Protein AF-A0A968U748-F1 (afdb_monomer_lite)

Sequence (586 aa):
MSVIAAIAVIALLVAVHEAGHFLAARLQGIHVNRFAIGFGPILWKFQGPETEYSLRAIPLGGFVGFPDDDPDSDIPSHDPDLLKNRPILDRAIVISAGVIANLVFAYLVFVAQFTLVGVPETFNPQPGILVPQVMAEASPAAQAGIRPGDVLVAANGEPLGATEETIKDFIQLIKDSPNQPVEITVQRGARELDLSVTPEVGPDGNAVIGVQLQPNGDFGYRRPNNPFEVCSLAAQQFQDMLVRTVRGFIMLVTNFNEMASQVAGPVKIVEQGAGLAESSLAMLFPFTAIISINLAIINILPLPALDGGQLAFLVVEALRGKPLPDRIQENVMQTGAGAAAGVRGVFDCARHHPARNLPEPAPVTAQRRPSKKQRALEILRRLKQLYPDARCSLDYETTLQLMVATILSAQCTDERVNKVTPALFAAYPDVYAFAEADLAELEALVKSTGFYRNKAKNIRAACQKIVAEFKGEVPSTMAELLTLPGVARKTGNVVLAHGFGINAGVTVDTHVKRLTNRLGLTKHSDPLKIERDLMALLPQPDWENWSIRLIYHGRAVCMARNPNCGACALADLCPSAQGQSEARRT

pLDDT: mean 84.94, std 15.87, range [24.7, 98.06]

Foldseek 3Di:
DLLVQLLVLLLVLQLLLQVQLVVLLVVVLAAWAEWEAADDDFPDWDGDPRYIYTYHDGRRHIHTDFCCPPPPDPDDPCDCNGLVNDDLVSVLSSLLRSLVSLLVVLLVLLLCLCAPVNDFDDWDFDWFKAFQDFADCPFLCVVLVNDHGKGFQDKQNHGATQDPVSVVVVQVVQQVQAQHWIWTWIDDPPDIDITTGHFHQDPVRGTDRRTDIHGHTDTDGDHDPDSVSSSVVSVVLSVVLLVVLVVVVVCCVVVVVVCVVVDDDPVNSSVVSSSQVVVDPSSVSNSSSNVSSVLSVVLCDCAAPHSVVVSVQSVVCVVVVHHDPVVVNVVRNVVRCVVVVPPVPPPDDDDDDDDDDDDADDDDDDDDFDDLLVLLVVVLVVLCVVCVPQDDLADDDALLLLLLLLLLCVVFDSVQSNVLSVVVCVQQVFLVSLLPDDLVVQLVSSVSSPPSSQSSVQSNQQSVCCVVPVVRDQDQDQVVQCVRRSRDSLSNQSSNCVNPVFQPWARDDPQNLVVCVQLVQDPDNDRVVSRVSSPVNDDSNCRHVVNSSSVVCCVPAVDDPDGNLSRDPSNVSTPNNVVVVVVVVD

Radius of gyration: 29.41 Å; chains: 1; bounding box: 64×75×76 Å

Structure (mmCIF, N/CA/C/O backbone):
data_AF-A0A968U748-F1
#
_entry.id   AF-A0A968U748-F1
#
loop_
_atom_site.group_PDB
_atom_site.id
_atom_site.type_symbol
_atom_site.label_atom_id
_atom_site.label_alt_id
_atom_site.label_comp_id
_atom_site.label_asym_id
_atom_site.label_entity_id
_atom_site.label_seq_id
_atom_site.pdbx_PDB_ins_code
_atom_site.Cartn_x
_atom_site.Cartn_y
_atom_site.Cartn_z
_atom_site.occupancy
_atom_site.B_iso_or_equiv
_atom_site.auth_seq_id
_atom_site.auth_comp_id
_atom_site.auth_asym_id
_atom_site.auth_atom_id
_atom_site.pdbx_PDB_model_num
ATOM 1 N N . MET A 1 1 ? -24.914 2.151 5.798 1.00 66.50 1 MET A N 1
ATOM 2 C CA . MET A 1 1 ? -24.845 3.577 5.400 1.00 66.50 1 MET A CA 1
ATOM 3 C C . MET A 1 1 ? -23.504 4.202 5.775 1.00 66.50 1 MET A C 1
ATOM 5 O O . MET A 1 1 ? -22.891 4.817 4.915 1.00 66.50 1 MET A O 1
ATOM 9 N N . SER A 1 2 ? -23.007 3.974 6.993 1.00 80.75 2 SER A N 1
ATOM 10 C CA . SER A 1 2 ? -21.721 4.472 7.513 1.00 80.75 2 SER A CA 1
ATOM 11 C C . SER A 1 2 ? -20.496 4.141 6.649 1.00 80.75 2 SER A C 1
ATOM 13 O O . SER A 1 2 ? -19.747 5.036 6.266 1.00 80.75 2 SER A O 1
ATOM 15 N N . VAL A 1 3 ? -20.341 2.878 6.237 1.00 84.38 3 VAL A N 1
ATOM 16 C CA . VAL A 1 3 ? -19.237 2.448 5.352 1.00 84.38 3 VAL A CA 1
ATOM 17 C C . VAL A 1 3 ? -19.258 3.170 3.998 1.00 84.38 3 VAL A C 1
ATOM 19 O O . VAL A 1 3 ? -18.210 3.528 3.469 1.00 84.38 3 VAL A O 1
ATOM 22 N N . ILE A 1 4 ? -20.447 3.425 3.441 1.00 87.56 4 ILE A N 1
ATOM 23 C CA . ILE A 1 4 ? -20.593 4.129 2.156 1.00 87.56 4 ILE A CA 1
ATOM 24 C C . ILE A 1 4 ? -20.147 5.586 2.302 1.00 87.56 4 ILE A C 1
ATOM 26 O O . ILE A 1 4 ? -19.436 6.081 1.434 1.00 87.56 4 ILE A O 1
ATOM 30 N N . ALA A 1 5 ? -20.506 6.250 3.406 1.00 85.12 5 ALA A N 1
ATOM 31 C CA . ALA A 1 5 ? -20.063 7.614 3.690 1.00 85.12 5 ALA A CA 1
ATOM 32 C C . ALA A 1 5 ? -18.530 7.698 3.815 1.00 85.12 5 ALA A C 1
ATOM 34 O O . ALA A 1 5 ? -17.915 8.566 3.200 1.00 85.12 5 ALA A O 1
ATOM 35 N N . ALA A 1 6 ? -17.901 6.752 4.520 1.00 85.81 6 ALA A N 1
ATOM 36 C CA . ALA A 1 6 ? -16.443 6.690 4.646 1.00 85.81 6 ALA A CA 1
ATOM 37 C C . ALA A 1 6 ? -15.740 6.466 3.293 1.00 85.81 6 ALA A C 1
ATOM 39 O O . ALA A 1 6 ? -14.753 7.131 2.979 1.00 85.81 6 ALA A O 1
ATOM 40 N N . ILE A 1 7 ? -16.269 5.565 2.457 1.00 87.56 7 ILE A N 1
ATOM 41 C CA . ILE A 1 7 ? -15.751 5.332 1.100 1.00 87.56 7 ILE A CA 1
ATOM 42 C C . ILE A 1 7 ? -15.939 6.575 0.220 1.00 87.56 7 ILE A C 1
ATOM 44 O O . ILE A 1 7 ? -15.036 6.921 -0.540 1.00 87.56 7 ILE A O 1
ATOM 48 N N . ALA A 1 8 ? -17.079 7.261 0.332 1.00 89.31 8 ALA A N 1
ATOM 49 C CA . ALA A 1 8 ? -17.359 8.479 -0.422 1.00 89.31 8 ALA A CA 1
ATOM 50 C C . ALA A 1 8 ? -16.381 9.610 -0.072 1.00 89.31 8 ALA A C 1
ATOM 52 O O . ALA A 1 8 ? -15.906 10.289 -0.978 1.00 89.31 8 ALA A O 1
ATOM 53 N N . VAL A 1 9 ? -16.022 9.766 1.209 1.00 90.69 9 VAL A N 1
ATOM 54 C CA . VAL A 1 9 ? -14.985 10.716 1.648 1.00 90.69 9 VAL A CA 1
ATOM 55 C C . VAL A 1 9 ? -13.648 10.420 0.966 1.00 90.69 9 VAL A C 1
ATOM 57 O O . VAL A 1 9 ? -13.036 11.322 0.402 1.00 90.69 9 VAL A O 1
ATOM 60 N N . ILE A 1 10 ? -13.205 9.159 0.953 1.00 89.12 10 ILE A N 1
ATOM 61 C CA . ILE A 1 10 ? -11.930 8.787 0.317 1.00 89.12 10 ILE A CA 1
ATOM 62 C C . ILE A 1 10 ? -11.978 9.020 -1.198 1.00 89.12 10 ILE A C 1
ATOM 64 O O . ILE A 1 10 ? -11.042 9.588 -1.759 1.00 89.12 10 ILE A O 1
ATOM 68 N N . ALA A 1 11 ? -13.072 8.629 -1.857 1.00 89.06 11 ALA A N 1
ATOM 69 C CA . ALA A 1 11 ? -13.260 8.850 -3.289 1.00 89.06 11 ALA A CA 1
ATOM 70 C C . ALA A 1 11 ? -13.222 10.345 -3.646 1.00 89.06 11 ALA A C 1
ATOM 72 O O . ALA A 1 11 ? -12.608 10.727 -4.640 1.00 89.06 11 ALA A O 1
ATOM 73 N N . LEU A 1 12 ? -13.844 11.189 -2.815 1.00 93.38 12 LEU A N 1
ATOM 74 C CA . LEU A 1 12 ? -13.838 12.640 -2.971 1.00 93.38 12 LEU A CA 1
ATOM 75 C C . LEU A 1 12 ? -12.428 13.220 -2.820 1.00 93.38 12 LEU A C 1
ATOM 77 O O . LEU A 1 12 ? -12.023 14.028 -3.646 1.00 93.38 12 LEU A O 1
ATOM 81 N N . LEU A 1 13 ? -11.667 12.787 -1.812 1.00 92.62 13 LEU A N 1
ATOM 82 C CA . LEU A 1 13 ? -10.293 13.251 -1.585 1.00 92.62 13 LEU A CA 1
ATOM 83 C C . LEU A 1 13 ? -9.371 12.922 -2.760 1.00 92.62 13 LEU A C 1
ATOM 85 O O . LEU A 1 13 ? -8.612 13.770 -3.219 1.00 92.62 13 LEU A O 1
ATOM 89 N N . VAL A 1 14 ? -9.483 11.705 -3.287 1.00 89.69 14 VAL A N 1
ATOM 90 C CA . VAL A 1 14 ? -8.774 11.300 -4.503 1.00 89.69 14 VAL A CA 1
ATOM 91 C C . VAL A 1 14 ? -9.188 12.178 -5.681 1.00 89.69 14 VAL A C 1
ATOM 93 O O . VAL A 1 14 ? -8.333 12.699 -6.385 1.00 89.69 14 VAL A O 1
ATOM 96 N N . ALA A 1 15 ? -10.491 12.381 -5.889 1.00 92.50 15 ALA A N 1
ATOM 97 C CA . ALA A 1 15 ? -10.980 13.200 -6.991 1.00 92.50 15 ALA A CA 1
ATOM 98 C C . ALA A 1 15 ? -10.471 14.648 -6.911 1.00 92.50 15 ALA A C 1
ATOM 100 O O . ALA A 1 15 ? -10.098 15.210 -7.934 1.00 92.50 15 ALA A O 1
ATOM 101 N N . VAL A 1 16 ? -10.421 15.235 -5.711 1.00 95.31 16 VAL A N 1
ATOM 102 C CA . VAL A 1 16 ? -9.867 16.576 -5.464 1.00 95.31 16 VAL A CA 1
ATOM 103 C C . VAL A 1 16 ? -8.377 16.632 -5.798 1.00 95.31 16 VAL A C 1
ATOM 105 O O . VAL A 1 16 ? -7.938 17.568 -6.464 1.00 95.31 16 VAL A O 1
ATOM 108 N N . HIS A 1 17 ? -7.612 15.627 -5.374 1.00 94.12 17 HIS A N 1
ATOM 109 C CA . HIS A 1 17 ? -6.186 15.527 -5.665 1.00 94.12 17 HIS A CA 1
ATOM 110 C C . HIS A 1 17 ? -5.914 15.480 -7.177 1.00 94.12 17 HIS A C 1
ATOM 112 O O . HIS A 1 17 ? -5.201 16.333 -7.708 1.00 94.12 17 HIS A O 1
ATOM 118 N N . GLU A 1 18 ? -6.559 14.549 -7.887 1.00 92.69 18 GLU A N 1
ATOM 119 C CA . GLU A 1 18 ? -6.418 14.417 -9.342 1.00 92.69 18 GLU A CA 1
ATOM 120 C C . GLU A 1 18 ? -6.929 15.666 -10.074 1.00 92.69 18 GLU A C 1
ATOM 122 O O . GLU A 1 18 ? -6.337 16.106 -11.061 1.00 92.69 18 GLU A O 1
ATOM 127 N N . ALA A 1 19 ? -8.013 16.281 -9.584 1.00 94.06 19 ALA A N 1
ATOM 128 C CA . ALA A 1 19 ? -8.538 17.526 -10.138 1.00 94.06 19 ALA A CA 1
ATOM 129 C C . ALA A 1 19 ? -7.531 18.677 -10.020 1.00 94.06 19 ALA A C 1
ATOM 131 O O . ALA A 1 19 ? -7.499 19.528 -10.905 1.00 94.06 19 ALA A O 1
ATOM 132 N N . GLY A 1 20 ? -6.685 18.685 -8.984 1.00 94.75 20 GLY A N 1
ATOM 133 C CA . GLY A 1 20 ? -5.574 19.624 -8.850 1.00 94.75 20 GLY A CA 1
ATOM 134 C C . GLY A 1 20 ? -4.613 19.543 -10.035 1.00 94.75 20 GLY A C 1
ATOM 135 O O . GLY A 1 20 ? -4.410 20.540 -10.730 1.00 94.75 20 GLY A O 1
ATOM 136 N N . HIS A 1 21 ? -4.079 18.351 -10.318 1.00 92.81 21 HIS A N 1
ATOM 137 C CA . HIS A 1 21 ? -3.197 18.127 -11.471 1.00 92.81 21 HIS A CA 1
ATOM 138 C C . HIS A 1 21 ? -3.893 18.444 -12.796 1.00 92.81 21 HIS A C 1
ATOM 140 O O . HIS A 1 21 ? -3.340 19.152 -13.638 1.00 92.81 21 HIS A O 1
ATOM 146 N N . PHE A 1 22 ? -5.127 17.958 -12.962 1.00 93.50 22 PHE A N 1
ATOM 147 C CA . PHE A 1 22 ? -5.925 18.169 -14.166 1.00 93.50 22 PHE A CA 1
ATOM 148 C C . PHE A 1 22 ? -6.141 19.657 -14.450 1.00 93.50 22 PHE A C 1
ATOM 150 O O . PHE A 1 22 ? -5.889 20.124 -15.561 1.00 93.50 22 PHE A O 1
ATOM 157 N N . LEU A 1 23 ? -6.586 20.415 -13.445 1.00 93.94 23 LEU A N 1
ATOM 158 C CA . LEU A 1 23 ? -6.885 21.833 -13.592 1.00 93.94 23 LEU A CA 1
ATOM 159 C C . LEU A 1 23 ? -5.610 22.640 -13.850 1.00 93.94 23 LEU A C 1
ATOM 161 O O . LEU A 1 23 ? -5.606 23.492 -14.735 1.00 93.94 23 LEU A O 1
ATOM 165 N N . ALA A 1 24 ? -4.519 22.345 -13.140 1.00 93.88 24 ALA A N 1
ATOM 166 C CA . ALA A 1 24 ? -3.239 23.013 -13.357 1.00 93.88 24 ALA A CA 1
ATOM 167 C C . ALA A 1 24 ? -2.668 22.750 -14.757 1.00 93.88 24 ALA A C 1
ATOM 169 O O . ALA A 1 24 ? -2.125 23.668 -15.371 1.00 93.88 24 ALA A O 1
ATOM 170 N N . ALA A 1 25 ? -2.813 21.532 -15.284 1.00 92.31 25 ALA A N 1
ATOM 171 C CA . ALA A 1 25 ? -2.414 21.211 -16.650 1.00 92.31 25 ALA A CA 1
ATOM 172 C C . ALA A 1 25 ? -3.281 21.962 -17.673 1.00 92.31 25 ALA A C 1
ATOM 174 O O . ALA A 1 25 ? -2.761 22.645 -18.554 1.00 92.31 25 ALA A O 1
ATOM 175 N N . ARG A 1 26 ? -4.608 21.916 -17.509 1.00 91.31 26 ARG A N 1
ATOM 176 C CA . ARG A 1 26 ? -5.560 22.563 -18.422 1.00 91.31 26 ARG A CA 1
ATOM 177 C C . ARG A 1 26 ? -5.438 24.082 -18.460 1.00 91.31 26 ARG A C 1
ATOM 179 O O . ARG A 1 26 ? -5.493 24.658 -19.541 1.00 91.31 26 ARG A O 1
ATOM 186 N N . LEU A 1 27 ? -5.234 24.729 -17.314 1.00 92.62 27 LEU A N 1
ATOM 187 C CA . LEU A 1 27 ? -5.033 26.182 -17.243 1.00 92.62 27 LEU A CA 1
ATOM 188 C C . LEU A 1 27 ? -3.732 26.635 -17.920 1.00 92.62 27 LEU A C 1
ATOM 190 O O . LEU A 1 27 ? -3.645 27.777 -18.359 1.00 92.62 27 LEU A O 1
ATOM 194 N N . GLN A 1 28 ? -2.749 25.741 -18.039 1.00 92.38 28 GLN A N 1
ATOM 195 C CA . GLN A 1 28 ? -1.495 25.968 -18.762 1.00 92.38 28 GLN A CA 1
ATOM 196 C C . GLN A 1 28 ? -1.552 25.479 -20.222 1.00 92.38 28 GLN A C 1
ATOM 198 O O . GLN A 1 28 ? -0.523 25.415 -20.891 1.00 92.38 28 GLN A O 1
ATOM 203 N N . GLY A 1 29 ? -2.733 25.088 -20.718 1.00 89.44 29 GLY A N 1
ATOM 204 C CA . GLY A 1 29 ? -2.909 24.576 -22.078 1.00 89.44 29 GLY A CA 1
ATOM 205 C C . GLY A 1 29 ? -2.189 23.251 -22.347 1.00 89.44 29 GLY A C 1
ATOM 206 O O . GLY A 1 29 ? -1.897 22.956 -23.493 1.00 89.44 29 GLY A O 1
ATOM 207 N N . ILE A 1 30 ? -1.849 22.477 -21.313 1.00 90.88 30 ILE A N 1
ATOM 208 C CA . ILE A 1 30 ? -1.179 21.176 -21.456 1.00 90.88 30 ILE A CA 1
ATOM 209 C C . ILE A 1 30 ? -2.217 20.108 -21.810 1.00 90.88 30 ILE A C 1
ATOM 211 O O . ILE A 1 30 ? -3.309 20.070 -21.226 1.00 90.88 30 ILE A O 1
ATOM 215 N N . HIS A 1 31 ? -1.872 19.214 -22.736 1.00 88.00 31 HIS A N 1
ATOM 216 C CA . HIS A 1 31 ? -2.756 18.124 -23.134 1.00 88.00 31 HIS A CA 1
ATOM 217 C C . HIS A 1 31 ? -2.951 17.096 -22.017 1.00 88.00 31 HIS A C 1
ATOM 219 O O . HIS A 1 31 ? -2.003 16.617 -21.399 1.00 88.00 31 HIS A O 1
ATOM 225 N N . VAL A 1 32 ? -4.208 16.702 -21.808 1.00 88.44 32 VAL A N 1
ATOM 226 C CA . VAL A 1 32 ? -4.595 15.679 -20.833 1.00 88.44 32 VAL A CA 1
ATOM 227 C C . VAL A 1 32 ? -5.579 14.726 -21.492 1.00 88.44 32 VAL A C 1
ATOM 229 O O . VAL A 1 32 ? -6.708 15.118 -21.792 1.00 88.44 32 VAL A O 1
ATOM 232 N N . ASN A 1 33 ? -5.175 13.476 -21.712 1.00 86.38 33 ASN A N 1
ATOM 233 C CA . ASN A 1 33 ? -5.976 12.508 -22.464 1.00 86.38 33 ASN A CA 1
ATOM 234 C C . ASN A 1 33 ? -6.921 11.692 -21.572 1.00 86.38 33 ASN A C 1
ATOM 236 O O . ASN A 1 33 ? -7.951 11.221 -22.053 1.00 86.38 33 ASN A O 1
ATOM 240 N N . ARG A 1 34 ? -6.615 11.522 -20.278 1.00 87.38 34 ARG A N 1
ATOM 241 C CA . ARG A 1 34 ? -7.427 10.701 -19.365 1.00 87.38 34 ARG A CA 1
ATOM 242 C C . ARG A 1 34 ? -7.546 11.338 -17.986 1.00 87.38 34 ARG A C 1
ATOM 244 O O . ARG A 1 34 ? -6.580 11.858 -17.443 1.00 87.38 34 ARG A O 1
ATOM 251 N N . PHE A 1 35 ? -8.726 11.233 -17.395 1.00 90.44 35 PHE A N 1
ATOM 252 C CA . PHE A 1 35 ? -8.998 11.564 -16.004 1.00 90.44 35 PHE A CA 1
ATOM 253 C C . PHE A 1 35 ? -9.759 10.397 -15.379 1.00 90.44 35 PHE A C 1
ATOM 255 O O . PHE A 1 35 ? -10.892 10.096 -15.767 1.00 90.44 35 PHE A O 1
ATOM 262 N N . ALA A 1 36 ? -9.132 9.699 -14.437 1.00 88.44 36 ALA A N 1
ATOM 263 C CA . ALA A 1 36 ? -9.707 8.507 -13.833 1.00 88.44 36 ALA A CA 1
ATOM 264 C C . ALA A 1 36 ? -9.809 8.638 -12.315 1.00 88.44 36 ALA A C 1
ATOM 266 O O . ALA A 1 36 ? -8.821 8.905 -11.635 1.00 88.44 36 ALA A O 1
ATOM 267 N N . ILE A 1 37 ? -10.999 8.352 -11.786 1.00 88.25 37 ILE A N 1
ATOM 268 C CA . ILE A 1 37 ? -11.222 8.167 -10.352 1.00 88.25 37 ILE A CA 1
ATOM 269 C C . ILE A 1 37 ? -11.317 6.664 -10.087 1.00 88.25 37 ILE A C 1
ATOM 271 O O . ILE A 1 37 ? -12.205 5.974 -10.597 1.00 88.25 37 ILE A O 1
ATOM 275 N N . GLY A 1 38 ? -10.406 6.153 -9.270 1.00 83.12 38 GLY A N 1
ATOM 276 C CA . GLY A 1 38 ? -10.304 4.748 -8.901 1.00 83.12 38 GLY A CA 1
ATOM 277 C C . GLY A 1 38 ? -9.285 3.945 -9.717 1.00 83.12 38 GLY A C 1
ATOM 278 O O . GLY A 1 38 ? -8.692 4.412 -10.686 1.00 83.12 38 GLY A O 1
ATOM 279 N N . PHE A 1 39 ? -9.146 2.665 -9.365 1.00 78.06 39 PHE A N 1
ATOM 280 C CA . PHE A 1 39 ? -8.376 1.656 -10.096 1.00 78.06 39 PHE A CA 1
ATOM 281 C C . PHE A 1 39 ? -9.234 0.452 -10.502 1.00 78.06 39 PHE A C 1
ATOM 283 O O . PHE A 1 39 ? -10.342 0.236 -10.008 1.00 78.06 39 PHE A O 1
ATOM 290 N N . GLY A 1 40 ? -8.677 -0.377 -11.389 1.00 80.44 40 GLY A N 1
ATOM 291 C CA . GLY A 1 40 ? -9.307 -1.613 -11.849 1.00 80.44 40 GLY A CA 1
ATOM 292 C C . GLY A 1 40 ? -10.232 -1.401 -13.053 1.00 80.44 40 GLY A C 1
ATOM 293 O O . GLY A 1 40 ? -9.996 -0.467 -13.833 1.00 80.44 40 GLY A O 1
ATOM 294 N N . PRO A 1 41 ? -11.233 -2.284 -13.248 1.00 83.31 41 PRO A N 1
ATOM 295 C CA . PRO A 1 41 ? -12.129 -2.217 -14.395 1.00 83.31 41 PRO A CA 1
ATOM 296 C C . PRO A 1 41 ? -12.978 -0.944 -14.356 1.00 83.31 41 PRO A C 1
ATOM 298 O O . PRO A 1 41 ? -13.378 -0.471 -13.289 1.00 83.31 41 PRO A O 1
ATOM 301 N N . ILE A 1 42 ? -13.235 -0.401 -15.543 1.00 88.69 42 ILE A N 1
ATOM 302 C CA . ILE A 1 42 ? -14.061 0.787 -15.750 1.00 88.69 42 ILE A CA 1
ATOM 303 C C . ILE A 1 42 ? -15.517 0.413 -15.465 1.00 88.69 42 ILE A C 1
ATOM 305 O O . ILE A 1 42 ? -16.058 -0.491 -16.098 1.00 88.69 42 ILE A O 1
ATOM 309 N N . LEU A 1 43 ? -16.139 1.106 -14.514 1.00 89.19 43 LEU A N 1
ATOM 310 C CA . LEU A 1 43 ? -17.575 1.008 -14.247 1.00 89.19 43 LEU A CA 1
ATOM 311 C C . LEU A 1 43 ? -18.363 1.944 -15.158 1.00 89.19 43 LEU A C 1
ATOM 313 O O . LEU A 1 43 ? -19.447 1.605 -15.623 1.00 89.19 43 LEU A O 1
ATOM 317 N N . TRP A 1 44 ? -17.804 3.124 -15.407 1.00 93.25 44 TRP A N 1
ATOM 318 C CA . TRP A 1 44 ? -18.405 4.146 -16.244 1.00 93.25 44 TRP A CA 1
ATOM 319 C C . TRP A 1 44 ? -17.315 4.934 -16.965 1.00 93.25 44 TRP A C 1
ATOM 321 O O . TRP A 1 44 ? -16.263 5.205 -16.386 1.00 93.25 44 TRP A O 1
ATOM 331 N N . LYS A 1 45 ? -17.560 5.287 -18.228 1.00 92.75 45 LYS A N 1
ATOM 332 C CA . LYS A 1 45 ? -16.668 6.125 -19.034 1.00 92.75 45 LYS A CA 1
ATOM 333 C C . LYS A 1 45 ? -17.455 7.135 -19.851 1.00 92.75 45 LYS A C 1
ATOM 335 O O . LYS A 1 45 ? -18.552 6.835 -20.321 1.00 92.75 45 LYS A O 1
ATOM 340 N N . PHE A 1 46 ? -16.848 8.290 -20.062 1.00 92.81 46 PHE A N 1
ATOM 341 C CA . PHE A 1 46 ? -17.355 9.364 -20.893 1.00 92.81 46 PHE A CA 1
ATOM 342 C C . PHE A 1 46 ? -16.197 9.980 -21.678 1.00 92.81 46 PHE A C 1
ATOM 344 O O . PHE A 1 46 ? -15.236 10.471 -21.089 1.00 92.81 46 PHE A O 1
ATOM 351 N N . GLN A 1 47 ? -16.285 9.944 -23.007 1.00 91.12 47 GLN A N 1
ATOM 352 C CA . GLN A 1 47 ? -15.292 10.564 -23.879 1.00 91.12 47 GLN A CA 1
ATOM 353 C C . GLN A 1 47 ? -15.668 12.032 -24.094 1.00 91.12 47 GLN A C 1
ATOM 355 O O . GLN A 1 47 ? -16.665 12.325 -24.753 1.00 91.12 47 GLN A O 1
ATOM 360 N N . GLY A 1 48 ? -14.884 12.944 -23.519 1.00 86.81 48 GLY A N 1
ATOM 361 C CA . GLY A 1 48 ? -14.968 14.369 -23.820 1.00 86.81 48 GLY A CA 1
ATOM 362 C C . GLY A 1 48 ? -14.254 14.727 -25.132 1.00 86.81 48 GLY A C 1
ATOM 363 O O . GLY A 1 48 ? -13.741 13.840 -25.817 1.00 86.81 48 GLY A O 1
ATOM 364 N N . PRO A 1 49 ? -14.174 16.028 -25.470 1.00 81.94 49 PRO A N 1
ATOM 365 C CA . PRO A 1 49 ? -13.512 16.497 -26.692 1.00 81.94 49 PRO A CA 1
ATOM 366 C C . PRO A 1 49 ? -12.040 16.081 -26.779 1.00 81.94 49 PRO A C 1
ATOM 368 O O . PRO A 1 49 ? -11.562 15.711 -27.842 1.00 81.94 49 PRO A O 1
ATOM 371 N N . GLU A 1 50 ? -11.342 16.106 -25.643 1.00 82.56 50 GLU A N 1
ATOM 372 C CA . GLU A 1 50 ? -9.905 15.819 -25.559 1.00 82.56 50 GLU A CA 1
ATOM 373 C C . GLU A 1 50 ? -9.537 14.875 -24.402 1.00 82.56 50 GLU A C 1
ATOM 375 O O . GLU A 1 50 ? -8.450 14.307 -24.393 1.00 82.56 50 GLU A O 1
ATOM 380 N N . THR A 1 51 ? -10.422 14.698 -23.414 1.00 88.44 51 THR A N 1
ATOM 381 C CA . THR A 1 51 ? -10.159 13.882 -22.218 1.00 88.44 51 THR A CA 1
ATOM 382 C C . THR A 1 51 ? -11.209 12.788 -22.067 1.00 88.44 51 THR A C 1
ATOM 384 O O . THR A 1 51 ? -12.410 13.062 -22.080 1.00 88.44 51 THR A O 1
ATOM 387 N N . GLU A 1 52 ? -10.759 11.553 -21.860 1.00 90.19 52 GLU A N 1
ATOM 388 C CA . GLU A 1 52 ? -11.591 10.452 -21.381 1.00 90.19 52 GLU A CA 1
ATOM 389 C C . GLU A 1 52 ? -11.769 10.559 -19.861 1.00 90.19 52 GLU A C 1
ATOM 391 O O . GLU A 1 52 ? -10.802 10.477 -19.104 1.00 90.19 52 GLU A O 1
ATOM 396 N N . TYR A 1 53 ? -13.007 10.688 -19.398 1.00 92.31 53 TYR A N 1
ATOM 397 C CA . TYR A 1 53 ? -13.359 10.640 -17.982 1.00 92.31 53 TYR A CA 1
ATOM 398 C C . TYR A 1 53 ? -13.821 9.229 -17.624 1.00 92.31 53 TYR A C 1
ATOM 400 O O . TYR A 1 53 ? -14.725 8.693 -18.266 1.00 92.31 53 TYR A O 1
ATOM 408 N N . SER A 1 54 ? -13.241 8.615 -16.592 1.00 90.00 54 SER A N 1
ATOM 409 C CA . SER A 1 54 ? -13.626 7.263 -16.168 1.00 90.00 54 SER A CA 1
ATOM 410 C C . SER A 1 54 ? -13.774 7.118 -14.654 1.00 90.00 54 SER A C 1
ATOM 412 O O . SER A 1 54 ? -12.984 7.644 -13.872 1.00 90.00 54 SER A O 1
ATOM 414 N N . LEU A 1 55 ? -14.788 6.354 -14.245 1.00 89.12 55 LEU A N 1
ATOM 415 C CA . LEU A 1 55 ? -14.978 5.882 -12.877 1.00 89.12 55 LEU A CA 1
ATOM 416 C C . LEU A 1 55 ? -14.681 4.384 -12.830 1.00 89.12 55 LEU A C 1
ATOM 418 O O . LEU A 1 55 ? -15.220 3.609 -13.628 1.00 89.12 55 LEU A O 1
ATOM 422 N N . ARG A 1 56 ? -13.826 3.964 -11.900 1.00 87.62 56 ARG A N 1
ATOM 423 C CA . ARG A 1 56 ? -13.335 2.584 -11.801 1.00 87.62 56 ARG A CA 1
ATOM 424 C C . ARG A 1 56 ? -13.777 1.905 -10.508 1.00 87.62 56 ARG A C 1
ATOM 426 O O . ARG A 1 56 ? -14.174 2.554 -9.546 1.00 87.62 56 ARG A O 1
ATOM 433 N N . ALA A 1 57 ? -13.723 0.574 -10.499 1.00 83.06 57 ALA A N 1
ATOM 434 C CA . ALA A 1 57 ? -14.339 -0.244 -9.453 1.00 83.06 57 ALA A CA 1
ATOM 435 C C . ALA A 1 57 ? -13.762 -0.059 -8.040 1.00 83.06 57 ALA A C 1
ATOM 437 O O . ALA A 1 57 ? -14.460 -0.325 -7.064 1.00 83.06 57 ALA A O 1
ATOM 438 N N . ILE A 1 58 ? -12.501 0.358 -7.911 1.00 81.69 58 ILE A N 1
ATOM 439 C CA . ILE A 1 58 ? -11.833 0.523 -6.615 1.00 81.69 58 ILE A CA 1
ATOM 440 C C . ILE A 1 58 ? -11.576 2.015 -6.383 1.00 81.69 58 ILE A C 1
ATOM 442 O O . ILE A 1 58 ? -10.670 2.541 -7.017 1.00 81.69 58 ILE A O 1
ATOM 446 N N . PRO A 1 59 ? -12.273 2.698 -5.458 1.00 74.75 59 PRO A N 1
ATOM 447 C CA . PRO A 1 59 ? -12.158 4.150 -5.252 1.00 74.75 59 PRO A CA 1
ATOM 448 C C . PRO A 1 59 ? -10.912 4.576 -4.443 1.00 74.75 59 PRO A C 1
ATOM 450 O O . PRO A 1 59 ? -10.910 5.616 -3.793 1.00 74.75 59 PRO A O 1
ATOM 453 N N . LEU A 1 60 ? -9.857 3.756 -4.435 1.00 74.38 60 LEU A N 1
ATOM 454 C CA . LEU A 1 60 ? -8.635 3.973 -3.656 1.00 74.38 60 LEU A CA 1
ATOM 455 C C . LEU A 1 60 ? -7.502 4.456 -4.568 1.00 74.38 60 LEU A C 1
ATOM 457 O O . LEU A 1 60 ? -6.609 3.678 -4.887 1.00 74.38 60 LEU A O 1
ATOM 461 N N . GLY A 1 61 ? -7.566 5.721 -4.980 1.00 78.19 61 GLY A N 1
ATOM 462 C CA . GLY A 1 61 ? -6.593 6.396 -5.851 1.00 78.19 61 GLY A CA 1
ATOM 463 C C . GLY A 1 61 ? -7.161 6.724 -7.229 1.00 78.19 61 GLY A C 1
ATOM 464 O O . GLY A 1 61 ? -8.290 6.357 -7.531 1.00 78.19 61 GLY A O 1
ATOM 465 N N . GLY A 1 62 ? -6.420 7.464 -8.039 1.00 83.44 62 GLY A N 1
ATOM 466 C CA . GLY A 1 62 ? -6.832 7.919 -9.361 1.00 83.44 62 GLY A CA 1
ATOM 467 C C . GLY A 1 62 ? -5.601 8.163 -10.219 1.00 83.44 62 GLY A C 1
ATOM 468 O O . GLY A 1 62 ? -4.494 7.796 -9.823 1.00 83.44 62 GLY A O 1
ATOM 469 N N . PHE A 1 63 ? -5.806 8.686 -11.421 1.00 84.50 63 PHE A N 1
ATOM 470 C CA . PHE A 1 63 ? -4.699 9.221 -12.204 1.00 84.50 63 PHE A CA 1
ATOM 471 C C . PHE A 1 63 ? -5.185 10.219 -13.253 1.00 84.50 63 PHE A C 1
ATOM 473 O O . PHE A 1 63 ? -6.251 10.052 -13.864 1.00 84.50 63 PHE A O 1
ATOM 480 N N . VAL A 1 64 ? -4.330 11.198 -13.523 1.00 85.50 64 VAL A N 1
ATOM 481 C CA . VAL A 1 64 ? -4.374 12.043 -14.714 1.00 85.50 64 VAL A CA 1
ATOM 482 C C . VAL A 1 64 ? -3.405 11.479 -15.752 1.00 85.50 64 VAL A C 1
ATOM 484 O O . VAL A 1 64 ? -2.214 11.328 -15.497 1.00 85.50 64 VAL A O 1
ATOM 487 N N . GLY A 1 65 ? -3.937 11.107 -16.914 1.00 83.25 65 GLY A N 1
ATOM 488 C CA . GLY A 1 65 ? -3.157 10.614 -18.042 1.00 83.25 65 GLY A CA 1
ATOM 489 C C . GLY A 1 65 ? -2.679 11.762 -18.919 1.00 83.25 65 GLY A C 1
ATOM 490 O O . GLY A 1 65 ? -3.481 12.600 -19.344 1.00 83.25 65 GLY A O 1
ATOM 491 N N . PHE A 1 66 ? -1.384 11.761 -19.216 1.00 84.75 66 PHE A N 1
ATOM 492 C CA . PHE A 1 66 ? -0.773 12.651 -20.193 1.00 84.75 66 PHE A CA 1
ATOM 493 C C . PHE A 1 66 ? -0.452 11.865 -21.476 1.00 84.75 66 PHE A C 1
ATOM 495 O O . PHE A 1 66 ? -0.077 10.690 -21.389 1.00 84.75 66 PHE A O 1
ATOM 502 N N . PRO A 1 67 ? -0.571 12.480 -22.667 1.00 78.75 67 PRO A N 1
ATOM 503 C CA . PRO A 1 67 ? -0.204 11.830 -23.929 1.00 78.75 67 PRO A CA 1
ATOM 504 C C . PRO A 1 67 ? 1.276 11.428 -24.001 1.00 78.75 67 PRO A C 1
ATOM 506 O O . PRO A 1 67 ? 1.629 10.530 -24.755 1.00 78.75 67 PRO A O 1
ATOM 509 N N . ASP A 1 68 ? 2.122 12.047 -23.173 1.00 70.50 68 ASP A N 1
ATOM 510 C CA . ASP A 1 68 ? 3.548 11.749 -23.011 1.00 70.50 68 ASP A CA 1
ATOM 511 C C . ASP A 1 68 ? 3.874 10.267 -22.748 1.00 70.50 68 ASP A C 1
ATOM 513 O O . ASP A 1 68 ? 5.001 9.835 -23.012 1.00 70.50 68 ASP A O 1
ATOM 517 N N . ASP A 1 69 ? 2.926 9.516 -22.181 1.00 61.47 69 ASP A N 1
ATOM 518 C CA . ASP A 1 69 ? 3.089 8.119 -21.765 1.00 61.47 69 ASP A CA 1
ATOM 519 C C . ASP A 1 69 ? 2.161 7.154 -22.535 1.00 61.47 69 ASP A C 1
ATOM 521 O O . ASP A 1 69 ? 2.112 5.960 -22.220 1.00 61.47 69 ASP A O 1
ATOM 525 N N . ASP A 1 70 ? 1.425 7.649 -23.540 1.00 67.19 70 ASP A N 1
ATOM 526 C CA . ASP A 1 70 ? 0.513 6.854 -24.369 1.00 67.19 70 ASP A CA 1
ATOM 527 C C . ASP A 1 70 ? 1.169 6.525 -25.727 1.00 67.19 70 ASP A C 1
ATOM 529 O O . ASP A 1 70 ? 1.304 7.412 -26.573 1.00 67.19 70 ASP A O 1
ATOM 533 N N . PRO A 1 71 ? 1.602 5.268 -25.966 1.00 60.91 71 PRO A N 1
ATOM 534 C CA . PRO A 1 71 ? 2.250 4.881 -27.221 1.00 60.91 71 PRO A CA 1
ATOM 535 C C . PRO A 1 71 ? 1.310 4.953 -28.432 1.00 60.91 71 PRO A C 1
ATOM 537 O O . PRO A 1 71 ? 1.795 4.937 -29.560 1.00 60.91 71 PRO A O 1
ATOM 540 N N . ASP A 1 72 ? -0.001 5.040 -28.192 1.00 60.91 72 ASP A N 1
ATOM 541 C CA . ASP A 1 72 ? -1.042 5.151 -29.213 1.00 60.91 72 ASP A CA 1
ATOM 542 C C . ASP A 1 72 ? -1.528 6.611 -29.388 1.00 60.91 72 ASP A C 1
ATOM 544 O O . ASP A 1 72 ? -2.578 6.850 -29.979 1.00 60.91 72 ASP A O 1
ATOM 548 N N . SER A 1 73 ? -0.801 7.602 -28.848 1.00 71.56 73 SER A N 1
ATOM 549 C CA . SER A 1 73 ? -1.128 9.027 -28.996 1.00 71.56 73 SER A CA 1
ATOM 550 C C . SER A 1 73 ? -0.864 9.535 -30.419 1.00 71.56 73 SER A C 1
ATOM 552 O O . SER A 1 73 ? 0.250 9.430 -30.928 1.00 71.56 73 SER A O 1
ATOM 554 N N . ASP A 1 74 ? -1.862 10.195 -31.013 1.00 73.81 74 ASP A N 1
ATOM 555 C CA . ASP A 1 74 ? -1.749 10.868 -32.318 1.00 73.81 74 ASP A CA 1
ATOM 556 C C . ASP A 1 74 ? -1.001 12.223 -32.249 1.00 73.81 74 ASP A C 1
ATOM 558 O O . ASP A 1 74 ? -0.777 12.870 -33.275 1.00 73.81 74 ASP A O 1
ATOM 562 N N . ILE A 1 75 ? -0.618 12.679 -31.047 1.00 77.44 75 ILE A N 1
ATOM 563 C CA . ILE A 1 75 ? 0.083 13.956 -30.828 1.00 77.44 75 ILE A CA 1
ATOM 564 C C . ILE A 1 75 ? 1.591 13.786 -31.095 1.00 77.44 75 ILE A C 1
ATOM 566 O O . ILE A 1 75 ? 2.214 12.897 -30.505 1.00 77.44 75 ILE A O 1
ATOM 570 N N . PRO A 1 76 ? 2.220 14.640 -31.930 1.00 80.06 76 PRO A N 1
ATOM 571 C CA . PRO A 1 76 ? 3.655 14.575 -32.200 1.00 80.06 76 PRO A CA 1
ATOM 572 C C . PRO A 1 76 ? 4.511 14.724 -30.934 1.00 80.06 76 PRO A C 1
ATOM 574 O O . PRO A 1 76 ? 4.281 15.609 -30.118 1.00 80.06 76 PRO A O 1
ATOM 577 N N . SER A 1 77 ? 5.594 13.951 -30.813 1.00 77.19 77 SER A N 1
ATOM 578 C CA . SER A 1 77 ? 6.488 13.978 -29.638 1.00 77.19 77 SER A CA 1
ATOM 579 C C . SER A 1 77 ? 7.189 15.323 -29.380 1.00 77.19 77 SER A C 1
ATOM 581 O O . SER A 1 77 ? 7.738 15.539 -28.302 1.00 77.19 77 SER A O 1
ATOM 583 N N . HIS A 1 78 ? 7.214 16.215 -30.371 1.00 79.94 78 HIS A N 1
ATOM 584 C CA . HIS A 1 78 ? 7.809 17.554 -30.284 1.00 79.94 78 HIS A CA 1
ATOM 585 C C . HIS A 1 78 ? 6.791 18.658 -29.975 1.00 79.94 78 HIS A C 1
ATOM 587 O O . HIS A 1 78 ? 7.152 19.833 -29.996 1.00 79.94 78 HIS A O 1
ATOM 593 N N . ASP A 1 79 ? 5.532 18.301 -29.730 1.00 83.88 79 ASP A N 1
ATOM 594 C CA . ASP A 1 79 ? 4.485 19.270 -29.443 1.00 83.88 79 ASP A CA 1
ATOM 595 C C . ASP A 1 79 ? 4.804 20.054 -28.147 1.00 83.88 79 ASP A C 1
ATOM 597 O O . ASP A 1 79 ? 5.139 19.440 -27.124 1.00 83.88 79 ASP A O 1
ATOM 601 N N . PRO A 1 80 ? 4.774 21.402 -28.171 1.00 83.94 80 PRO A N 1
ATOM 602 C CA . PRO A 1 80 ? 5.123 22.231 -27.017 1.00 83.94 80 PRO A CA 1
ATOM 603 C C . PRO A 1 80 ? 4.135 22.108 -25.849 1.00 83.94 80 PRO A C 1
ATOM 605 O O . PRO A 1 80 ? 4.486 22.490 -24.729 1.00 83.94 80 PRO A O 1
ATOM 608 N N . ASP A 1 81 ? 2.928 21.594 -26.091 1.00 87.69 81 ASP A N 1
ATOM 609 C CA . ASP A 1 81 ? 1.846 21.449 -25.117 1.00 87.69 81 ASP A CA 1
ATOM 610 C C . ASP A 1 81 ? 1.845 20.068 -24.427 1.00 87.69 81 ASP A C 1
ATOM 612 O O . ASP A 1 81 ? 0.974 19.766 -23.606 1.00 87.69 81 ASP A O 1
ATOM 616 N N . LEU A 1 82 ? 2.869 19.247 -24.690 1.00 86.50 82 LEU A N 1
ATOM 617 C CA . LEU A 1 82 ? 3.192 18.038 -23.927 1.00 86.50 82 LEU A CA 1
ATOM 618 C C . LEU A 1 82 ? 3.893 18.367 -22.606 1.00 86.50 82 LEU A C 1
ATOM 620 O O . LEU A 1 82 ? 4.768 19.235 -22.547 1.00 86.50 82 LEU A O 1
ATOM 624 N N . LEU A 1 83 ? 3.575 17.628 -21.537 1.00 85.75 83 LEU A N 1
ATOM 625 C CA . LEU A 1 83 ? 4.104 17.913 -20.202 1.00 85.75 83 LEU A CA 1
ATOM 626 C C . LEU A 1 83 ? 5.630 17.765 -20.159 1.00 85.75 83 LEU A C 1
ATOM 628 O O . LEU A 1 83 ? 6.291 18.560 -19.493 1.00 85.75 83 LEU A O 1
ATOM 632 N N . LYS A 1 84 ? 6.218 16.797 -20.879 1.00 84.69 84 LYS A N 1
ATOM 633 C CA . LYS A 1 84 ? 7.683 16.613 -20.924 1.00 84.69 84 LYS A CA 1
ATOM 634 C C . LYS A 1 84 ? 8.409 17.771 -21.616 1.00 84.69 84 LYS A C 1
ATOM 636 O O . LYS A 1 84 ? 9.560 18.039 -21.276 1.00 84.69 84 LYS A O 1
ATOM 641 N N . ASN A 1 85 ? 7.737 18.468 -22.534 1.00 85.25 85 ASN A N 1
ATOM 642 C CA . ASN A 1 85 ? 8.312 19.557 -23.329 1.00 85.25 85 ASN A CA 1
ATOM 643 C C . ASN A 1 85 ? 8.150 20.939 -22.672 1.00 85.25 85 ASN A C 1
ATOM 645 O O . ASN A 1 85 ? 8.758 21.912 -23.123 1.00 85.25 85 ASN A O 1
ATOM 649 N N . ARG A 1 86 ? 7.365 21.039 -21.591 1.00 87.88 86 ARG A N 1
ATOM 650 C CA . ARG A 1 86 ? 7.162 22.286 -20.846 1.00 87.88 86 ARG A CA 1
ATOM 651 C C . ARG A 1 86 ? 8.381 22.681 -19.994 1.00 87.88 86 ARG A C 1
ATOM 653 O O . ARG A 1 86 ? 9.129 21.815 -19.531 1.00 87.88 86 ARG A O 1
ATOM 660 N N . PRO A 1 87 ? 8.560 23.986 -19.712 1.00 89.31 87 PRO A N 1
ATOM 661 C CA . PRO A 1 87 ? 9.534 24.470 -18.739 1.00 89.31 87 PRO A CA 1
ATOM 662 C C . PRO A 1 87 ? 9.404 23.794 -17.367 1.00 89.31 87 PRO A C 1
ATOM 664 O O . PRO A 1 87 ? 8.326 23.378 -16.945 1.00 89.31 87 PRO A O 1
ATOM 667 N N . ILE A 1 88 ? 10.513 23.743 -16.623 1.00 88.69 88 ILE A N 1
ATOM 668 C CA . ILE A 1 88 ? 10.578 23.086 -15.305 1.00 88.69 88 ILE A CA 1
ATOM 669 C C . ILE A 1 88 ? 9.552 23.668 -14.322 1.00 88.69 88 ILE A C 1
ATOM 671 O O . ILE A 1 88 ? 8.951 22.914 -13.562 1.00 88.69 88 ILE A O 1
ATOM 675 N N . LEU A 1 89 ? 9.341 24.989 -14.335 1.00 89.38 89 LEU A N 1
ATOM 676 C CA . LEU A 1 89 ? 8.381 25.646 -13.443 1.00 89.38 89 LEU A CA 1
ATOM 677 C C . LEU A 1 89 ? 6.943 25.223 -13.752 1.00 89.38 89 LEU A C 1
ATOM 679 O O . LEU A 1 89 ? 6.217 24.857 -12.833 1.00 89.38 89 LEU A O 1
ATOM 683 N N . ASP A 1 90 ? 6.567 25.184 -15.026 1.00 90.06 90 ASP A N 1
ATOM 684 C CA . ASP A 1 90 ? 5.231 24.783 -15.472 1.00 90.06 90 ASP A CA 1
ATOM 685 C C . ASP A 1 90 ? 4.943 23.325 -15.086 1.00 90.06 90 ASP A C 1
ATOM 687 O O . ASP A 1 90 ? 3.898 23.002 -14.512 1.00 90.06 90 ASP A O 1
ATOM 691 N N . ARG A 1 91 ? 5.932 22.441 -15.289 1.00 90.81 91 ARG A N 1
ATOM 692 C CA . ARG A 1 91 ? 5.882 21.039 -14.842 1.00 90.81 91 ARG A CA 1
ATOM 693 C C . ARG A 1 91 ? 5.764 20.939 -13.321 1.00 90.81 91 ARG A C 1
ATOM 695 O O . ARG A 1 91 ? 4.948 20.169 -12.819 1.00 90.81 91 ARG A O 1
ATOM 702 N N . ALA A 1 92 ? 6.535 21.733 -12.577 1.00 91.31 92 ALA A N 1
ATOM 703 C CA . ALA A 1 92 ? 6.485 21.753 -11.118 1.00 91.31 92 ALA A CA 1
ATOM 704 C C . ALA A 1 92 ? 5.127 22.243 -10.590 1.00 91.31 92 ALA A C 1
ATOM 706 O O . ALA A 1 92 ? 4.635 21.702 -9.600 1.00 91.31 92 ALA A O 1
ATOM 707 N N . ILE A 1 93 ? 4.490 23.214 -11.256 1.00 92.94 93 ILE A N 1
ATOM 708 C CA . ILE A 1 93 ? 3.134 23.671 -10.922 1.00 92.94 93 ILE A CA 1
ATOM 709 C C . ILE A 1 93 ? 2.140 22.521 -11.093 1.00 92.94 93 ILE A C 1
ATOM 711 O O . ILE A 1 93 ? 1.394 22.238 -10.161 1.00 92.94 93 ILE A O 1
ATOM 715 N N . VAL A 1 94 ? 2.161 21.810 -12.228 1.00 91.75 94 VAL A N 1
ATOM 716 C CA . VAL A 1 94 ? 1.254 20.667 -12.451 1.00 91.75 94 VAL A CA 1
ATOM 717 C C . VAL A 1 94 ? 1.469 19.574 -11.406 1.00 91.75 94 VAL A C 1
ATOM 719 O O . VAL A 1 94 ? 0.501 19.096 -10.820 1.00 91.75 94 VAL A O 1
ATOM 722 N N . ILE A 1 95 ? 2.719 19.197 -11.130 1.00 89.69 95 ILE A N 1
ATOM 723 C CA . ILE A 1 95 ? 3.039 18.118 -10.183 1.00 89.69 95 ILE A CA 1
ATOM 724 C C . ILE A 1 95 ? 2.701 18.518 -8.739 1.00 89.69 95 ILE A C 1
ATOM 726 O O . ILE A 1 95 ? 2.208 17.704 -7.971 1.00 89.69 95 ILE A O 1
ATOM 730 N N . SER A 1 96 ? 2.910 19.773 -8.339 1.00 92.81 96 SER A N 1
ATOM 731 C CA . SER A 1 96 ? 2.561 20.223 -6.982 1.00 92.81 96 SER A CA 1
ATOM 732 C C . SER A 1 96 ? 1.066 20.513 -6.796 1.00 92.81 96 SER A C 1
ATOM 734 O O . SER A 1 96 ? 0.590 20.570 -5.659 1.00 92.81 96 SER A O 1
ATOM 736 N N . ALA A 1 97 ? 0.301 20.663 -7.882 1.00 94.25 97 ALA A N 1
ATOM 737 C CA . ALA A 1 97 ? -1.100 21.063 -7.820 1.00 94.25 97 ALA A CA 1
ATOM 738 C C . ALA A 1 97 ? -1.993 20.072 -7.066 1.00 94.25 97 ALA A C 1
ATOM 740 O O . ALA A 1 97 ? -2.891 20.513 -6.351 1.00 94.25 97 ALA A O 1
ATOM 741 N N . GLY A 1 98 ? -1.742 18.763 -7.155 1.00 92.25 98 GLY A N 1
ATOM 742 C CA . GLY A 1 98 ? -2.498 17.773 -6.382 1.00 92.25 98 GLY A CA 1
ATOM 743 C C . GLY A 1 98 ? -2.284 17.904 -4.871 1.00 92.25 98 GLY A C 1
ATOM 744 O O . GLY A 1 98 ? -3.233 17.797 -4.088 1.00 92.25 98 GLY A O 1
ATOM 745 N N . VAL A 1 99 ? -1.052 18.191 -4.436 1.00 94.69 99 VAL A N 1
ATOM 746 C CA . VAL A 1 99 ? -0.722 18.457 -3.023 1.00 94.69 99 VAL A CA 1
ATOM 747 C C . VAL A 1 99 ? -1.406 19.741 -2.549 1.00 94.69 99 VAL A C 1
ATOM 749 O O . VAL A 1 99 ? -2.054 19.751 -1.501 1.00 94.69 99 VAL A O 1
ATOM 752 N N . ILE A 1 100 ? -1.310 20.813 -3.340 1.00 96.00 100 ILE A N 1
ATOM 753 C CA . ILE A 1 100 ? -1.926 22.109 -3.029 1.00 96.00 100 ILE A CA 1
ATOM 754 C C . ILE A 1 100 ? -3.453 21.979 -2.957 1.00 96.00 100 ILE A C 1
ATOM 756 O O . ILE A 1 100 ? -4.058 22.486 -2.012 1.00 96.00 100 ILE A O 1
ATOM 760 N N . ALA A 1 101 ? -4.075 21.258 -3.894 1.00 96.94 101 ALA A N 1
ATOM 761 C CA . ALA A 1 101 ? -5.518 21.031 -3.920 1.00 96.94 101 ALA A CA 1
ATOM 762 C C . ALA A 1 101 ? -6.015 20.358 -2.635 1.00 96.94 101 ALA A C 1
ATOM 764 O O . ALA A 1 101 ? -7.004 20.803 -2.057 1.00 96.94 101 ALA A O 1
ATOM 765 N N . ASN A 1 102 ? -5.292 19.358 -2.127 1.00 95.62 102 ASN A N 1
ATOM 766 C CA . ASN A 1 102 ? -5.640 18.695 -0.869 1.00 95.62 102 ASN A CA 1
ATOM 767 C C . ASN A 1 102 ? -5.507 19.616 0.356 1.00 95.62 102 ASN A C 1
ATOM 769 O O . ASN A 1 102 ? -6.332 19.545 1.271 1.00 95.62 102 ASN A O 1
ATOM 773 N N . LEU A 1 103 ? -4.504 20.499 0.394 1.00 97.25 103 LEU A N 1
ATOM 774 C CA . LEU A 1 103 ? -4.359 21.475 1.482 1.00 97.25 103 LEU A CA 1
ATOM 775 C C . LEU A 1 103 ? -5.475 22.526 1.447 1.00 97.25 103 LEU A C 1
ATOM 777 O O . LEU A 1 103 ? -6.094 22.803 2.475 1.00 97.25 103 LEU A O 1
ATOM 781 N N . VAL A 1 104 ? -5.781 23.062 0.261 1.00 97.69 104 VAL A N 1
ATOM 782 C CA . VAL A 1 104 ? -6.894 24.002 0.060 1.00 97.69 104 VAL A CA 1
ATOM 783 C C . VAL A 1 104 ? -8.220 23.342 0.429 1.00 97.69 104 VAL A C 1
ATOM 785 O O . VAL A 1 104 ? -9.028 23.932 1.143 1.00 97.69 104 VAL A O 1
ATOM 788 N N . PHE A 1 105 ? -8.435 22.097 0.010 1.00 98.00 105 PHE A N 1
ATOM 789 C CA . PHE A 1 105 ? -9.647 21.358 0.332 1.00 98.00 105 PHE A CA 1
ATOM 790 C C . PHE A 1 105 ? -9.796 21.111 1.832 1.00 98.00 105 PHE A C 1
ATOM 792 O O . PHE A 1 105 ? -10.878 21.325 2.366 1.00 98.00 105 PHE A O 1
ATOM 799 N N . ALA A 1 106 ? -8.722 20.756 2.542 1.00 97.56 106 ALA A N 1
ATOM 800 C CA . ALA A 1 106 ? -8.764 20.604 3.996 1.00 97.56 106 ALA A CA 1
ATOM 801 C C . ALA A 1 106 ? -9.196 21.899 4.705 1.00 97.56 106 ALA A C 1
ATOM 803 O O . ALA A 1 106 ? -10.015 21.859 5.623 1.00 97.56 106 ALA A O 1
ATOM 804 N N . TYR A 1 107 ? -8.693 23.052 4.254 1.00 98.06 107 TYR A N 1
ATOM 805 C CA . TYR A 1 107 ? -9.135 24.355 4.753 1.00 98.06 107 TYR A CA 1
ATOM 806 C C . TYR A 1 107 ? -10.626 24.601 4.463 1.00 98.06 107 TYR A C 1
ATOM 808 O O . TYR A 1 107 ? -11.382 24.962 5.366 1.00 98.06 107 TYR A O 1
ATOM 816 N N . LEU A 1 108 ? -11.076 24.339 3.231 1.00 97.81 108 LEU A N 1
ATOM 817 C CA . LEU A 1 108 ? -12.481 24.495 2.838 1.00 97.81 108 LEU A CA 1
ATOM 818 C C . LEU A 1 108 ? -13.422 23.557 3.607 1.00 97.81 108 LEU A C 1
ATOM 820 O O . LEU A 1 108 ? -14.552 23.938 3.904 1.00 97.81 108 LEU A O 1
ATOM 824 N N . VAL A 1 109 ? -12.962 22.362 3.980 1.00 97.44 109 VAL A N 1
ATOM 825 C CA . VAL A 1 109 ? -13.709 21.432 4.836 1.00 97.44 109 VAL A CA 1
ATOM 826 C C . VAL A 1 109 ? -13.956 22.046 6.217 1.00 97.44 109 VAL A C 1
ATOM 828 O O . VAL A 1 109 ? -15.077 21.962 6.713 1.00 97.44 109 VAL A O 1
ATOM 831 N N . PHE A 1 110 ? -12.978 22.733 6.818 1.00 96.94 110 PHE A N 1
ATOM 832 C CA . PHE A 1 110 ? -13.199 23.449 8.083 1.00 96.94 110 PHE A CA 1
ATOM 833 C C . PHE A 1 110 ? -14.121 24.663 7.924 1.00 96.94 110 PHE A C 1
ATOM 835 O O . PHE A 1 110 ? -14.992 24.881 8.765 1.00 96.94 110 PHE A O 1
ATOM 842 N N . VAL A 1 111 ? -13.997 25.419 6.828 1.00 97.19 111 VAL A N 1
ATOM 843 C CA . VAL A 1 111 ? -14.945 26.503 6.506 1.00 97.19 111 VAL A CA 1
ATOM 844 C C . VAL A 1 111 ? -16.373 25.954 6.418 1.00 97.19 111 VAL A C 1
ATOM 846 O O . VAL A 1 111 ? -17.295 26.513 7.016 1.00 97.19 111 VAL A O 1
ATOM 849 N N . ALA A 1 112 ? -16.561 24.826 5.728 1.00 95.56 112 ALA A N 1
ATOM 850 C CA . ALA A 1 112 ? -17.851 24.156 5.616 1.00 95.56 112 ALA A CA 1
ATOM 851 C C . ALA A 1 112 ? -18.355 23.649 6.976 1.00 95.56 112 ALA A C 1
ATOM 853 O O . ALA A 1 112 ? -19.530 23.835 7.284 1.00 95.56 112 ALA A O 1
ATOM 854 N N . GLN A 1 113 ? -17.481 23.088 7.817 1.00 94.50 113 GLN A N 1
ATOM 855 C CA . GLN A 1 113 ? -17.826 22.648 9.170 1.00 94.50 113 GLN A CA 1
ATOM 856 C C . GLN A 1 113 ? -18.403 23.798 10.005 1.00 94.50 113 GLN A C 1
ATOM 858 O O . GLN A 1 113 ? -19.521 23.693 10.506 1.00 94.50 113 GLN A O 1
ATOM 863 N N . PHE A 1 114 ? -17.681 24.914 10.124 1.00 94.62 114 PHE A N 1
ATOM 864 C CA . PHE A 1 114 ? -18.124 26.054 10.933 1.00 94.62 114 PHE A CA 1
ATOM 865 C C . PHE A 1 114 ? -19.349 26.769 10.346 1.00 94.62 114 PHE A C 1
ATOM 867 O O . PHE A 1 114 ? -20.119 27.375 11.089 1.00 94.62 114 PHE A O 1
ATOM 874 N N . THR A 1 115 ? -19.564 26.674 9.031 1.00 93.88 115 THR A N 1
ATOM 875 C CA . THR A 1 115 ? -20.746 27.245 8.365 1.00 93.88 115 THR A CA 1
ATOM 876 C C . THR A 1 115 ? -21.993 26.377 8.544 1.00 93.88 115 THR A C 1
ATOM 878 O O . THR A 1 115 ? -23.071 26.903 8.812 1.00 93.88 115 THR A O 1
ATOM 881 N N . LEU A 1 116 ? -21.865 25.058 8.370 1.00 92.94 116 LEU A N 1
ATOM 882 C CA . LEU A 1 116 ? -22.996 24.123 8.342 1.00 92.94 116 LEU A CA 1
ATOM 883 C C . LEU A 1 116 ? -23.360 23.590 9.729 1.00 92.94 116 LEU A C 1
ATOM 885 O O . LEU A 1 116 ? -24.540 23.444 10.033 1.00 92.94 116 LEU A O 1
ATOM 889 N N . VAL A 1 117 ? -22.355 23.285 10.554 1.00 91.31 117 VAL A N 1
ATOM 890 C CA . VAL A 1 117 ? -22.537 22.735 11.906 1.00 91.31 117 VAL A CA 1
ATOM 891 C C . VAL A 1 117 ? -22.566 23.861 12.940 1.00 91.31 117 VAL A C 1
ATOM 893 O O . VAL A 1 117 ? -23.409 23.861 13.832 1.00 91.31 117 VAL A O 1
ATOM 896 N N . GLY A 1 118 ? -21.684 24.851 12.785 1.00 90.94 118 GLY A N 1
ATOM 897 C CA . GLY A 1 118 ? -21.532 25.975 13.708 1.00 90.94 118 GLY A CA 1
ATOM 898 C C . GLY A 1 118 ? -20.217 25.937 14.486 1.00 90.94 118 GLY A C 1
ATOM 899 O O . GLY A 1 118 ? -19.382 25.049 14.306 1.00 90.94 118 GLY A O 1
ATOM 900 N N . VAL A 1 119 ? -20.028 26.927 15.354 1.00 89.06 119 VAL A N 1
ATOM 901 C CA . VAL A 1 119 ? -18.853 27.059 16.222 1.00 89.06 119 VAL A CA 1
ATOM 902 C C . VAL A 1 119 ? -19.151 26.375 17.561 1.00 89.06 119 VAL A C 1
ATOM 904 O O . VAL A 1 119 ? -20.154 26.726 18.188 1.00 89.06 119 VAL A O 1
ATOM 907 N N . PRO A 1 120 ? -18.331 25.407 18.010 1.00 84.31 120 PRO A N 1
ATOM 908 C CA . PRO A 1 120 ? -18.503 24.787 19.321 1.00 84.31 120 PRO A CA 1
ATOM 909 C C . PRO A 1 120 ? -18.197 25.816 20.419 1.00 84.31 120 PRO A C 1
ATOM 911 O O . PRO A 1 120 ? -17.137 26.439 20.394 1.00 84.31 120 PRO A O 1
ATOM 914 N N . GLU A 1 121 ? -19.119 26.017 21.362 1.00 79.44 121 GLU A N 1
ATOM 915 C CA . GLU A 1 121 ? -19.002 27.075 22.382 1.00 79.44 121 GLU A CA 1
ATOM 916 C C . GLU A 1 121 ? -19.119 26.552 23.814 1.00 79.44 121 GLU A C 1
ATOM 918 O O . GLU A 1 121 ? -18.327 26.936 24.672 1.00 79.44 121 GLU A O 1
ATOM 923 N N . THR A 1 122 ? -20.055 25.643 24.083 1.00 75.56 122 THR A N 1
ATOM 924 C CA . THR A 1 122 ? -20.264 25.085 25.424 1.00 75.56 122 THR A CA 1
ATOM 925 C C . THR A 1 122 ? -20.210 23.567 25.388 1.00 75.56 122 THR A C 1
ATOM 927 O O . THR A 1 122 ? -20.964 22.929 24.664 1.00 75.56 122 THR A O 1
ATOM 930 N N . PHE A 1 123 ? -19.313 22.962 26.167 1.00 79.00 123 PHE A N 1
ATOM 931 C CA . PHE A 1 123 ? -19.394 21.530 26.444 1.00 79.00 123 PHE A CA 1
ATOM 932 C C . PHE A 1 123 ? -20.483 21.314 27.497 1.00 79.00 123 PHE A C 1
ATOM 934 O O . PHE A 1 123 ? -20.411 21.902 28.575 1.00 79.00 123 PHE A O 1
ATOM 941 N N . ASN A 1 124 ? -21.492 20.510 27.175 1.00 82.62 124 ASN A N 1
ATOM 942 C CA . ASN A 1 124 ? -22.565 20.128 28.083 1.00 82.62 124 ASN A CA 1
ATOM 943 C C . ASN A 1 124 ? -22.242 18.736 28.646 1.00 82.62 124 ASN A C 1
ATOM 945 O O . ASN A 1 124 ? -22.589 17.737 28.006 1.00 82.62 124 ASN A O 1
ATOM 949 N N . PRO A 1 125 ? -21.549 18.649 29.799 1.00 82.75 125 PRO A N 1
ATOM 950 C CA . PRO A 1 125 ? -21.163 17.375 30.386 1.00 82.75 125 PRO A CA 1
ATOM 951 C C . PRO A 1 125 ? -22.392 16.546 30.761 1.00 82.75 125 PRO A C 1
ATOM 953 O O . PRO A 1 125 ? -23.332 17.048 31.378 1.00 82.75 125 PRO A O 1
ATOM 956 N N . GLN A 1 126 ? -22.348 15.261 30.434 1.00 86.44 126 GLN A N 1
ATOM 957 C CA . GLN A 1 126 ? -23.295 14.251 30.897 1.00 86.44 126 GLN A CA 1
ATOM 958 C C . GLN A 1 126 ? -22.560 13.276 31.822 1.00 86.44 126 GLN A C 1
ATOM 960 O O . GLN A 1 126 ? -21.378 13.038 31.598 1.00 86.44 126 GLN A O 1
ATOM 965 N N . PRO A 1 127 ? -23.205 12.702 32.853 1.00 87.12 127 PRO A N 1
ATOM 966 C CA . PRO A 1 127 ? -22.534 11.798 33.787 1.00 87.12 127 PRO A CA 1
ATOM 967 C C . PRO A 1 127 ? -21.775 10.658 33.092 1.00 87.12 127 PRO A C 1
ATOM 969 O O . PRO A 1 127 ? -22.235 10.119 32.084 1.00 87.12 127 PRO A O 1
ATOM 972 N N . GLY A 1 128 ? -20.631 10.280 33.660 1.00 89.94 128 GLY A N 1
ATOM 973 C CA . GLY A 1 128 ? -19.803 9.175 33.201 1.00 89.94 128 GLY A CA 1
ATOM 974 C C . GLY A 1 128 ? -18.720 9.513 32.173 1.00 89.94 128 GLY A C 1
ATOM 975 O O . GLY A 1 128 ? -18.529 10.649 31.738 1.00 89.94 128 GLY A O 1
ATOM 976 N N . ILE A 1 129 ? -17.986 8.474 31.784 1.00 92.88 129 ILE A N 1
ATOM 977 C CA . ILE A 1 129 ? -16.862 8.538 30.847 1.00 92.88 129 ILE A CA 1
ATOM 978 C C . ILE A 1 129 ? -17.226 7.744 29.594 1.00 92.88 129 ILE A C 1
ATOM 980 O O . ILE A 1 129 ? -17.482 6.546 29.671 1.00 92.88 129 ILE A O 1
ATOM 984 N N . LEU A 1 130 ? -17.227 8.383 28.427 1.00 90.56 130 LEU A N 1
ATOM 985 C CA . LEU A 1 130 ? -17.505 7.708 27.162 1.00 90.56 130 LEU A CA 1
ATOM 986 C C . LEU A 1 130 ? -16.311 6.835 26.750 1.00 90.56 130 LEU A C 1
ATOM 988 O O . LEU A 1 130 ? -15.159 7.264 26.852 1.00 90.56 130 LEU A O 1
ATOM 992 N N . VAL A 1 131 ? -16.594 5.639 26.224 1.00 90.88 131 VAL A N 1
ATOM 993 C CA . VAL A 1 131 ? -15.615 4.734 25.604 1.00 90.88 131 VAL A CA 1
ATOM 994 C C . VAL A 1 131 ? -15.780 4.761 24.079 1.00 90.88 131 VAL A C 1
ATOM 996 O O . VAL A 1 131 ? -16.582 4.000 23.535 1.00 90.88 131 VAL A O 1
ATOM 999 N N . PRO A 1 132 ? -15.027 5.591 23.330 1.00 79.00 132 PRO A N 1
ATOM 1000 C CA . PRO A 1 132 ? -15.181 5.668 21.877 1.00 79.00 132 PRO A CA 1
ATOM 1001 C C . PRO A 1 132 ? -14.638 4.428 21.165 1.00 79.00 132 PRO A C 1
ATOM 1003 O O . PRO A 1 132 ? -15.106 4.073 20.086 1.00 79.00 132 PRO A O 1
ATOM 1006 N N . GLN A 1 133 ? -13.624 3.777 21.745 1.00 81.25 133 GLN A N 1
ATOM 1007 C CA . GLN A 1 133 ? -12.930 2.658 21.116 1.00 81.25 133 GLN A CA 1
ATOM 1008 C C . GLN A 1 133 ? -12.308 1.707 22.147 1.00 81.25 133 GLN A C 1
ATOM 1010 O O . GLN A 1 133 ? -11.771 2.135 23.168 1.00 81.25 133 GLN A O 1
ATOM 1015 N N . VAL A 1 134 ? -12.308 0.409 21.826 1.00 86.12 134 VAL A N 1
ATOM 1016 C CA . VAL A 1 134 ? -11.579 -0.649 22.547 1.00 86.12 134 VAL A CA 1
ATOM 1017 C C . VAL A 1 134 ? -10.421 -1.129 21.662 1.00 86.12 134 VAL A C 1
ATOM 1019 O O . VAL A 1 134 ? -10.618 -1.398 20.479 1.00 86.12 134 VAL A O 1
ATOM 1022 N N . MET A 1 135 ? -9.197 -1.179 22.199 1.00 75.94 135 MET A N 1
ATOM 1023 C CA . MET A 1 135 ? -7.965 -1.270 21.393 1.00 75.94 135 MET A CA 1
ATOM 1024 C C . MET A 1 135 ? -7.726 -2.640 20.741 1.00 75.94 135 MET A C 1
ATOM 1026 O O . MET A 1 135 ? -7.147 -2.706 19.656 1.00 75.94 135 MET A O 1
ATOM 1030 N N . ALA A 1 136 ? -8.122 -3.732 21.398 1.00 76.75 136 ALA A N 1
ATOM 1031 C CA . ALA A 1 136 ? -7.943 -5.094 20.901 1.00 76.75 136 ALA A CA 1
ATOM 1032 C C . ALA A 1 136 ? -9.067 -6.002 21.411 1.00 76.75 136 ALA A C 1
ATOM 1034 O O . ALA A 1 136 ? -9.457 -5.884 22.565 1.00 76.75 136 ALA A O 1
ATOM 1035 N N . GLU A 1 137 ? -9.520 -6.968 20.606 1.00 75.38 137 GLU A N 1
ATOM 1036 C CA . GLU A 1 137 ? -10.511 -7.971 21.051 1.00 75.38 137 GLU A CA 1
ATOM 1037 C C . GLU A 1 137 ? -10.016 -8.823 22.229 1.00 75.38 137 GLU A C 1
ATOM 1039 O O . GLU A 1 137 ? -10.810 -9.368 22.988 1.00 75.38 137 GLU A O 1
ATOM 1044 N N . ALA A 1 138 ? -8.696 -8.939 22.386 1.00 81.31 138 ALA A N 1
ATOM 1045 C CA . ALA A 1 138 ? -8.076 -9.650 23.496 1.00 81.31 138 ALA A CA 1
ATOM 1046 C C . ALA A 1 138 ? -7.821 -8.762 24.726 1.00 81.31 138 ALA A C 1
ATOM 1048 O O . ALA A 1 138 ? -7.276 -9.271 25.702 1.00 81.31 138 ALA A O 1
ATOM 1049 N N . SER A 1 139 ? -8.151 -7.464 24.695 1.00 89.12 139 SER A N 1
ATOM 1050 C CA . SER A 1 139 ? -7.898 -6.579 25.837 1.00 89.12 139 SER A CA 1
ATOM 1051 C C . SER A 1 139 ? -8.755 -6.967 27.048 1.00 89.12 139 SER A C 1
ATOM 1053 O O . SER A 1 139 ? -9.846 -7.519 26.867 1.00 89.12 139 SER A O 1
ATOM 1055 N N . PRO A 1 140 ? -8.324 -6.639 28.278 1.00 92.81 140 PRO A N 1
ATOM 1056 C CA . PRO A 1 140 ? -9.124 -6.918 29.466 1.00 92.81 140 PRO A CA 1
ATOM 1057 C C . PRO A 1 140 ? -10.533 -6.331 29.404 1.00 92.81 140 PRO A C 1
ATOM 1059 O O . PRO A 1 140 ? -11.496 -6.997 29.771 1.00 92.81 140 PRO A O 1
ATOM 1062 N N . ALA A 1 141 ? -10.680 -5.118 28.865 1.00 92.00 141 ALA A N 1
ATOM 1063 C CA . ALA A 1 141 ? -11.985 -4.495 28.679 1.00 92.00 141 ALA A CA 1
ATOM 1064 C C . ALA A 1 141 ? -12.876 -5.255 27.685 1.00 92.00 141 ALA A C 1
ATOM 1066 O O . ALA A 1 141 ? -14.066 -5.423 27.943 1.00 92.00 141 ALA A O 1
ATOM 1067 N N . ALA A 1 142 ? -12.313 -5.750 26.577 1.00 90.00 142 ALA A N 1
ATOM 1068 C CA . ALA A 1 142 ? -13.064 -6.556 25.618 1.00 90.00 142 ALA A CA 1
ATOM 1069 C C . ALA A 1 142 ? -13.505 -7.896 26.231 1.00 90.00 142 ALA A C 1
ATOM 1071 O O . ALA A 1 142 ? -14.648 -8.310 26.041 1.00 90.00 142 ALA A O 1
ATOM 1072 N N . GLN A 1 143 ? -12.633 -8.538 27.020 1.00 91.62 143 GLN A N 1
ATOM 1073 C CA . GLN A 1 143 ? -12.951 -9.772 27.749 1.00 91.62 143 GLN A CA 1
ATOM 1074 C C . GLN A 1 143 ? -14.041 -9.556 28.809 1.00 91.62 143 GLN A C 1
ATOM 1076 O O . GLN A 1 143 ? -14.925 -10.398 28.953 1.00 91.62 143 GLN A O 1
ATOM 1081 N N . ALA A 1 144 ? -14.019 -8.408 29.493 1.00 91.38 144 ALA A N 1
ATOM 1082 C CA . ALA A 1 144 ? -15.060 -7.987 30.432 1.00 91.38 144 ALA A CA 1
ATOM 1083 C C . ALA A 1 144 ? -16.381 -7.599 29.741 1.00 91.38 144 ALA A C 1
ATOM 1085 O O . ALA A 1 144 ? -17.400 -7.428 30.401 1.00 91.38 144 ALA A O 1
ATOM 1086 N N . GLY A 1 145 ? -16.393 -7.479 28.410 1.00 91.31 145 GLY A N 1
ATOM 1087 C CA . GLY A 1 145 ? -17.592 -7.188 27.630 1.00 91.31 145 GLY A CA 1
ATOM 1088 C C . GLY A 1 145 ? -17.895 -5.701 27.439 1.00 91.31 145 GLY A C 1
ATOM 1089 O O . GLY A 1 145 ? -19.008 -5.383 27.003 1.00 91.31 145 GLY A O 1
ATOM 1090 N N . ILE A 1 146 ? -16.935 -4.811 27.715 1.00 93.19 146 ILE A N 1
ATOM 1091 C CA . ILE A 1 146 ? -17.010 -3.379 27.386 1.00 93.19 146 ILE A CA 1
ATOM 1092 C C . ILE A 1 146 ? -16.943 -3.220 25.864 1.00 93.19 146 ILE A C 1
ATOM 1094 O O . ILE A 1 146 ? -16.137 -3.864 25.186 1.00 93.19 146 ILE A O 1
ATOM 1098 N N . ARG A 1 147 ? -17.804 -2.367 25.309 1.00 89.06 147 ARG A N 1
ATOM 1099 C CA . ARG A 1 147 ? -17.934 -2.132 23.867 1.00 89.06 147 ARG A CA 1
ATOM 1100 C C . ARG A 1 147 ? -17.756 -0.650 23.526 1.00 89.06 147 ARG A C 1
ATOM 1102 O O . ARG A 1 147 ? -18.013 0.206 24.370 1.00 89.06 147 ARG A O 1
ATOM 1109 N N . PRO A 1 148 ? -17.353 -0.330 22.282 1.00 85.25 148 PRO A N 1
ATOM 1110 C CA . PRO A 1 148 ? -17.411 1.039 21.781 1.00 85.25 148 PRO A CA 1
ATOM 1111 C C . PRO A 1 148 ? -18.822 1.624 21.936 1.00 85.25 148 PRO A C 1
ATOM 1113 O O . PRO A 1 148 ? -19.804 0.967 21.586 1.00 85.25 148 PRO A O 1
ATOM 1116 N N . GLY A 1 149 ? -18.907 2.845 22.458 1.00 85.31 149 GLY A N 1
ATOM 1117 C CA . GLY A 1 149 ? -20.154 3.555 22.745 1.00 85.31 149 GLY A CA 1
ATOM 1118 C C . GLY A 1 149 ? -20.710 3.356 24.159 1.00 85.31 149 GLY A C 1
ATOM 1119 O O . GLY A 1 149 ? -21.695 4.008 24.495 1.00 85.31 149 GLY A O 1
ATOM 1120 N N . ASP A 1 150 ? -20.109 2.497 24.990 1.00 91.69 150 ASP A N 1
ATOM 1121 C CA . ASP A 1 150 ? -20.481 2.395 26.405 1.00 91.69 150 ASP A CA 1
ATOM 1122 C C . ASP A 1 150 ? -20.066 3.665 27.173 1.00 91.69 150 ASP A C 1
ATOM 1124 O O . ASP A 1 150 ? -19.018 4.259 26.898 1.00 91.69 150 ASP A O 1
ATOM 1128 N N . VAL A 1 151 ? -20.867 4.056 28.167 1.00 93.56 151 VAL A N 1
ATOM 1129 C CA . VAL A 1 151 ? -20.546 5.142 29.106 1.00 93.56 151 VAL A CA 1
ATOM 1130 C C . VAL A 1 151 ? -20.279 4.542 30.483 1.00 93.56 151 VAL A C 1
ATOM 1132 O O . VAL A 1 151 ? -21.148 3.893 31.053 1.00 93.56 151 VAL A O 1
ATOM 1135 N N . LEU A 1 152 ? -19.083 4.740 31.030 1.00 95.00 152 LEU A N 1
ATOM 1136 C CA . LEU A 1 152 ? -18.721 4.282 32.371 1.00 95.00 152 LEU A CA 1
ATOM 1137 C C . LEU A 1 152 ? -19.342 5.234 33.393 1.00 95.00 152 LEU A C 1
ATOM 1139 O O . LEU A 1 152 ? -18.908 6.379 33.493 1.00 95.00 152 LEU A O 1
ATOM 1143 N N . VAL A 1 153 ? -20.354 4.785 34.129 1.00 94.62 153 VAL A N 1
ATOM 1144 C CA . VAL A 1 153 ? -21.105 5.631 35.073 1.00 94.62 153 VAL A CA 1
ATOM 1145 C C . VAL A 1 153 ? -20.641 5.467 36.516 1.00 94.62 153 VAL A C 1
ATOM 1147 O O . VAL A 1 153 ? -20.808 6.394 37.303 1.00 94.62 153 VAL A O 1
ATOM 1150 N N . ALA A 1 154 ? -20.020 4.338 36.864 1.00 94.69 154 ALA A N 1
ATOM 1151 C CA . ALA A 1 154 ? -19.422 4.121 38.178 1.00 94.69 154 ALA A CA 1
ATOM 1152 C C . ALA A 1 154 ? -18.229 3.156 38.113 1.00 94.69 154 ALA A C 1
ATOM 1154 O O . ALA A 1 154 ? -18.162 2.301 37.227 1.00 94.69 154 ALA A O 1
ATOM 1155 N N . ALA A 1 155 ? -17.311 3.274 39.072 1.00 93.94 155 ALA A N 1
ATOM 1156 C CA . ALA A 1 155 ? -16.228 2.322 39.302 1.00 93.94 155 ALA A CA 1
ATOM 1157 C C . ALA A 1 155 ? -16.123 1.998 40.799 1.00 93.94 155 ALA A C 1
ATOM 1159 O O . ALA A 1 155 ? -16.064 2.900 41.629 1.00 93.94 155 ALA A O 1
ATOM 1160 N N . ASN A 1 156 ? -16.121 0.712 41.156 1.00 90.88 156 ASN A N 1
ATOM 1161 C CA . ASN A 1 156 ? -16.162 0.206 42.533 1.00 90.88 156 ASN A CA 1
ATOM 1162 C C . ASN A 1 156 ? -17.292 0.817 43.389 1.00 90.88 156 ASN A C 1
ATOM 1164 O O . ASN A 1 156 ? -17.137 1.008 44.592 1.00 90.88 156 ASN A O 1
ATOM 1168 N N . GLY A 1 157 ? -18.433 1.127 42.763 1.00 84.31 157 GLY A N 1
ATOM 1169 C CA . GLY A 1 157 ? -19.586 1.757 43.415 1.00 84.31 157 GLY A CA 1
ATOM 1170 C C . GLY A 1 157 ? -19.509 3.283 43.546 1.00 84.31 157 GLY A C 1
ATOM 1171 O O . GLY A 1 157 ? -20.504 3.891 43.933 1.00 84.31 157 GLY A O 1
ATOM 1172 N N . GLU A 1 158 ? -18.387 3.911 43.182 1.00 90.50 158 GLU A N 1
ATOM 1173 C CA . GLU A 1 158 ? -18.246 5.370 43.156 1.00 90.50 158 GLU A CA 1
ATOM 1174 C C . GLU A 1 158 ? -18.683 5.933 41.792 1.00 90.50 158 GLU A C 1
ATOM 1176 O O . GLU A 1 158 ? -18.209 5.453 40.754 1.00 90.50 158 GLU A O 1
ATOM 1181 N N . PRO A 1 159 ? -19.577 6.938 41.751 1.00 91.25 159 PRO A N 1
ATOM 1182 C CA . PRO A 1 159 ? -20.065 7.510 40.503 1.00 91.25 159 PRO A CA 1
ATOM 1183 C C . PRO A 1 159 ? -18.967 8.290 39.773 1.00 91.25 159 PRO A C 1
ATOM 1185 O O . PRO A 1 159 ? -18.237 9.089 40.359 1.00 91.25 159 PRO A O 1
ATOM 1188 N N . LEU A 1 160 ? -18.891 8.100 38.458 1.00 91.44 160 LEU A N 1
ATOM 1189 C CA . LEU A 1 160 ? -17.951 8.790 37.586 1.00 91.44 160 LEU A CA 1
ATOM 1190 C C . LEU A 1 160 ? -18.599 10.053 37.004 1.00 91.44 160 LEU A C 1
ATOM 1192 O O . LEU A 1 160 ? -19.673 10.022 36.400 1.00 91.44 160 LEU A O 1
ATOM 1196 N N . GLY A 1 161 ? -17.924 11.185 37.183 1.00 88.31 161 GLY A N 1
ATOM 1197 C CA . GLY A 1 161 ? -18.245 12.439 36.512 1.00 88.31 161 GLY A CA 1
ATOM 1198 C C . GLY A 1 161 ? -17.830 12.463 35.038 1.00 88.31 161 GLY A C 1
ATOM 1199 O O . GLY A 1 161 ? -17.348 11.485 34.473 1.00 88.31 161 GLY A O 1
ATOM 1200 N N . ALA A 1 162 ? -18.004 13.634 34.431 1.00 82.12 162 ALA A N 1
ATOM 1201 C CA . ALA A 1 162 ? -17.779 13.887 33.009 1.00 82.12 162 ALA A CA 1
ATOM 1202 C C . ALA A 1 162 ? -16.509 14.705 32.722 1.00 82.12 162 ALA A C 1
ATOM 1204 O O . ALA A 1 162 ? -16.339 15.217 31.617 1.00 82.12 162 ALA A O 1
ATOM 1205 N N . THR A 1 163 ? -15.668 14.957 33.727 1.00 84.56 163 THR A N 1
ATOM 1206 C CA . THR A 1 163 ? -14.546 15.899 33.614 1.00 84.56 163 THR A CA 1
ATOM 1207 C C . THR A 1 163 ? -13.247 15.183 33.254 1.00 84.56 163 THR A C 1
ATOM 1209 O O . THR A 1 163 ? -13.083 13.986 33.491 1.00 84.56 163 THR A O 1
ATOM 1212 N N . GLU A 1 164 ? -12.274 15.925 32.714 1.00 83.06 164 GLU A N 1
ATOM 1213 C CA . GLU A 1 164 ? -10.925 15.380 32.498 1.00 83.06 164 GLU A CA 1
ATOM 1214 C C . GLU A 1 164 ? -10.261 14.905 33.798 1.00 83.06 164 GLU A C 1
ATOM 1216 O O . GLU A 1 164 ? -9.413 14.016 33.765 1.00 83.06 164 GLU A O 1
ATOM 1221 N N . GLU A 1 165 ? -10.628 15.494 34.937 1.00 86.88 165 GLU A N 1
ATOM 1222 C CA . GLU A 1 165 ? -10.133 15.094 36.254 1.00 86.88 165 GLU A CA 1
ATOM 1223 C C . GLU A 1 165 ? -10.653 13.705 36.630 1.00 86.88 165 GLU A C 1
ATOM 1225 O O . GLU A 1 165 ? -9.846 12.822 36.903 1.00 86.88 165 GLU A O 1
ATOM 1230 N N . THR A 1 166 ? -11.954 13.442 36.452 1.00 89.44 166 THR A N 1
ATOM 1231 C CA . THR A 1 166 ? -12.523 12.099 36.653 1.00 89.44 166 THR A CA 1
ATOM 1232 C C . THR A 1 166 ? -11.849 11.050 35.763 1.00 89.44 166 THR A C 1
ATOM 1234 O O . THR A 1 166 ? -11.604 9.927 36.196 1.00 89.44 166 THR A O 1
ATOM 1237 N N . ILE A 1 167 ? -11.502 11.398 34.519 1.00 91.25 167 ILE A N 1
ATOM 1238 C CA . ILE A 1 167 ? -10.783 10.475 33.627 1.00 91.25 167 ILE A CA 1
ATOM 1239 C C . ILE A 1 167 ? -9.387 10.161 34.170 1.00 91.25 167 ILE A C 1
ATOM 1241 O O . ILE A 1 167 ? -8.958 9.009 34.114 1.00 91.25 167 ILE A O 1
ATOM 1245 N N . LYS A 1 168 ? -8.672 11.158 34.704 1.00 91.50 168 LYS A N 1
ATOM 1246 C CA . LYS A 1 168 ? -7.357 10.949 35.329 1.00 91.50 168 LYS A CA 1
ATOM 1247 C C . LYS A 1 168 ? -7.472 10.069 36.570 1.00 91.50 168 LYS A C 1
ATOM 1249 O O . LYS A 1 168 ? -6.676 9.141 36.697 1.00 91.50 168 LYS A O 1
ATOM 1254 N N . ASP A 1 169 ? -8.476 10.306 37.408 1.00 92.44 169 ASP A N 1
ATOM 1255 C CA . ASP A 1 169 ? -8.737 9.515 38.613 1.00 92.44 169 ASP A CA 1
ATOM 1256 C C . ASP A 1 169 ? -9.070 8.063 38.261 1.00 92.44 169 ASP A C 1
ATOM 1258 O O . ASP A 1 169 ? -8.512 7.132 38.839 1.00 92.44 169 ASP A O 1
ATOM 1262 N N . PHE A 1 170 ? -9.901 7.850 37.238 1.00 93.81 170 PHE A N 1
ATOM 1263 C CA . PHE A 1 170 ? -10.212 6.514 36.739 1.00 93.81 170 PHE A CA 1
ATOM 1264 C C . PHE A 1 170 ? -8.975 5.813 36.155 1.00 93.81 170 PHE A C 1
ATOM 1266 O O . PHE A 1 170 ? -8.727 4.644 36.446 1.00 93.81 170 PHE A O 1
ATOM 1273 N N . ILE A 1 171 ? -8.147 6.513 35.371 1.00 92.94 171 ILE A N 1
ATOM 1274 C CA . ILE A 1 171 ? -6.874 5.959 34.876 1.00 92.94 171 ILE A CA 1
ATOM 1275 C C . ILE A 1 171 ? -5.963 5.572 36.047 1.00 92.94 171 ILE A C 1
ATOM 1277 O O . ILE A 1 171 ? -5.300 4.535 35.983 1.00 92.94 171 ILE A O 1
ATOM 1281 N N . GLN A 1 172 ? -5.922 6.385 37.102 1.00 92.75 172 GLN A N 1
ATOM 1282 C CA . GLN A 1 172 ? -5.119 6.113 38.288 1.00 92.75 172 GLN A CA 1
ATOM 1283 C C . GLN A 1 172 ? -5.641 4.887 39.052 1.00 92.75 172 GLN A C 1
ATOM 1285 O O . GLN A 1 172 ? -4.854 3.991 39.345 1.00 92.75 172 GLN A O 1
ATOM 1290 N N . LEU A 1 173 ? -6.960 4.763 39.240 1.00 93.50 173 LEU A N 1
ATOM 1291 C CA . LEU A 1 173 ? -7.602 3.579 39.826 1.00 93.50 173 LEU A CA 1
ATOM 1292 C C . LEU A 1 173 ? -7.207 2.285 39.096 1.00 93.50 173 LEU A C 1
ATOM 1294 O O . LEU A 1 173 ? -6.878 1.281 39.731 1.00 93.50 173 LEU A O 1
ATOM 1298 N N . ILE A 1 174 ? -7.208 2.308 37.759 1.00 94.31 174 ILE A N 1
ATOM 1299 C CA . ILE A 1 174 ? -6.803 1.159 36.938 1.00 94.31 174 ILE A CA 1
ATOM 1300 C C . ILE A 1 174 ? -5.316 0.836 37.125 1.00 94.31 174 ILE A C 1
ATOM 1302 O O . ILE A 1 174 ? -4.962 -0.337 37.249 1.00 94.31 174 ILE A O 1
ATOM 1306 N N . LYS A 1 175 ? -4.447 1.853 37.173 1.00 92.25 175 LYS A N 1
ATOM 1307 C CA . LYS A 1 175 ? -3.005 1.668 37.407 1.00 92.25 175 LYS A CA 1
ATOM 1308 C C . LYS A 1 175 ? -2.705 1.075 38.782 1.00 92.25 175 LYS A C 1
ATOM 1310 O O . LYS A 1 175 ? -1.806 0.243 38.883 1.00 92.25 175 LYS A O 1
ATOM 1315 N N . ASP A 1 176 ? -3.471 1.468 39.794 1.00 92.75 176 ASP A N 1
ATOM 1316 C CA . ASP A 1 176 ? -3.307 1.025 41.182 1.00 92.75 176 ASP A CA 1
ATOM 1317 C C . ASP A 1 176 ? -3.920 -0.360 41.452 1.00 92.75 176 ASP A C 1
ATOM 1319 O O . ASP A 1 176 ? -3.689 -0.942 42.512 1.00 92.75 176 ASP A O 1
ATOM 1323 N N . SER A 1 177 ? -4.635 -0.930 40.473 1.00 91.94 177 SER A N 1
ATOM 1324 C CA . SER A 1 177 ? -5.315 -2.231 40.573 1.00 91.94 177 SER A CA 1
ATOM 1325 C C . SER A 1 177 ? -4.727 -3.313 39.638 1.00 91.94 177 SER A C 1
ATOM 1327 O O . SER A 1 177 ? -5.477 -3.967 38.907 1.00 91.94 177 SER A O 1
ATOM 1329 N N . PRO A 1 178 ? -3.397 -3.556 39.604 1.00 92.12 178 PRO A N 1
ATOM 1330 C CA . PRO A 1 178 ? -2.806 -4.545 38.703 1.00 92.12 178 PRO A CA 1
ATOM 1331 C C . PRO A 1 178 ? -3.264 -5.966 39.056 1.00 92.12 178 PRO A C 1
ATOM 1333 O O . PRO A 1 178 ? -3.065 -6.432 40.178 1.00 92.12 178 PRO A O 1
ATOM 1336 N N . ASN A 1 179 ? -3.812 -6.690 38.076 1.00 89.75 179 ASN A N 1
ATOM 1337 C CA . ASN A 1 179 ? -4.345 -8.049 38.228 1.00 89.75 179 ASN A CA 1
ATOM 1338 C C . ASN A 1 179 ? -5.451 -8.187 39.296 1.00 89.75 179 ASN A C 1
ATOM 1340 O O . ASN A 1 179 ? -5.711 -9.298 39.761 1.00 89.75 179 ASN A O 1
ATOM 1344 N N . GLN A 1 180 ? -6.090 -7.083 39.697 1.00 92.94 180 GLN A N 1
ATOM 1345 C CA . GLN A 1 180 ? -7.219 -7.085 40.629 1.00 92.94 180 GLN A CA 1
ATOM 1346 C C . GLN A 1 180 ? -8.504 -6.702 39.886 1.00 92.94 180 GLN A C 1
ATOM 1348 O O . GLN A 1 180 ? -8.475 -5.771 39.085 1.00 92.94 180 GLN A O 1
ATOM 1353 N N . PRO A 1 181 ? -9.626 -7.407 40.104 1.00 93.06 181 PRO A N 1
ATOM 1354 C CA . PRO A 1 181 ? -10.887 -7.059 39.466 1.00 93.06 181 PRO A CA 1
ATOM 1355 C C . PRO A 1 181 ? -11.384 -5.697 39.965 1.00 93.06 181 PRO A C 1
ATOM 1357 O O . PRO A 1 181 ? -11.438 -5.444 41.167 1.00 93.06 181 PRO A O 1
ATOM 1360 N N . VAL A 1 182 ? -11.749 -4.836 39.021 1.00 94.81 182 VAL A N 1
ATOM 1361 C CA . VAL A 1 182 ? -12.393 -3.541 39.230 1.00 94.81 182 VAL A CA 1
ATOM 1362 C C . VAL A 1 182 ? -13.818 -3.667 38.707 1.00 94.81 182 VAL A C 1
ATOM 1364 O O . VAL A 1 182 ? -14.023 -4.001 37.537 1.00 94.81 182 VAL A O 1
ATOM 1367 N N . GLU A 1 183 ? -14.795 -3.416 39.571 1.00 95.81 183 GLU A N 1
ATOM 1368 C CA . GLU A 1 183 ? -16.207 -3.412 39.189 1.00 95.81 183 GLU A CA 1
ATOM 1369 C C . GLU A 1 183 ? -16.524 -2.094 38.486 1.00 95.81 183 GLU A C 1
ATOM 1371 O O . GLU A 1 183 ? -16.243 -1.018 39.011 1.00 95.81 183 GLU A O 1
ATOM 1376 N N . ILE A 1 184 ? -17.088 -2.159 37.287 1.00 96.00 184 ILE A N 1
ATOM 1377 C CA . ILE A 1 184 ? -17.414 -0.994 36.471 1.00 96.00 184 ILE A CA 1
ATOM 1378 C C . ILE A 1 184 ? -18.868 -1.098 36.039 1.00 96.00 184 ILE A C 1
ATOM 1380 O O . ILE A 1 184 ? -19.251 -2.031 35.335 1.00 96.00 184 ILE A O 1
ATOM 1384 N N . THR A 1 185 ? -19.661 -0.093 36.387 1.00 95.38 185 THR A N 1
ATOM 1385 C CA . THR A 1 185 ? -21.024 0.035 35.878 1.00 95.38 185 THR A CA 1
ATOM 1386 C C . THR A 1 185 ? -20.977 0.793 34.561 1.00 95.38 185 THR A C 1
ATOM 1388 O O . THR A 1 185 ? -20.513 1.937 34.499 1.00 95.38 185 THR A O 1
ATOM 1391 N N . VAL A 1 186 ? -21.454 0.155 33.495 1.00 95.50 186 VAL A N 1
ATOM 1392 C CA . VAL A 1 186 ? -21.535 0.742 32.157 1.00 95.50 186 VAL A CA 1
ATOM 1393 C C . VAL A 1 186 ? -22.981 0.956 31.740 1.00 95.50 186 VAL A C 1
ATOM 1395 O O . VAL A 1 186 ? -23.833 0.081 31.885 1.00 95.50 186 VAL A O 1
ATOM 1398 N N . GLN A 1 187 ? -23.255 2.114 31.159 1.00 93.50 187 GLN A N 1
ATOM 1399 C CA . GLN A 1 187 ? -24.514 2.428 30.513 1.00 93.50 187 GLN A CA 1
ATOM 1400 C C . GLN A 1 187 ? -24.395 2.144 29.013 1.00 93.50 187 GLN A C 1
ATOM 1402 O O . GLN A 1 187 ? -23.604 2.761 28.297 1.00 93.50 187 GLN A O 1
ATOM 1407 N N . ARG A 1 188 ? -25.208 1.197 28.533 1.00 91.81 188 ARG A N 1
ATOM 1408 C CA . ARG A 1 188 ? -25.321 0.809 27.122 1.00 91.81 188 ARG A CA 1
ATOM 1409 C C . ARG A 1 188 ? -26.741 1.076 26.633 1.00 91.81 188 ARG A C 1
ATOM 1411 O O . ARG A 1 188 ? -27.652 0.261 26.810 1.00 91.81 188 ARG A O 1
ATOM 1418 N N . GLY A 1 189 ? -26.939 2.235 26.008 1.00 85.62 189 GLY A N 1
ATOM 1419 C CA . GLY A 1 189 ? -28.271 2.723 25.653 1.00 85.62 189 GLY A CA 1
ATOM 1420 C C . GLY A 1 189 ? -29.109 2.974 26.911 1.00 85.62 189 GLY A C 1
ATOM 1421 O O . GLY A 1 189 ? -28.725 3.764 27.763 1.00 85.62 189 GLY A O 1
ATOM 1422 N N . ALA A 1 190 ? -30.245 2.285 27.045 1.00 85.25 190 ALA A N 1
ATOM 1423 C CA . ALA A 1 190 ? -31.139 2.421 28.203 1.00 85.25 190 ALA A CA 1
ATOM 1424 C C . ALA A 1 190 ? -30.859 1.418 29.343 1.00 85.25 190 ALA A C 1
ATOM 1426 O O . ALA A 1 190 ? -31.642 1.344 30.287 1.00 85.25 190 ALA A O 1
ATOM 1427 N N . ARG A 1 191 ? -29.812 0.590 29.234 1.00 91.81 191 ARG A N 1
ATOM 1428 C CA . ARG A 1 191 ? -29.490 -0.450 30.224 1.00 91.81 191 ARG A CA 1
ATOM 1429 C C . ARG A 1 191 ? -28.191 -0.125 30.942 1.00 91.81 191 ARG A C 1
ATOM 1431 O O . ARG A 1 191 ? -27.207 0.203 30.284 1.00 91.81 191 ARG A O 1
ATOM 1438 N N . GLU A 1 192 ? -28.190 -0.305 32.254 1.00 93.12 192 GLU A N 1
ATOM 1439 C CA . GLU A 1 192 ? -26.978 -0.355 33.069 1.00 93.12 192 GLU A CA 1
ATOM 1440 C C . GLU A 1 192 ? -26.537 -1.813 33.234 1.00 93.12 192 GLU A C 1
ATOM 1442 O O . GLU A 1 192 ? -27.365 -2.722 33.355 1.00 93.12 192 GLU A O 1
ATOM 1447 N N . LEU A 1 193 ? -25.232 -2.040 33.145 1.00 94.50 193 LEU A N 1
ATOM 1448 C CA . LEU A 1 193 ? -24.595 -3.346 33.222 1.00 94.50 193 LEU A CA 1
ATOM 1449 C C . LEU A 1 193 ? -23.388 -3.233 34.149 1.00 94.50 193 LEU A C 1
ATOM 1451 O O . LEU A 1 193 ? -22.504 -2.422 33.889 1.00 94.50 193 LEU A O 1
ATOM 1455 N N . ASP A 1 194 ? -23.320 -4.079 35.168 1.00 94.62 194 ASP A N 1
ATOM 1456 C CA . ASP A 1 194 ? -22.129 -4.199 36.007 1.00 94.62 194 ASP A CA 1
ATOM 1457 C C . ASP A 1 194 ? -21.169 -5.209 35.379 1.00 94.62 194 ASP A C 1
ATOM 1459 O O . ASP A 1 194 ? -21.532 -6.360 35.108 1.00 94.62 194 ASP A O 1
ATOM 1463 N N . LEU A 1 195 ? -19.955 -4.752 35.085 1.00 95.06 195 LEU A N 1
ATOM 1464 C CA . LEU A 1 195 ? -18.903 -5.524 34.441 1.00 95.06 195 LEU A CA 1
ATOM 1465 C C . LEU A 1 195 ? -17.659 -5.523 35.324 1.00 95.06 195 LEU A C 1
ATOM 1467 O O . LEU A 1 195 ? -17.182 -4.475 35.745 1.00 95.06 195 LEU A O 1
ATOM 1471 N N . SER A 1 196 ? -17.077 -6.700 35.527 1.00 95.00 196 SER A N 1
ATOM 1472 C CA . SER A 1 196 ? -15.825 -6.846 36.266 1.00 95.00 196 SER A CA 1
ATOM 1473 C C . SER A 1 196 ? -14.658 -6.888 35.282 1.00 95.00 196 SER A C 1
ATOM 1475 O O . SER A 1 196 ? -14.562 -7.810 34.466 1.00 95.00 196 SER A O 1
ATOM 1477 N N . VAL A 1 197 ? -13.774 -5.887 35.322 1.00 94.94 197 VAL A N 1
ATOM 1478 C CA . VAL A 1 197 ? -12.575 -5.830 34.472 1.00 94.94 197 VAL A CA 1
ATOM 1479 C C . VAL A 1 197 ? -11.328 -6.064 35.310 1.00 94.94 197 VAL A C 1
ATOM 1481 O O . VAL A 1 197 ? -11.178 -5.495 36.381 1.00 94.94 197 VAL A O 1
ATOM 1484 N N . THR A 1 198 ? -10.400 -6.892 34.837 1.00 94.75 198 THR A N 1
ATOM 1485 C CA . THR A 1 198 ? -9.128 -7.137 35.537 1.00 94.75 198 THR A CA 1
ATOM 1486 C C . THR A 1 198 ? -7.978 -6.495 34.758 1.00 94.75 198 THR A C 1
ATOM 1488 O O . THR A 1 198 ? -7.627 -7.011 33.700 1.00 94.75 198 THR A O 1
ATOM 1491 N N . PRO A 1 199 ? -7.388 -5.376 35.219 1.00 94.50 199 PRO A N 1
ATOM 1492 C CA . PRO A 1 199 ? -6.285 -4.715 34.527 1.00 94.50 199 PRO A CA 1
ATOM 1493 C C . PRO A 1 199 ? -5.054 -5.615 34.381 1.00 94.50 199 PRO A C 1
ATOM 1495 O O . PRO A 1 199 ? -4.619 -6.251 35.342 1.00 94.50 199 PRO A O 1
ATOM 1498 N N . GLU A 1 200 ? -4.450 -5.620 33.193 1.00 92.06 200 GLU A N 1
ATOM 1499 C CA . GLU A 1 200 ? -3.218 -6.359 32.901 1.00 92.06 200 GLU A CA 1
ATOM 1500 C C . GLU A 1 200 ? -2.015 -5.412 32.885 1.00 92.06 200 GLU A C 1
ATOM 1502 O O . GLU A 1 200 ? -2.099 -4.287 32.392 1.00 92.06 200 GLU A O 1
ATOM 1507 N N . VAL A 1 201 ? -0.872 -5.864 33.405 1.00 89.50 201 VAL A N 1
ATOM 1508 C CA . VAL A 1 201 ? 0.366 -5.070 33.412 1.00 89.50 201 VAL A CA 1
ATOM 1509 C C . VAL A 1 201 ? 0.978 -5.055 32.011 1.00 89.50 201 VAL A C 1
ATOM 1511 O O . VAL A 1 201 ? 1.377 -6.093 31.480 1.00 89.50 201 VAL A O 1
ATOM 1514 N N . GLY A 1 202 ? 1.051 -3.867 31.414 1.00 80.44 202 GLY A N 1
ATOM 1515 C CA . GLY A 1 202 ? 1.660 -3.653 30.108 1.00 80.44 202 GLY A CA 1
ATOM 1516 C C . GLY A 1 202 ? 3.196 -3.714 30.135 1.00 80.44 202 GLY A C 1
ATOM 1517 O O . GLY A 1 202 ? 3.807 -3.728 31.206 1.00 80.44 202 GLY A O 1
ATOM 1518 N N . PRO A 1 203 ? 3.847 -3.690 28.955 1.00 71.06 203 PRO A N 1
ATOM 1519 C CA . PRO A 1 203 ? 5.310 -3.698 28.827 1.00 71.06 203 PRO A CA 1
ATOM 1520 C C . PRO A 1 203 ? 6.003 -2.555 29.582 1.00 71.06 203 PRO A C 1
ATOM 1522 O O . PRO A 1 203 ? 7.130 -2.714 30.042 1.00 71.06 203 PRO A O 1
ATOM 1525 N N . ASP A 1 204 ? 5.298 -1.434 29.749 1.00 74.69 204 ASP A N 1
ATOM 1526 C CA . ASP A 1 204 ? 5.784 -0.217 30.404 1.00 74.69 204 ASP A CA 1
ATOM 1527 C C . ASP A 1 204 ? 5.625 -0.260 31.939 1.00 74.69 204 ASP A C 1
ATOM 1529 O O . ASP A 1 204 ? 5.837 0.742 32.617 1.00 74.69 204 ASP A O 1
ATOM 1533 N N . GLY A 1 205 ? 5.189 -1.397 32.498 1.00 78.81 205 GLY A N 1
ATOM 1534 C CA . GLY A 1 205 ? 4.979 -1.602 33.936 1.00 78.81 205 GLY A CA 1
ATOM 1535 C C . GLY A 1 205 ? 3.664 -1.041 34.492 1.00 78.81 205 GLY A C 1
ATOM 1536 O O . GLY A 1 205 ? 3.341 -1.298 35.648 1.00 78.81 205 GLY A O 1
ATOM 1537 N N . ASN A 1 206 ? 2.881 -0.319 33.686 1.00 86.44 206 ASN A N 1
ATOM 1538 C CA . ASN A 1 206 ? 1.571 0.209 34.077 1.00 86.44 206 ASN A CA 1
ATOM 1539 C C . ASN A 1 206 ? 0.450 -0.797 33.792 1.00 86.44 206 ASN A C 1
ATOM 1541 O O . ASN A 1 206 ? 0.433 -1.419 32.728 1.00 86.44 206 ASN A O 1
ATOM 1545 N N . ALA A 1 207 ? -0.521 -0.909 34.701 1.00 89.00 207 ALA A N 1
ATOM 1546 C CA . ALA A 1 207 ? -1.731 -1.688 34.459 1.00 89.00 207 ALA A CA 1
ATOM 1547 C C . ALA A 1 207 ? -2.688 -0.962 33.500 1.00 89.00 207 ALA A C 1
ATOM 1549 O O . ALA A 1 207 ? -2.885 0.251 33.595 1.00 89.00 207 ALA A O 1
ATOM 1550 N N . VAL A 1 208 ? -3.265 -1.703 32.552 1.00 92.56 208 VAL A N 1
ATOM 1551 C CA . VAL A 1 208 ? -4.153 -1.183 31.507 1.00 92.56 208 VAL A CA 1
ATOM 1552 C C . VAL A 1 208 ? -5.319 -2.133 31.244 1.00 92.56 208 VAL A C 1
ATOM 1554 O O . VAL A 1 208 ? -5.200 -3.348 31.383 1.00 92.56 208 VAL A O 1
ATOM 1557 N N . ILE A 1 209 ? -6.446 -1.574 30.799 1.00 92.12 209 ILE A N 1
ATOM 1558 C CA . ILE A 1 209 ? -7.623 -2.347 30.354 1.00 92.12 209 ILE A CA 1
ATOM 1559 C C . ILE A 1 209 ? -7.857 -2.273 28.835 1.00 92.12 209 ILE A C 1
ATOM 1561 O O . ILE A 1 209 ? -8.659 -3.027 28.292 1.00 92.12 209 ILE A O 1
ATOM 1565 N N . GLY A 1 210 ? -7.124 -1.408 28.122 1.00 90.00 210 GLY A N 1
ATOM 1566 C CA . GLY A 1 210 ? -7.143 -1.328 26.656 1.00 90.00 210 GLY A CA 1
ATOM 1567 C C . GLY A 1 210 ? -8.368 -0.627 26.059 1.00 90.00 210 GLY A C 1
ATOM 1568 O O . GLY A 1 210 ? -8.916 -1.111 25.067 1.00 90.00 210 GLY A O 1
ATOM 1569 N N . VAL A 1 211 ? -8.784 0.504 26.638 1.00 89.06 211 VAL A N 1
ATOM 1570 C CA . VAL A 1 211 ? -9.863 1.371 26.126 1.00 89.06 211 VAL A CA 1
ATOM 1571 C C . VAL A 1 211 ? -9.370 2.798 25.908 1.00 89.06 211 VAL A C 1
ATOM 1573 O O . VAL A 1 211 ? -8.466 3.260 26.602 1.00 89.06 211 VAL A O 1
ATOM 1576 N N . GLN A 1 212 ? -9.982 3.501 24.959 1.00 86.50 212 GLN A N 1
ATOM 1577 C CA . GLN A 1 212 ? -9.880 4.951 24.848 1.00 86.50 212 GLN A CA 1
ATOM 1578 C C . GLN A 1 212 ? -11.000 5.592 25.673 1.00 86.50 212 GLN A C 1
ATOM 1580 O O . GLN A 1 212 ? -12.125 5.102 25.652 1.00 86.50 212 GLN A O 1
ATOM 1585 N N . LEU A 1 213 ? -10.696 6.679 26.382 1.00 89.62 213 LEU A N 1
ATOM 1586 C CA . LEU A 1 213 ? -11.635 7.382 27.259 1.00 89.62 213 LEU A CA 1
ATOM 1587 C C . LEU A 1 213 ? -11.816 8.825 26.790 1.00 89.62 213 LEU A C 1
ATOM 1589 O O . LEU A 1 213 ? -10.841 9.466 26.389 1.00 89.62 213 LEU A O 1
ATOM 1593 N N . GLN A 1 214 ? -13.046 9.329 26.852 1.00 87.38 214 GLN A N 1
ATOM 1594 C CA . GLN A 1 214 ? -13.386 10.727 26.585 1.00 87.38 214 GLN A CA 1
ATOM 1595 C C . GLN A 1 214 ? -14.451 11.233 27.571 1.00 87.38 214 GLN A C 1
ATOM 1597 O O . GLN A 1 214 ? -15.248 10.434 28.064 1.00 87.38 214 GLN A O 1
ATOM 1602 N N . PRO A 1 215 ? -14.488 12.548 27.853 1.00 87.81 215 PRO A N 1
ATOM 1603 C CA . PRO A 1 215 ? -15.590 13.168 28.586 1.00 87.81 215 PRO A CA 1
ATOM 1604 C C . PRO A 1 215 ? -16.938 12.809 27.953 1.00 87.81 215 PRO A C 1
ATOM 1606 O O . PRO A 1 215 ? -17.087 12.956 26.739 1.00 87.81 215 PRO A O 1
ATOM 1609 N N . ASN A 1 216 ? -17.908 12.342 28.744 1.00 88.38 216 ASN A N 1
ATOM 1610 C CA . ASN A 1 216 ? -19.265 12.155 28.239 1.00 88.38 216 ASN A CA 1
ATOM 1611 C C . ASN A 1 216 ? -19.991 13.507 28.187 1.00 88.38 216 ASN A C 1
ATOM 1613 O O . ASN A 1 216 ? -19.955 14.290 29.136 1.00 88.38 216 ASN A O 1
ATOM 1617 N N . GLY A 1 217 ? -20.640 13.803 27.069 1.00 81.62 217 GLY A N 1
ATOM 1618 C CA . GLY A 1 217 ? -21.327 15.069 26.863 1.00 81.62 217 GLY A CA 1
ATOM 1619 C C . GLY A 1 217 ? -21.307 15.521 25.414 1.00 81.62 217 GLY A C 1
ATOM 1620 O O . GLY A 1 217 ? -20.578 14.988 24.579 1.00 81.62 217 GLY A O 1
ATOM 1621 N N . ASP A 1 218 ? -22.103 16.547 25.140 1.00 75.69 218 ASP A N 1
ATOM 1622 C CA . ASP A 1 218 ? -22.275 17.096 23.800 1.00 75.69 218 ASP A CA 1
ATOM 1623 C C . ASP A 1 218 ? -21.794 18.540 23.745 1.00 75.69 218 ASP A C 1
ATOM 1625 O O . ASP A 1 218 ? -21.960 19.316 24.688 1.00 75.69 218 ASP A O 1
ATOM 1629 N N . PHE A 1 219 ? -21.243 18.940 22.604 1.00 76.19 219 PHE A N 1
ATOM 1630 C CA . PHE A 1 219 ? -20.943 20.343 22.356 1.00 76.19 219 PHE A CA 1
ATOM 1631 C C . PHE A 1 219 ? -22.197 21.074 21.872 1.00 76.19 219 PHE A C 1
ATOM 1633 O O . PHE A 1 219 ? -22.810 20.707 20.871 1.00 76.19 219 PHE A O 1
ATOM 1640 N N . GLY A 1 220 ? -22.560 22.147 22.569 1.00 80.25 220 GLY A N 1
ATOM 1641 C CA . GLY A 1 220 ? -23.448 23.176 22.059 1.00 80.25 220 GLY A CA 1
ATOM 1642 C C . GLY A 1 220 ? -22.756 23.950 20.939 1.00 80.25 220 GLY A C 1
ATOM 1643 O O . GLY A 1 220 ? -21.636 24.444 21.105 1.00 80.25 220 GLY A O 1
ATOM 1644 N N . TYR A 1 221 ? -23.434 24.057 19.798 1.00 85.94 221 TYR A N 1
ATOM 1645 C CA . TYR A 1 221 ? -22.968 24.828 18.650 1.00 85.94 221 TYR A CA 1
ATOM 1646 C C . TYR A 1 221 ? -23.725 26.144 18.569 1.00 85.94 221 TYR A C 1
ATOM 1648 O O . TYR A 1 221 ? -24.959 26.163 18.559 1.00 85.94 221 TYR A O 1
ATOM 1656 N N . ARG A 1 222 ? -22.989 27.246 18.438 1.00 90.75 222 ARG A N 1
ATOM 1657 C CA . ARG A 1 222 ? -23.571 28.532 18.056 1.00 90.75 222 ARG A CA 1
ATOM 1658 C C . ARG A 1 222 ? -23.363 28.804 16.576 1.00 90.75 222 ARG A C 1
ATOM 1660 O O . ARG A 1 222 ? -22.439 28.292 15.942 1.00 90.75 222 ARG A O 1
ATOM 1667 N N . ARG A 1 223 ? -24.204 29.670 16.016 1.00 90.50 223 ARG A N 1
ATOM 1668 C CA . ARG A 1 223 ? -23.969 30.179 14.663 1.00 90.50 223 ARG A CA 1
ATOM 1669 C C . ARG A 1 223 ? -22.764 31.132 14.660 1.00 90.50 223 ARG A C 1
ATOM 1671 O O . ARG A 1 223 ? -22.563 31.859 15.637 1.00 90.50 223 ARG A O 1
ATOM 1678 N N . PRO A 1 224 ? -21.961 31.136 13.584 1.00 90.44 224 PRO A N 1
ATOM 1679 C CA . PRO A 1 224 ? -20.917 32.138 13.418 1.00 90.44 224 PRO A CA 1
ATOM 1680 C C . PRO A 1 224 ? -21.544 33.530 13.282 1.00 90.44 224 PRO A C 1
ATOM 1682 O O . PRO A 1 224 ? -22.599 33.689 12.664 1.00 90.44 224 PRO A O 1
ATOM 1685 N N . ASN A 1 225 ? -20.892 34.546 13.842 1.00 90.56 225 ASN A N 1
ATOM 1686 C CA . ASN A 1 225 ? -21.386 35.922 13.831 1.00 90.56 225 ASN A CA 1
ATOM 1687 C C . ASN A 1 225 ? -21.201 36.580 12.459 1.00 90.56 225 ASN A C 1
ATOM 1689 O O . ASN A 1 225 ? -21.978 37.451 12.074 1.00 90.56 225 ASN A O 1
ATOM 1693 N N . ASN A 1 226 ? -20.157 36.192 11.721 1.00 92.00 226 ASN A N 1
ATOM 1694 C CA . ASN A 1 226 ? -19.867 36.693 10.380 1.00 92.00 226 ASN A CA 1
ATOM 1695 C C . ASN A 1 226 ? -18.952 35.723 9.593 1.00 92.00 226 ASN A C 1
ATOM 1697 O O . ASN A 1 226 ? -18.319 34.852 10.193 1.00 92.00 226 ASN A O 1
ATOM 1701 N N . PRO A 1 227 ? -18.838 35.867 8.256 1.00 93.25 227 PRO A N 1
ATOM 1702 C CA . PRO A 1 227 ? -17.970 35.009 7.441 1.00 93.25 227 PRO A CA 1
ATOM 1703 C C . PRO A 1 227 ? -16.476 35.120 7.776 1.00 93.25 227 PRO A C 1
ATOM 1705 O O . PRO A 1 227 ? -15.730 34.166 7.581 1.00 93.25 227 PRO A O 1
ATOM 1708 N N . PHE A 1 228 ? -16.024 36.268 8.292 1.00 95.31 228 PHE A N 1
ATOM 1709 C CA . PHE A 1 228 ? -14.620 36.461 8.660 1.00 95.31 228 PHE A CA 1
ATOM 1710 C C . PHE A 1 228 ? -14.222 35.584 9.854 1.00 95.31 228 PHE A C 1
ATOM 1712 O O . PHE A 1 228 ? -13.146 34.993 9.845 1.00 95.31 228 PHE A O 1
ATOM 1719 N N . GLU A 1 229 ? -15.114 35.438 10.835 1.00 94.25 229 GLU A N 1
ATOM 1720 C CA . GLU A 1 229 ? -14.957 34.516 11.961 1.00 94.25 229 GLU A CA 1
ATOM 1721 C C . GLU A 1 229 ? -14.830 33.061 11.490 1.00 94.25 229 GLU A C 1
ATOM 1723 O O . GLU A 1 229 ? -13.965 32.331 11.962 1.00 94.25 229 GLU A O 1
ATOM 1728 N N . VAL A 1 230 ? -15.642 32.642 10.514 1.00 95.88 230 VAL A N 1
ATOM 1729 C CA . VAL A 1 230 ? -15.545 31.295 9.925 1.00 95.88 230 VAL A CA 1
ATOM 1730 C C . VAL A 1 230 ? -14.168 31.082 9.301 1.00 95.88 230 VAL A C 1
ATOM 1732 O O . VAL A 1 230 ? -13.512 30.078 9.575 1.00 95.88 230 VAL A O 1
ATOM 1735 N N . CYS A 1 231 ? -13.711 32.030 8.480 1.00 96.00 231 CYS A N 1
ATOM 1736 C CA . CYS A 1 231 ? -12.422 31.931 7.804 1.00 96.00 231 CYS A CA 1
ATOM 1737 C C . CYS A 1 231 ? -11.243 31.922 8.786 1.00 96.00 231 CYS A C 1
ATOM 1739 O O . CYS A 1 231 ? -10.273 31.199 8.547 1.00 96.00 231 CYS A O 1
ATOM 1741 N N . SER A 1 232 ? -11.313 32.702 9.871 1.00 96.19 232 SER A N 1
ATOM 1742 C CA . SER A 1 232 ? -10.250 32.780 10.875 1.00 96.19 232 SER A CA 1
ATOM 1743 C C . SER A 1 232 ? -10.191 31.526 11.748 1.00 96.19 232 SER A C 1
ATOM 1745 O O . SER A 1 232 ? -9.107 30.969 11.921 1.00 96.19 232 SER A O 1
ATOM 1747 N N . LEU A 1 233 ? -11.337 31.022 12.216 1.00 95.00 233 LEU A N 1
ATOM 1748 C CA . LEU A 1 233 ? -11.418 29.766 12.966 1.00 95.00 233 LEU A CA 1
ATOM 1749 C C . LEU A 1 233 ? -10.980 28.575 12.108 1.00 95.00 233 LEU A C 1
ATOM 1751 O O . LEU A 1 233 ? -10.205 27.737 12.565 1.00 95.00 233 LEU A O 1
ATOM 1755 N N . ALA A 1 234 ? -11.404 28.525 10.841 1.00 96.69 234 ALA A N 1
ATOM 1756 C CA . ALA A 1 234 ? -10.947 27.508 9.899 1.00 96.69 234 ALA A CA 1
ATOM 1757 C C . ALA A 1 234 ? -9.430 27.567 9.681 1.00 96.69 234 ALA A C 1
ATOM 1759 O O . ALA A 1 234 ? -8.785 26.522 9.629 1.00 96.69 234 ALA A O 1
ATOM 1760 N N . ALA A 1 235 ? -8.847 28.768 9.592 1.00 97.06 235 ALA A N 1
ATOM 1761 C CA . ALA A 1 235 ? -7.406 28.937 9.409 1.00 97.06 235 ALA A CA 1
ATOM 1762 C C . ALA A 1 235 ? -6.622 28.461 10.636 1.00 97.06 235 ALA A C 1
ATOM 1764 O O . ALA A 1 235 ? -5.646 27.729 10.483 1.00 97.06 235 ALA A O 1
ATOM 1765 N N . GLN A 1 236 ? -7.079 28.819 11.839 1.00 96.69 236 GLN A N 1
ATOM 1766 C CA . GLN A 1 236 ? -6.486 28.361 13.097 1.00 96.69 236 GLN A CA 1
ATOM 1767 C C . GLN A 1 236 ? -6.554 26.836 13.215 1.00 96.69 236 GLN A C 1
ATOM 1769 O O . GLN A 1 236 ? -5.528 26.187 13.410 1.00 96.69 236 GLN A O 1
ATOM 1774 N N . GLN A 1 237 ? -7.735 26.251 12.998 1.00 95.69 237 GLN A N 1
ATOM 1775 C CA . GLN A 1 237 ? -7.932 24.805 13.078 1.00 95.69 237 GLN A CA 1
ATOM 1776 C C . GLN A 1 237 ? -7.096 24.048 12.035 1.00 95.69 237 GLN A C 1
ATOM 1778 O O . GLN A 1 237 ? -6.494 23.016 12.343 1.00 95.69 237 GLN A O 1
ATOM 1783 N N . PHE A 1 238 ? -7.031 24.564 10.804 1.00 97.25 238 PHE A N 1
ATOM 1784 C CA . PHE A 1 238 ? -6.193 24.014 9.742 1.00 97.25 238 PHE A CA 1
ATOM 1785 C C . PHE A 1 238 ? -4.709 24.070 10.114 1.00 97.25 238 PHE A C 1
ATOM 1787 O O . PHE A 1 238 ? -4.017 23.061 9.991 1.00 97.25 238 PHE A O 1
ATOM 1794 N N . GLN A 1 239 ? -4.226 25.218 10.598 1.00 97.31 239 GLN A N 1
ATOM 1795 C CA . GLN A 1 239 ? -2.833 25.398 11.002 1.00 97.31 239 GLN A CA 1
ATOM 1796 C C . GLN A 1 239 ? -2.459 24.456 12.149 1.00 97.31 239 GLN A C 1
ATOM 1798 O O . GLN A 1 239 ? -1.431 23.781 12.073 1.00 97.31 239 GLN A O 1
ATOM 1803 N N . ASP A 1 240 ? -3.301 24.352 13.176 1.00 95.38 240 ASP A N 1
ATOM 1804 C CA . ASP A 1 240 ? -3.083 23.443 14.299 1.00 95.38 240 ASP A CA 1
ATOM 1805 C C . ASP A 1 240 ? -3.023 21.987 13.838 1.00 95.38 240 ASP A C 1
ATOM 1807 O O . ASP A 1 240 ? -2.111 21.245 14.222 1.00 95.38 240 ASP A O 1
ATOM 1811 N N . MET A 1 241 ? -3.963 21.574 12.983 1.00 95.50 241 MET A N 1
ATOM 1812 C CA . MET A 1 241 ? -3.990 20.223 12.427 1.00 95.50 241 MET A CA 1
ATOM 1813 C C . MET A 1 241 ? -2.745 19.950 11.577 1.00 95.50 241 MET A C 1
ATOM 1815 O O . MET A 1 241 ? -2.109 18.907 11.739 1.00 95.50 241 MET A O 1
ATOM 1819 N N . LEU A 1 242 ? -2.350 20.891 10.717 1.00 95.62 242 LEU A N 1
ATOM 1820 C CA . LEU A 1 242 ? -1.168 20.782 9.865 1.00 95.62 242 LEU A CA 1
ATOM 1821 C C . LEU A 1 242 ? 0.108 20.637 10.702 1.00 95.62 242 LEU A C 1
ATOM 1823 O O . LEU A 1 242 ? 0.879 19.704 10.486 1.00 95.62 242 LEU A O 1
ATOM 1827 N N . VAL A 1 243 ? 0.307 21.500 11.701 1.00 96.19 243 VAL A N 1
ATOM 1828 C CA . VAL A 1 243 ? 1.485 21.465 12.582 1.00 96.19 243 VAL A CA 1
ATOM 1829 C C . VAL A 1 243 ? 1.542 20.163 13.382 1.00 96.19 243 VAL A C 1
ATOM 1831 O O . VAL A 1 243 ? 2.605 19.542 13.463 1.00 96.19 243 VAL A O 1
ATOM 1834 N N . ARG A 1 244 ? 0.414 19.713 13.953 1.00 92.81 244 ARG A N 1
ATOM 1835 C CA . ARG A 1 244 ? 0.339 18.429 14.674 1.00 92.81 244 ARG A CA 1
ATOM 1836 C C . ARG A 1 244 ? 0.666 17.258 13.758 1.00 92.81 244 ARG A C 1
ATOM 1838 O O . ARG A 1 244 ? 1.423 16.377 14.156 1.00 92.81 244 ARG A O 1
ATOM 1845 N N . THR A 1 245 ? 0.144 17.278 12.536 1.00 92.38 245 THR A N 1
ATOM 1846 C CA . THR A 1 245 ? 0.368 16.216 11.556 1.00 92.38 245 THR A CA 1
ATOM 1847 C C . THR A 1 245 ? 1.834 16.156 11.139 1.00 92.38 245 THR A C 1
ATOM 1849 O O . THR A 1 245 ? 2.450 15.099 11.237 1.00 92.38 245 THR A O 1
ATOM 1852 N N . VAL A 1 246 ? 2.440 17.290 10.772 1.00 92.38 246 VAL A N 1
ATOM 1853 C CA . VAL A 1 246 ? 3.870 17.364 10.426 1.00 92.38 246 VAL A CA 1
ATOM 1854 C C . VAL A 1 246 ? 4.743 16.891 11.590 1.00 92.38 246 VAL A C 1
ATOM 1856 O O . VAL A 1 246 ? 5.645 16.081 11.389 1.00 92.38 246 VAL A O 1
ATOM 1859 N N . ARG A 1 247 ? 4.452 17.322 12.826 1.00 91.25 247 ARG A N 1
ATOM 1860 C CA . ARG A 1 247 ? 5.171 16.853 14.022 1.00 91.25 247 ARG A CA 1
ATOM 1861 C C . ARG A 1 247 ? 5.013 15.344 14.228 1.00 91.25 247 ARG A C 1
ATOM 1863 O O . ARG A 1 247 ? 5.994 14.682 14.556 1.00 91.25 247 ARG A O 1
ATOM 1870 N N . GLY A 1 248 ? 3.813 14.806 14.013 1.00 87.19 248 GLY A N 1
ATOM 1871 C CA . GLY A 1 248 ? 3.541 13.370 14.065 1.00 87.19 248 GLY A CA 1
ATOM 1872 C C . GLY A 1 248 ? 4.345 12.585 13.027 1.00 87.19 248 GLY A C 1
ATOM 1873 O O . GLY A 1 248 ? 4.956 11.578 13.368 1.00 87.19 248 GLY A O 1
ATOM 1874 N N . PHE A 1 249 ? 4.433 13.080 11.788 1.00 86.19 249 PHE A N 1
ATOM 1875 C CA . PHE A 1 249 ? 5.272 12.481 10.745 1.00 86.19 249 PHE A CA 1
ATOM 1876 C C . PHE A 1 249 ? 6.763 12.529 11.091 1.00 86.19 249 PHE A C 1
ATOM 1878 O O . PHE A 1 249 ? 7.453 11.526 10.923 1.00 86.19 249 PHE A O 1
ATOM 1885 N N . ILE A 1 250 ? 7.262 13.654 11.614 1.00 87.50 250 ILE A N 1
ATOM 1886 C CA . ILE A 1 250 ? 8.656 13.762 12.073 1.00 87.50 250 ILE A CA 1
ATOM 1887 C C . ILE A 1 250 ? 8.926 12.722 13.166 1.00 87.50 250 ILE A C 1
ATOM 1889 O O . ILE A 1 250 ? 9.898 11.979 13.067 1.00 87.50 250 ILE A O 1
ATOM 1893 N N . MET A 1 251 ? 8.036 12.614 14.156 1.00 82.38 251 MET A N 1
ATOM 1894 C CA . MET A 1 251 ? 8.149 11.633 15.237 1.00 82.38 251 MET A CA 1
ATOM 1895 C C . MET A 1 251 ? 8.111 10.187 14.721 1.00 82.38 251 MET A C 1
ATOM 1897 O O . MET A 1 251 ? 8.878 9.351 15.191 1.00 82.38 251 MET A O 1
ATOM 1901 N N . LEU A 1 252 ? 7.267 9.893 13.728 1.00 82.88 252 LEU A N 1
ATOM 1902 C CA . LEU A 1 252 ? 7.198 8.579 13.091 1.00 82.88 252 LEU A CA 1
ATOM 1903 C C . LEU A 1 252 ? 8.518 8.216 12.400 1.00 82.88 252 LEU A C 1
ATOM 1905 O O . LEU A 1 252 ? 8.962 7.076 12.491 1.00 82.88 252 LEU A O 1
ATOM 1909 N N . VAL A 1 253 ? 9.156 9.170 11.720 1.00 81.19 253 VAL A N 1
ATOM 1910 C CA . VAL A 1 253 ? 10.441 8.937 11.048 1.00 81.19 253 VAL A CA 1
ATOM 1911 C C . VAL A 1 253 ? 11.571 8.765 12.065 1.00 81.19 253 VAL A C 1
ATOM 1913 O O . VAL A 1 253 ? 12.405 7.879 11.893 1.00 81.19 253 VAL A O 1
ATOM 1916 N N . THR A 1 254 ? 11.594 9.554 13.145 1.00 84.81 254 THR A N 1
ATOM 1917 C CA . THR A 1 254 ? 12.636 9.440 14.178 1.00 84.81 254 THR A CA 1
ATOM 1918 C C . THR A 1 254 ? 12.471 8.197 15.057 1.00 84.81 254 THR A C 1
ATOM 1920 O O . THR A 1 254 ? 13.470 7.594 15.434 1.00 84.81 254 THR A O 1
ATOM 1923 N N . ASN A 1 255 ? 11.230 7.771 15.335 1.00 83.06 255 ASN A N 1
ATOM 1924 C CA . ASN A 1 255 ? 10.889 6.661 16.240 1.00 83.06 255 ASN A CA 1
ATOM 1925 C C . ASN A 1 255 ? 10.172 5.504 15.508 1.00 83.06 255 ASN A C 1
ATOM 1927 O O . ASN A 1 255 ? 9.236 4.890 16.030 1.00 83.06 255 ASN A O 1
ATOM 1931 N N . PHE A 1 256 ? 10.598 5.194 14.279 1.00 76.81 256 PHE A N 1
ATOM 1932 C CA . PHE A 1 256 ? 9.886 4.273 13.380 1.00 76.81 256 PHE A CA 1
ATOM 1933 C C . PHE A 1 256 ? 9.637 2.878 13.973 1.00 76.81 256 PHE A C 1
ATOM 1935 O O . PHE A 1 256 ? 8.554 2.321 13.799 1.00 76.81 256 PHE A O 1
ATOM 1942 N N . ASN A 1 257 ? 10.604 2.318 14.708 1.00 71.56 257 ASN A N 1
ATOM 1943 C CA . ASN A 1 257 ? 10.493 0.969 15.277 1.00 71.56 257 ASN A CA 1
ATOM 1944 C C . ASN A 1 257 ? 9.323 0.815 16.262 1.00 71.56 257 ASN A C 1
ATOM 1946 O O . ASN A 1 257 ? 8.735 -0.262 16.338 1.00 71.56 257 ASN A O 1
ATOM 1950 N N . GLU A 1 258 ? 8.971 1.876 16.985 1.00 68.00 258 GLU A N 1
ATOM 1951 C CA . GLU A 1 258 ? 7.888 1.866 17.973 1.00 68.00 258 GLU A CA 1
ATOM 1952 C C . GLU A 1 258 ? 6.546 2.242 17.327 1.00 68.00 258 GLU A C 1
ATOM 1954 O O . GLU A 1 258 ? 5.509 1.637 17.614 1.00 68.00 258 GLU A O 1
ATOM 1959 N N . MET A 1 259 ? 6.562 3.191 16.384 1.00 63.00 259 MET A N 1
ATOM 1960 C CA . MET A 1 259 ? 5.345 3.768 15.804 1.00 63.00 259 MET A CA 1
ATOM 1961 C C . MET A 1 259 ? 4.836 3.057 14.541 1.00 63.00 259 MET A C 1
ATOM 1963 O O . MET A 1 259 ? 3.675 3.238 14.173 1.00 63.00 259 MET A O 1
ATOM 1967 N N . ALA A 1 260 ? 5.637 2.206 13.885 1.00 64.44 260 ALA A N 1
ATOM 1968 C CA . ALA A 1 260 ? 5.227 1.505 12.660 1.00 64.44 260 ALA A CA 1
ATOM 1969 C C . ALA A 1 260 ? 3.973 0.631 12.850 1.00 64.44 260 ALA A C 1
ATOM 1971 O O . ALA A 1 260 ? 3.172 0.481 11.929 1.00 64.44 260 ALA A O 1
ATOM 1972 N N . SER A 1 261 ? 3.772 0.087 14.056 1.00 61.06 261 SER A N 1
ATOM 1973 C CA . SER A 1 261 ? 2.583 -0.702 14.414 1.00 61.06 261 SER A CA 1
ATOM 1974 C C . SER A 1 261 ? 1.290 0.124 14.485 1.00 61.06 261 SER A C 1
ATOM 1976 O O . SER A 1 261 ? 0.193 -0.432 14.420 1.00 61.06 261 SER A O 1
ATOM 1978 N N . GLN A 1 262 ? 1.413 1.449 14.588 1.00 60.97 262 GLN A N 1
ATOM 1979 C CA . GLN A 1 262 ? 0.300 2.381 14.752 1.00 60.97 262 GLN A CA 1
ATOM 1980 C C . GLN A 1 262 ? -0.169 2.988 13.419 1.00 60.97 262 GLN A C 1
ATOM 1982 O O . GLN A 1 262 ? -1.232 3.607 13.371 1.00 60.97 262 GLN A O 1
ATOM 1987 N N . VAL A 1 263 ? 0.570 2.776 12.323 1.00 69.44 263 VAL A N 1
ATOM 1988 C CA . VAL A 1 263 ? 0.215 3.283 10.989 1.00 69.44 263 VAL A CA 1
ATOM 1989 C C . VAL A 1 263 ? -1.062 2.606 10.484 1.00 69.44 263 VAL A C 1
ATOM 1991 O O . VAL A 1 263 ? -1.136 1.384 10.341 1.00 69.44 263 VAL A O 1
ATOM 1994 N N . ALA A 1 264 ? -2.089 3.407 10.202 1.00 68.44 264 ALA A N 1
ATOM 1995 C CA . ALA A 1 264 ? -3.361 2.916 9.690 1.00 68.44 264 ALA A CA 1
ATOM 1996 C C . ALA A 1 264 ? -3.278 2.624 8.183 1.00 68.44 264 ALA A C 1
ATOM 1998 O O . ALA A 1 264 ? -2.955 3.496 7.381 1.00 68.44 264 ALA A O 1
ATOM 1999 N N . GLY A 1 265 ? -3.599 1.388 7.790 1.00 72.75 265 GLY A N 1
ATOM 2000 C CA . GLY A 1 265 ? -3.776 1.025 6.381 1.00 72.75 265 GLY A CA 1
ATOM 2001 C C . GLY A 1 265 ? -5.147 1.452 5.824 1.00 72.75 265 GLY A C 1
ATOM 2002 O O . GLY A 1 265 ? -6.039 1.802 6.599 1.00 72.75 265 GLY A O 1
ATOM 2003 N N . PRO A 1 266 ? -5.377 1.336 4.500 1.00 75.00 266 PRO A N 1
ATOM 2004 C CA . PRO A 1 266 ? -6.615 1.792 3.851 1.00 75.00 266 PRO A CA 1
ATOM 2005 C C . PRO A 1 266 ? -7.905 1.209 4.447 1.00 75.00 266 PRO A C 1
ATOM 2007 O O . PRO A 1 266 ? -8.903 1.910 4.570 1.00 75.00 266 PRO A O 1
ATOM 2010 N N . VAL A 1 267 ? -7.884 -0.061 4.869 1.00 78.44 267 VAL A N 1
ATOM 2011 C CA . VAL A 1 267 ? -9.048 -0.722 5.491 1.00 78.44 267 VAL A CA 1
ATOM 2012 C C . VAL A 1 267 ? -9.380 -0.101 6.850 1.00 78.44 267 VAL A C 1
ATOM 2014 O O . VAL A 1 267 ? -10.545 0.150 7.134 1.00 78.44 267 VAL A O 1
ATOM 2017 N N . LYS A 1 268 ? -8.356 0.214 7.653 1.00 77.56 268 LYS A N 1
ATOM 2018 C CA . LYS A 1 268 ? -8.519 0.819 8.980 1.00 77.56 268 LYS A CA 1
ATOM 2019 C C . LYS A 1 268 ? -9.033 2.260 8.888 1.00 77.56 268 LYS A C 1
ATOM 2021 O O . LYS A 1 268 ? -9.788 2.688 9.748 1.00 77.56 268 LYS A O 1
ATOM 2026 N N . ILE A 1 269 ? -8.677 2.989 7.826 1.00 82.56 269 ILE A N 1
ATOM 2027 C CA . ILE A 1 269 ? -9.226 4.328 7.547 1.00 82.56 269 ILE A CA 1
ATOM 2028 C C . ILE A 1 269 ? -10.730 4.238 7.256 1.00 82.56 269 ILE A C 1
ATOM 2030 O O . ILE A 1 269 ? -11.504 5.013 7.811 1.00 82.56 269 ILE A O 1
ATOM 2034 N N . VAL A 1 270 ? -11.162 3.275 6.431 1.00 84.25 270 VAL A N 1
ATOM 2035 C CA . VAL A 1 270 ? -12.595 3.055 6.152 1.00 84.25 270 VAL A CA 1
ATOM 2036 C C . VAL A 1 270 ? -13.347 2.639 7.416 1.00 84.25 270 VAL A C 1
ATOM 2038 O O . VAL A 1 270 ? -14.433 3.149 7.662 1.00 84.25 270 VAL A O 1
ATOM 2041 N N . GLU A 1 271 ? -12.768 1.750 8.223 1.00 82.25 271 GLU A N 1
ATOM 2042 C CA . GLU A 1 271 ? -13.333 1.313 9.505 1.00 82.25 271 GLU A CA 1
ATOM 2043 C C . GLU A 1 271 ? -13.515 2.487 10.479 1.00 82.25 271 GLU A C 1
ATOM 2045 O O . GLU A 1 271 ? -14.611 2.693 10.994 1.00 82.25 271 GLU A O 1
ATOM 2050 N N . GLN A 1 272 ? -12.479 3.313 10.670 1.00 83.50 272 GLN A N 1
ATOM 2051 C CA . GLN A 1 272 ? -12.553 4.510 11.515 1.00 83.50 272 GLN A CA 1
ATOM 2052 C C . GLN A 1 272 ? -13.575 5.522 10.990 1.00 83.50 272 GLN A C 1
ATOM 2054 O O . GLN A 1 272 ? -14.384 6.035 11.760 1.00 83.50 272 GLN A O 1
ATOM 2059 N N . GLY A 1 273 ? -13.579 5.782 9.680 1.00 85.56 273 GLY A N 1
ATOM 2060 C CA . GLY A 1 273 ? -14.553 6.676 9.059 1.00 85.56 273 GLY A CA 1
ATOM 2061 C C . GLY A 1 273 ? -15.989 6.168 9.210 1.00 85.56 273 GLY A C 1
ATOM 2062 O O . GLY A 1 273 ? -16.896 6.964 9.440 1.00 85.56 273 GLY A O 1
ATOM 2063 N N . ALA A 1 274 ? -16.203 4.851 9.128 1.00 84.12 274 ALA A N 1
ATOM 2064 C CA . ALA A 1 274 ? -17.512 4.248 9.345 1.00 84.12 274 ALA A CA 1
ATOM 2065 C C . ALA A 1 274 ? -17.965 4.415 10.802 1.00 84.12 274 ALA A C 1
ATOM 2067 O O . ALA A 1 274 ? -19.086 4.864 11.021 1.00 84.12 274 ALA A O 1
ATOM 2068 N N . GLY A 1 275 ? -17.089 4.156 11.779 1.00 79.69 275 GLY A N 1
ATOM 2069 C CA . GLY A 1 275 ? -17.397 4.373 13.198 1.00 79.69 275 GLY A CA 1
ATOM 2070 C C . GLY A 1 275 ? -17.742 5.832 13.521 1.00 79.69 275 GLY A C 1
ATOM 2071 O O . GLY A 1 275 ? -18.698 6.099 14.243 1.00 79.69 275 GLY A O 1
ATOM 2072 N N . LEU A 1 276 ? -17.031 6.792 12.919 1.00 82.12 276 LEU A N 1
ATOM 2073 C CA . LEU A 1 276 ? -17.350 8.219 13.052 1.00 82.12 276 LEU A CA 1
ATOM 2074 C C . LEU A 1 276 ? -18.686 8.589 12.390 1.00 82.12 276 LEU A C 1
ATOM 2076 O O . LEU A 1 276 ? -19.444 9.384 12.936 1.00 82.12 276 LEU A O 1
ATOM 2080 N N . ALA A 1 277 ? -18.996 8.013 11.226 1.00 83.69 277 ALA A N 1
ATOM 2081 C CA . ALA A 1 277 ? -20.270 8.245 10.547 1.00 83.69 277 ALA A CA 1
ATOM 2082 C C . ALA A 1 277 ? -21.471 7.664 11.315 1.00 83.69 277 ALA A C 1
ATOM 2084 O O . ALA A 1 277 ? -22.590 8.135 11.121 1.00 83.69 277 ALA A O 1
ATOM 2085 N N . GLU A 1 278 ? -21.255 6.639 12.146 1.00 80.56 278 GLU A N 1
ATOM 2086 C CA . GLU A 1 278 ? -22.289 6.065 13.019 1.00 80.56 278 GLU A CA 1
ATOM 2087 C C . GLU A 1 278 ? -22.587 6.953 14.221 1.00 80.56 278 GLU A C 1
ATOM 2089 O O . GLU A 1 278 ? -23.747 7.048 14.614 1.00 80.56 278 GLU A O 1
ATOM 2094 N N . SER A 1 279 ? -21.574 7.630 14.771 1.00 73.94 279 SER A N 1
ATOM 2095 C CA . SER A 1 279 ? -21.770 8.554 15.887 1.00 73.94 279 SER A CA 1
ATOM 2096 C C . SER A 1 279 ? -22.336 9.897 15.428 1.00 73.94 279 SER A C 1
ATOM 2098 O O . SER A 1 279 ? -23.361 10.342 15.938 1.00 73.94 279 SER A O 1
ATOM 2100 N N . SER A 1 280 ? -21.702 10.556 14.453 1.00 81.44 280 SER A N 1
ATOM 2101 C CA . SER A 1 280 ? -22.171 11.838 13.924 1.00 81.44 280 SER A CA 1
ATOM 2102 C C . SER A 1 280 ? -21.549 12.174 12.573 1.00 81.44 280 SER A C 1
ATOM 2104 O O . SER A 1 280 ? -20.330 12.206 12.407 1.00 81.44 280 SER A O 1
ATOM 2106 N N . LEU A 1 281 ? -22.389 12.571 11.612 1.00 83.38 281 LEU A N 1
ATOM 2107 C CA . LEU A 1 281 ? -21.921 13.071 10.315 1.00 83.38 281 LEU A CA 1
ATOM 2108 C C . LEU A 1 281 ? -21.046 14.330 10.446 1.00 83.38 281 LEU A C 1
ATOM 2110 O O . LEU A 1 281 ? -20.191 14.558 9.593 1.00 83.38 281 LEU A O 1
ATOM 2114 N N . ALA A 1 282 ? -21.198 15.121 11.515 1.00 86.56 282 ALA A N 1
ATOM 2115 C CA . ALA A 1 282 ? -20.350 16.289 11.756 1.00 86.56 282 ALA A CA 1
ATOM 2116 C C . ALA A 1 282 ? -18.883 15.902 12.027 1.00 86.56 282 ALA A C 1
ATOM 2118 O O . ALA A 1 282 ? -17.971 16.648 11.674 1.00 86.56 282 ALA A O 1
ATOM 2119 N N . MET A 1 283 ? -18.637 14.708 12.577 1.00 85.94 283 MET A N 1
ATOM 2120 C CA . MET A 1 283 ? -17.284 14.203 12.840 1.00 85.94 283 MET A CA 1
ATOM 2121 C C . MET A 1 283 ? -16.539 13.815 11.557 1.00 85.94 283 MET A C 1
ATOM 2123 O O . MET A 1 283 ? -15.312 13.696 11.563 1.00 85.94 283 MET A O 1
ATOM 2127 N N . LEU A 1 284 ? -17.249 13.682 10.429 1.00 90.75 284 LEU A N 1
ATOM 2128 C CA . LEU A 1 284 ? -16.621 13.434 9.134 1.00 90.75 284 LEU A CA 1
ATOM 2129 C C . LEU A 1 284 ? -15.868 14.653 8.596 1.00 90.75 284 LEU A C 1
ATOM 2131 O O . LEU A 1 284 ? -14.944 14.461 7.812 1.00 90.75 284 LEU A O 1
ATOM 2135 N N . PHE A 1 285 ? -16.186 15.883 9.017 1.00 94.06 285 PHE A N 1
ATOM 2136 C CA . PHE A 1 285 ? -15.439 17.076 8.597 1.00 94.06 285 PHE A CA 1
ATOM 2137 C C . PHE A 1 285 ? -13.979 17.055 9.080 1.00 94.06 285 PHE A C 1
ATOM 2139 O O . PHE A 1 285 ? -13.082 17.007 8.232 1.00 94.06 285 PHE A O 1
ATOM 2146 N N . PRO A 1 286 ? -13.687 17.015 10.398 1.00 91.69 286 PRO A N 1
ATOM 2147 C CA . PRO A 1 286 ? -12.304 16.964 10.868 1.00 91.69 286 PRO A CA 1
ATOM 2148 C C . PRO A 1 286 ? -11.584 15.695 10.394 1.00 91.69 286 PRO A C 1
ATOM 2150 O O . PRO A 1 286 ? -10.395 15.758 10.087 1.00 91.69 286 PRO A O 1
ATOM 2153 N N . PHE A 1 287 ? -12.298 14.569 10.257 1.00 93.31 287 PHE A N 1
ATOM 2154 C CA . PHE A 1 287 ? -11.760 13.338 9.673 1.00 93.31 287 PHE A CA 1
ATOM 2155 C C . PHE A 1 287 ? -11.358 13.505 8.195 1.00 93.31 287 PHE A C 1
ATOM 2157 O O . PHE A 1 287 ? -10.277 13.093 7.784 1.00 93.31 287 PHE A O 1
ATOM 2164 N N . THR A 1 288 ? -12.188 14.156 7.384 1.00 95.19 288 THR A N 1
ATOM 2165 C CA . THR A 1 288 ? -11.871 14.431 5.975 1.00 95.19 288 THR A CA 1
ATOM 2166 C C . THR A 1 288 ? -10.661 15.357 5.870 1.00 95.19 288 THR A C 1
ATOM 2168 O O . THR A 1 288 ? -9.748 15.092 5.088 1.00 95.19 288 THR A O 1
ATOM 2171 N N . ALA A 1 289 ? -10.609 16.407 6.695 1.00 96.38 289 ALA A N 1
ATOM 2172 C CA . ALA A 1 289 ? -9.505 17.361 6.700 1.00 96.38 289 ALA A CA 1
ATOM 2173 C C . ALA A 1 289 ? -8.167 16.713 7.098 1.00 96.38 289 ALA A C 1
ATOM 2175 O O . ALA A 1 289 ? -7.165 16.939 6.418 1.00 96.38 289 ALA A O 1
ATOM 2176 N N . ILE A 1 290 ? -8.137 15.869 8.141 1.00 94.38 290 ILE A N 1
ATOM 2177 C CA . ILE A 1 290 ? -6.897 15.187 8.553 1.00 94.38 290 ILE A CA 1
ATOM 2178 C C . ILE A 1 290 ? -6.395 14.216 7.478 1.00 94.38 290 ILE A C 1
ATOM 2180 O O . ILE A 1 290 ? -5.199 14.199 7.194 1.00 94.38 290 ILE A O 1
ATOM 2184 N N . ILE A 1 291 ? -7.277 13.450 6.822 1.00 93.69 291 ILE A N 1
ATOM 2185 C CA . ILE A 1 291 ? -6.861 12.559 5.726 1.00 93.69 291 ILE A CA 1
ATOM 2186 C C . ILE A 1 291 ? -6.367 13.371 4.522 1.00 93.69 291 ILE A C 1
ATOM 2188 O O . ILE A 1 291 ? -5.351 13.009 3.934 1.00 93.69 291 ILE A O 1
ATOM 2192 N N . SER A 1 292 ? -7.017 14.492 4.194 1.00 95.62 292 SER A N 1
ATOM 2193 C CA . SER A 1 292 ? -6.579 15.396 3.122 1.00 95.62 292 SER A CA 1
ATOM 2194 C C . SER A 1 292 ? -5.172 15.953 3.374 1.00 95.62 292 SER A C 1
ATOM 2196 O O . SER A 1 292 ? -4.308 15.896 2.498 1.00 95.62 292 SER A O 1
ATOM 2198 N N . ILE A 1 293 ? -4.901 16.424 4.597 1.00 95.94 293 ILE A N 1
ATOM 2199 C CA . ILE A 1 293 ? -3.574 16.911 5.006 1.00 95.94 293 ILE A CA 1
ATOM 2200 C C . ILE A 1 293 ? -2.542 15.777 4.977 1.00 95.94 293 ILE A C 1
ATOM 2202 O O . ILE A 1 293 ? -1.444 15.965 4.455 1.00 95.94 293 ILE A O 1
ATOM 2206 N N . ASN A 1 294 ? -2.888 14.590 5.484 1.00 92.62 294 ASN A N 1
ATOM 2207 C CA . ASN A 1 294 ? -2.010 13.419 5.437 1.00 92.62 294 ASN A CA 1
ATOM 2208 C C . ASN A 1 294 ? -1.637 13.046 3.999 1.00 92.62 294 ASN A C 1
ATOM 2210 O O . ASN A 1 294 ? -0.470 12.778 3.728 1.00 92.62 294 ASN A O 1
ATOM 2214 N N . LEU A 1 295 ? -2.604 13.048 3.077 1.00 90.50 295 LEU A N 1
ATOM 2215 C CA . LEU A 1 295 ? -2.366 12.740 1.669 1.00 90.50 295 LEU A CA 1
ATOM 2216 C C . LEU A 1 295 ? -1.438 13.779 1.025 1.00 90.50 295 LEU A C 1
ATOM 2218 O O . LEU A 1 295 ? -0.508 13.403 0.319 1.00 90.50 295 LEU A O 1
ATOM 2222 N N . ALA A 1 296 ? -1.624 15.067 1.329 1.00 92.94 296 ALA A N 1
ATOM 2223 C CA . ALA A 1 296 ? -0.722 16.130 0.887 1.00 92.94 296 ALA A CA 1
ATOM 2224 C C . ALA A 1 296 ? 0.714 15.942 1.420 1.00 92.94 296 ALA A C 1
ATOM 2226 O O . ALA A 1 296 ? 1.675 16.038 0.658 1.00 92.94 296 ALA A O 1
ATOM 2227 N N . ILE A 1 297 ? 0.868 15.636 2.713 1.00 91.06 297 ILE A N 1
ATOM 2228 C CA . ILE A 1 297 ? 2.181 15.425 3.343 1.00 91.06 297 ILE A CA 1
ATOM 2229 C C . ILE A 1 297 ? 2.865 14.167 2.808 1.00 91.06 297 ILE A C 1
ATOM 2231 O O . ILE A 1 297 ? 4.068 14.180 2.587 1.00 91.06 297 ILE A O 1
ATOM 2235 N N . ILE A 1 298 ? 2.135 13.077 2.584 1.00 87.88 298 ILE A N 1
ATOM 2236 C CA . ILE A 1 298 ? 2.724 11.868 2.000 1.00 87.88 298 ILE A CA 1
ATOM 2237 C C . ILE A 1 298 ? 3.173 12.159 0.567 1.00 87.88 298 ILE A C 1
ATOM 2239 O O . ILE A 1 298 ? 4.312 11.852 0.222 1.00 87.88 298 ILE A O 1
ATOM 2243 N N . ASN A 1 299 ? 2.328 12.810 -0.237 1.00 88.06 299 ASN A N 1
ATOM 2244 C CA . ASN A 1 299 ? 2.617 13.060 -1.646 1.00 88.06 299 ASN A CA 1
ATOM 2245 C C . ASN A 1 299 ? 3.731 14.088 -1.873 1.00 88.06 299 ASN A C 1
ATOM 2247 O O . ASN A 1 299 ? 4.360 14.029 -2.920 1.00 88.06 299 ASN A O 1
ATOM 2251 N N . ILE A 1 300 ? 4.051 14.971 -0.916 1.00 90.94 300 ILE A N 1
ATOM 2252 C CA . ILE A 1 300 ? 5.209 15.880 -1.030 1.00 90.94 300 ILE A CA 1
ATOM 2253 C C . ILE A 1 300 ? 6.550 15.204 -0.693 1.00 90.94 300 ILE A C 1
ATOM 2255 O O . ILE A 1 300 ? 7.607 15.745 -1.023 1.00 90.94 300 ILE A O 1
ATOM 2259 N N . LEU A 1 301 ? 6.547 14.033 -0.043 1.00 87.50 301 LEU A N 1
ATOM 2260 C CA . LEU A 1 301 ? 7.795 13.342 0.289 1.00 87.50 301 LEU A CA 1
ATOM 2261 C C . LEU A 1 301 ? 8.550 12.944 -0.990 1.00 87.50 301 LEU A C 1
ATOM 2263 O O . LEU A 1 301 ? 7.922 12.523 -1.965 1.00 87.50 301 LEU A O 1
ATOM 2267 N N . PRO A 1 302 ? 9.898 12.996 -0.990 1.00 85.06 302 PRO A N 1
ATOM 2268 C CA . PRO A 1 302 ? 10.730 12.620 -2.134 1.00 85.06 302 PRO A CA 1
ATOM 2269 C C . PRO A 1 302 ? 10.815 11.090 -2.283 1.00 85.06 302 PRO A C 1
ATOM 2271 O O . PRO A 1 302 ? 11.897 10.505 -2.334 1.00 85.06 302 PRO A O 1
ATOM 2274 N N . LEU A 1 303 ? 9.661 10.424 -2.297 1.00 81.44 303 LEU A N 1
ATOM 2275 C CA . LEU A 1 303 ? 9.526 8.986 -2.460 1.00 81.44 303 LEU A CA 1
ATOM 2276 C C . LEU A 1 303 ? 9.170 8.661 -3.914 1.00 81.44 303 LEU A C 1
ATOM 2278 O O . LEU A 1 303 ? 8.371 9.371 -4.532 1.00 81.44 303 LEU A O 1
ATOM 2282 N N . PRO A 1 304 ? 9.721 7.578 -4.482 1.00 70.19 304 PRO A N 1
ATOM 2283 C CA . PRO A 1 304 ? 9.392 7.212 -5.848 1.00 70.19 304 PRO A CA 1
ATOM 2284 C C . PRO A 1 304 ? 7.924 6.787 -5.977 1.00 70.19 304 PRO A C 1
ATOM 2286 O O . PRO A 1 304 ? 7.396 6.121 -5.089 1.00 70.19 304 PRO A O 1
ATOM 2289 N N . ALA A 1 305 ? 7.310 7.125 -7.115 1.00 73.19 305 ALA A N 1
ATOM 2290 C CA . ALA A 1 305 ? 5.881 6.963 -7.419 1.00 73.19 305 ALA A CA 1
ATOM 2291 C C . ALA A 1 305 ? 4.918 7.949 -6.719 1.00 73.19 305 ALA A C 1
ATOM 2293 O O . ALA A 1 305 ? 3.713 7.823 -6.916 1.00 73.19 305 ALA A O 1
ATOM 2294 N N . LEU A 1 306 ? 5.432 8.934 -5.971 1.00 85.06 306 LEU A N 1
ATOM 2295 C CA . LEU A 1 306 ? 4.669 10.084 -5.464 1.00 85.06 306 LEU A CA 1
ATOM 2296 C C . LEU A 1 306 ? 5.085 11.380 -6.178 1.00 85.06 306 LEU A C 1
ATOM 2298 O O . LEU A 1 306 ? 6.173 11.450 -6.763 1.00 85.06 306 LEU A O 1
ATOM 2302 N N . ASP A 1 307 ? 4.254 12.418 -6.072 1.00 87.06 307 ASP A N 1
ATOM 2303 C CA . ASP A 1 307 ? 4.485 13.734 -6.689 1.00 87.06 307 ASP A CA 1
ATOM 2304 C C . ASP A 1 307 ? 5.820 14.351 -6.257 1.00 87.06 307 ASP A C 1
ATOM 2306 O O . ASP A 1 307 ? 6.594 14.841 -7.078 1.00 87.06 307 ASP A O 1
ATOM 2310 N N . GLY A 1 308 ? 6.152 14.259 -4.970 1.00 85.75 308 GLY A N 1
ATOM 2311 C CA . GLY A 1 308 ? 7.397 14.754 -4.389 1.00 85.75 308 GLY A CA 1
ATOM 2312 C C . GLY A 1 308 ? 8.638 14.063 -4.951 1.00 85.75 308 GLY A C 1
ATOM 2313 O O . GLY A 1 308 ? 9.686 14.694 -5.087 1.00 85.75 308 GLY A O 1
ATOM 2314 N N . GLY A 1 309 ? 8.528 12.795 -5.359 1.00 85.31 309 GLY A N 1
ATOM 2315 C CA . GLY A 1 309 ? 9.583 12.100 -6.095 1.00 85.31 309 GLY A CA 1
ATOM 2316 C C . GLY A 1 309 ? 9.804 12.689 -7.490 1.00 85.31 309 GLY A C 1
ATOM 2317 O O . GLY A 1 309 ? 10.948 12.883 -7.903 1.00 85.31 309 GLY A O 1
ATOM 2318 N N . GLN A 1 310 ? 8.726 13.039 -8.199 1.00 85.56 310 GLN A N 1
ATOM 2319 C CA . GLN A 1 310 ? 8.824 13.714 -9.497 1.00 85.56 310 GLN A CA 1
ATOM 2320 C C . GLN A 1 310 ? 9.372 15.142 -9.359 1.00 85.56 310 GLN A C 1
ATOM 2322 O O . GLN A 1 310 ? 10.239 15.545 -10.137 1.00 85.56 310 GLN A O 1
ATOM 2327 N N . LEU A 1 311 ? 8.951 15.883 -8.327 1.00 87.62 311 LEU A N 1
ATOM 2328 C CA . LEU A 1 311 ? 9.520 17.192 -7.992 1.00 87.62 311 LEU A CA 1
ATOM 2329 C C . LEU A 1 311 ? 11.015 17.089 -7.676 1.00 87.62 311 LEU A C 1
ATOM 2331 O O . LEU A 1 311 ? 11.796 17.912 -8.148 1.00 87.62 311 LEU A O 1
ATOM 2335 N N . ALA A 1 312 ? 11.443 16.061 -6.938 1.00 88.06 312 ALA A N 1
ATOM 2336 C CA . ALA A 1 312 ? 12.859 15.832 -6.665 1.00 88.06 312 ALA A CA 1
ATOM 2337 C C . ALA A 1 312 ? 13.663 15.615 -7.960 1.00 88.06 312 ALA A C 1
ATOM 2339 O O . ALA A 1 312 ? 14.763 16.153 -8.095 1.00 88.06 312 ALA A O 1
ATOM 2340 N N . PHE A 1 313 ? 13.111 14.898 -8.947 1.00 86.81 313 PHE A N 1
ATOM 2341 C CA . PHE A 1 313 ? 13.752 14.768 -10.258 1.00 86.81 313 PHE A CA 1
ATOM 2342 C C . PHE A 1 313 ? 13.837 16.095 -11.011 1.00 86.81 313 PHE A C 1
ATOM 2344 O O . PHE A 1 313 ? 14.885 16.369 -11.594 1.00 86.81 313 PHE A O 1
ATOM 2351 N N . LEU A 1 314 ? 12.797 16.933 -10.959 1.00 86.12 314 LEU A N 1
ATOM 2352 C CA . LEU A 1 314 ? 12.830 18.271 -11.557 1.00 86.12 314 LEU A CA 1
ATOM 2353 C C . LEU A 1 314 ? 13.883 19.174 -10.912 1.00 86.12 314 LEU A C 1
ATOM 2355 O O . LEU A 1 314 ? 14.571 19.910 -11.614 1.00 86.12 314 LEU A O 1
ATOM 2359 N N . VAL A 1 315 ? 14.053 19.099 -9.590 1.00 87.31 315 VAL A N 1
ATOM 2360 C CA . VAL A 1 315 ? 15.115 19.834 -8.887 1.00 87.31 315 VAL A CA 1
ATOM 2361 C C . VAL A 1 315 ? 16.491 19.377 -9.374 1.00 87.31 315 VAL A C 1
ATOM 2363 O O . VAL A 1 315 ? 17.348 20.206 -9.673 1.00 87.31 315 VAL A O 1
ATOM 2366 N N . VAL A 1 316 ? 16.706 18.066 -9.515 1.00 86.12 316 VAL A N 1
ATOM 2367 C CA . VAL A 1 316 ? 17.966 17.528 -10.053 1.00 86.12 316 VAL A CA 1
ATOM 2368 C C . VAL A 1 316 ? 18.178 17.947 -11.512 1.00 86.12 316 VAL A C 1
ATOM 2370 O O . VAL A 1 316 ? 19.295 18.300 -11.886 1.00 86.12 316 VAL A O 1
ATOM 2373 N N . GLU A 1 317 ? 17.129 17.943 -12.332 1.00 87.31 317 GLU A N 1
ATOM 2374 C CA . GLU A 1 317 ? 17.160 18.418 -13.719 1.00 87.31 317 GLU A CA 1
ATOM 2375 C C . GLU A 1 317 ? 17.540 19.905 -13.799 1.00 87.31 317 GLU A C 1
ATOM 2377 O O . GLU A 1 317 ? 18.443 20.259 -14.560 1.00 87.31 317 GLU A O 1
ATOM 2382 N N . ALA A 1 318 ? 16.939 20.754 -12.957 1.00 87.19 318 ALA A N 1
ATOM 2383 C CA . ALA A 1 318 ? 17.248 22.180 -12.871 1.00 87.19 318 ALA A CA 1
ATOM 2384 C C . ALA A 1 318 ? 18.711 22.435 -12.475 1.00 87.19 318 ALA A C 1
ATOM 2386 O O . ALA A 1 318 ? 19.372 23.282 -13.070 1.00 87.19 318 ALA A O 1
ATOM 2387 N N . LEU A 1 319 ? 19.241 21.667 -11.515 1.00 88.62 319 LEU A N 1
ATOM 2388 C CA . LEU A 1 319 ? 20.642 21.763 -11.089 1.00 88.62 319 LEU A CA 1
ATOM 2389 C C . LEU A 1 319 ? 21.624 21.266 -12.159 1.00 88.62 319 LEU A C 1
ATOM 2391 O O . LEU A 1 319 ? 22.743 21.768 -12.252 1.00 88.62 319 LEU A O 1
ATOM 2395 N N . ARG A 1 320 ? 21.232 20.267 -12.959 1.00 85.38 320 ARG A N 1
ATOM 2396 C CA . ARG A 1 320 ? 22.101 19.635 -13.965 1.00 85.38 320 ARG A CA 1
ATOM 2397 C C . ARG A 1 320 ? 22.014 20.290 -15.345 1.00 85.38 320 ARG A C 1
ATOM 2399 O O . ARG A 1 320 ? 22.854 20.006 -16.199 1.00 85.38 320 ARG A O 1
ATOM 2406 N N . GLY A 1 321 ? 20.990 21.110 -15.588 1.00 79.00 321 GLY A N 1
ATOM 2407 C CA . GLY A 1 321 ? 20.715 21.757 -16.875 1.00 79.00 321 GLY A CA 1
ATOM 2408 C C . GLY A 1 321 ? 20.355 20.787 -18.008 1.00 79.00 321 GLY A C 1
ATOM 2409 O O . GLY A 1 321 ? 20.315 21.188 -19.169 1.00 79.00 321 GLY A O 1
ATOM 2410 N N . LYS A 1 322 ? 20.144 19.501 -17.697 1.00 79.69 322 LYS A N 1
ATOM 2411 C CA . LYS A 1 322 ? 19.761 18.444 -18.643 1.00 79.69 322 LYS A CA 1
ATOM 2412 C C . LYS A 1 322 ? 18.839 17.442 -17.947 1.00 79.69 322 LYS A C 1
ATOM 2414 O O . LYS A 1 322 ? 19.137 17.091 -16.797 1.00 79.69 322 LYS A O 1
ATOM 2419 N N . PRO A 1 323 ? 17.822 16.903 -18.646 1.00 72.94 323 PRO A N 1
ATOM 2420 C CA . PRO A 1 323 ? 16.935 15.894 -18.085 1.00 72.94 323 PRO A CA 1
ATOM 2421 C C . PRO A 1 323 ? 17.714 14.659 -17.615 1.00 72.94 323 PRO A C 1
ATOM 2423 O O . PRO A 1 323 ? 18.777 14.293 -18.144 1.00 72.94 323 PRO A O 1
ATOM 2426 N N . LEU A 1 324 ? 17.203 14.036 -16.554 1.00 75.56 324 LEU A N 1
ATOM 2427 C CA . LEU A 1 324 ? 17.694 12.743 -16.089 1.00 75.56 324 LEU A CA 1
ATOM 2428 C C . LEU A 1 324 ? 17.365 11.679 -17.147 1.00 75.56 324 LEU A C 1
ATOM 2430 O O . LEU A 1 324 ? 16.265 11.704 -17.686 1.00 75.56 324 LEU A O 1
ATOM 2434 N N . PRO A 1 325 ? 18.277 10.733 -17.440 1.00 75.75 325 PRO A N 1
ATOM 2435 C CA . PRO A 1 325 ? 17.979 9.644 -18.360 1.00 75.75 325 PRO A CA 1
ATOM 2436 C C . PRO A 1 325 ? 16.772 8.849 -17.859 1.00 75.75 325 PRO A C 1
ATOM 2438 O O . PRO A 1 325 ? 16.761 8.462 -16.686 1.00 75.75 325 PRO A O 1
ATOM 2441 N N . ASP A 1 326 ? 15.830 8.534 -18.748 1.00 67.94 326 ASP A N 1
ATOM 2442 C CA . ASP A 1 326 ? 14.583 7.825 -18.416 1.00 67.94 326 ASP A CA 1
ATOM 2443 C C . ASP A 1 326 ? 14.841 6.536 -17.627 1.00 67.94 326 ASP A C 1
ATOM 2445 O O . ASP A 1 326 ? 14.149 6.235 -16.664 1.00 67.94 326 ASP A O 1
ATOM 2449 N N . ARG A 1 327 ? 15.944 5.833 -17.925 1.00 65.94 327 ARG A N 1
ATOM 2450 C CA . ARG A 1 327 ? 16.382 4.632 -17.189 1.00 65.94 327 ARG A CA 1
ATOM 2451 C C . ARG A 1 327 ? 16.565 4.861 -15.687 1.00 65.94 327 ARG A C 1
ATOM 2453 O O . ARG A 1 327 ? 16.315 3.957 -14.899 1.00 65.94 327 ARG A O 1
ATOM 2460 N N . ILE A 1 328 ? 17.062 6.027 -15.275 1.00 69.06 328 ILE A N 1
ATOM 2461 C CA . ILE A 1 328 ? 17.275 6.347 -13.856 1.00 69.06 328 ILE A CA 1
ATOM 2462 C C . ILE A 1 328 ? 15.935 6.672 -13.197 1.00 69.06 328 ILE A C 1
ATOM 2464 O O . ILE A 1 328 ? 15.670 6.172 -12.106 1.00 69.06 328 ILE A O 1
ATOM 2468 N N . GLN A 1 329 ? 15.084 7.447 -13.874 1.00 66.38 329 GLN A N 1
ATOM 2469 C CA . GLN A 1 329 ? 13.743 7.762 -13.382 1.00 66.38 329 GLN A CA 1
ATOM 2470 C C . GLN A 1 329 ? 12.898 6.489 -13.244 1.00 66.38 329 GLN A C 1
ATOM 2472 O O . GLN A 1 329 ? 12.368 6.229 -12.168 1.00 66.38 329 GLN A O 1
ATOM 2477 N N . GLU A 1 330 ? 12.869 5.633 -14.268 1.00 65.75 330 GLU A N 1
ATOM 2478 C CA . GLU A 1 330 ? 12.161 4.351 -14.263 1.00 65.75 330 GLU A CA 1
ATOM 2479 C C . GLU A 1 330 ? 12.675 3.408 -13.173 1.00 65.75 330 GLU A C 1
ATOM 2481 O O . GLU A 1 330 ? 11.870 2.841 -12.437 1.00 65.75 330 GLU A O 1
ATOM 2486 N N . ASN A 1 331 ? 13.995 3.254 -13.014 1.00 64.62 331 ASN A N 1
ATOM 2487 C CA . ASN A 1 331 ? 14.560 2.386 -11.977 1.00 64.62 331 ASN A CA 1
ATOM 2488 C C . ASN A 1 331 ? 14.180 2.872 -10.573 1.00 64.62 331 ASN A C 1
ATOM 2490 O O . ASN A 1 331 ? 13.772 2.077 -9.725 1.00 64.62 331 ASN A O 1
ATOM 2494 N N . VAL A 1 332 ? 14.272 4.178 -10.318 1.00 62.94 332 VAL A N 1
ATOM 2495 C CA . VAL A 1 332 ? 13.929 4.750 -9.011 1.00 62.94 332 VAL A CA 1
ATOM 2496 C C . VAL A 1 332 ? 12.416 4.651 -8.770 1.00 62.94 332 VAL A C 1
ATOM 2498 O O . VAL A 1 332 ? 12.011 4.142 -7.724 1.00 62.94 332 VAL A O 1
ATOM 2501 N N . MET A 1 333 ? 11.576 5.006 -9.753 1.00 62.78 333 MET A N 1
ATOM 2502 C CA . MET A 1 333 ? 10.110 4.883 -9.682 1.00 62.78 333 MET A CA 1
ATOM 2503 C C . MET A 1 333 ? 9.649 3.432 -9.484 1.00 62.78 333 MET A C 1
ATOM 2505 O O . MET A 1 333 ? 8.741 3.186 -8.692 1.00 62.78 333 MET A O 1
ATOM 2509 N N . GLN A 1 334 ? 10.303 2.453 -10.118 1.00 57.31 334 GLN A N 1
ATOM 2510 C CA . GLN A 1 334 ? 10.005 1.025 -9.940 1.00 57.31 334 GLN A CA 1
ATOM 2511 C C . GLN A 1 334 ? 10.402 0.504 -8.554 1.00 57.31 334 GLN A C 1
ATOM 2513 O O . GLN A 1 334 ? 9.704 -0.347 -7.998 1.00 57.31 334 GLN A O 1
ATOM 2518 N N . THR A 1 335 ? 11.476 1.036 -7.962 1.00 54.22 335 THR A N 1
ATOM 2519 C CA . THR A 1 335 ? 11.911 0.647 -6.611 1.00 54.22 335 THR A CA 1
ATOM 2520 C C . THR A 1 335 ? 10.905 1.114 -5.543 1.00 54.22 335 THR A C 1
ATOM 2522 O O . THR A 1 335 ? 10.617 0.364 -4.612 1.00 54.22 335 THR A O 1
ATOM 2525 N N . GLY A 1 336 ? 10.291 2.297 -5.708 1.00 45.16 336 GLY A N 1
ATOM 2526 C CA . GLY A 1 336 ? 9.215 2.782 -4.823 1.00 45.16 336 GLY A CA 1
ATOM 2527 C C . GLY A 1 336 ? 7.851 2.134 -5.089 1.00 45.16 336 GLY A C 1
ATOM 2528 O O . GLY A 1 336 ? 7.158 1.742 -4.149 1.00 45.16 336 GLY A O 1
ATOM 2529 N N . ALA A 1 337 ? 7.497 1.898 -6.358 1.00 42.94 337 ALA A N 1
ATOM 2530 C CA . ALA A 1 337 ? 6.279 1.171 -6.716 1.00 42.94 337 ALA A CA 1
ATOM 2531 C C . ALA A 1 337 ? 6.291 -0.276 -6.190 1.00 42.94 337 ALA A C 1
ATOM 2533 O O . ALA A 1 337 ? 5.251 -0.781 -5.782 1.00 42.94 337 ALA A O 1
ATOM 2534 N N . GLY A 1 338 ? 7.455 -0.936 -6.122 1.00 36.25 338 GLY A N 1
ATOM 2535 C CA . GLY A 1 338 ? 7.606 -2.268 -5.523 1.00 36.25 338 GLY A CA 1
ATOM 2536 C C . GLY A 1 338 ? 7.304 -2.325 -4.019 1.00 36.25 338 GLY A C 1
ATOM 2537 O O . GLY A 1 338 ? 6.800 -3.342 -3.542 1.00 36.25 338 GLY A O 1
ATOM 2538 N N . ALA A 1 339 ? 7.538 -1.232 -3.283 1.00 35.62 339 ALA A N 1
ATOM 2539 C CA . ALA A 1 339 ? 7.185 -1.110 -1.867 1.00 35.62 339 ALA A CA 1
ATOM 2540 C C . ALA A 1 339 ? 5.687 -0.796 -1.655 1.00 35.62 339 ALA A C 1
ATOM 2542 O O . ALA A 1 339 ? 5.097 -1.257 -0.679 1.00 35.62 339 ALA A O 1
ATOM 2543 N N . ALA A 1 340 ? 5.050 -0.082 -2.593 1.00 37.84 340 ALA A N 1
ATOM 2544 C CA . ALA A 1 340 ? 3.620 0.251 -2.563 1.00 37.84 340 ALA A CA 1
ATOM 2545 C C . ALA A 1 340 ? 2.702 -0.822 -3.206 1.00 37.84 340 ALA A C 1
ATOM 2547 O O . ALA A 1 340 ? 1.518 -0.919 -2.880 1.00 37.84 340 ALA A O 1
ATOM 2548 N N . ALA A 1 341 ? 3.224 -1.684 -4.087 1.00 32.69 341 ALA A N 1
ATOM 2549 C CA . ALA A 1 341 ? 2.465 -2.666 -4.876 1.00 32.69 341 ALA A CA 1
ATOM 2550 C C . ALA A 1 341 ? 2.044 -3.941 -4.114 1.00 32.69 341 ALA A C 1
ATOM 2552 O O . ALA A 1 341 ? 1.782 -4.978 -4.728 1.00 32.69 341 ALA A O 1
ATOM 2553 N N . GLY A 1 342 ? 1.874 -3.876 -2.791 1.00 32.28 342 GLY A N 1
ATOM 2554 C CA . GLY A 1 342 ? 1.269 -4.954 -1.997 1.00 32.28 342 GLY A CA 1
ATOM 2555 C C . GLY A 1 342 ? -0.201 -5.260 -2.342 1.00 32.28 342 GLY A C 1
ATOM 2556 O O . GLY A 1 342 ? -0.768 -6.207 -1.801 1.00 32.28 342 GLY A O 1
ATOM 2557 N N . VAL A 1 343 ? -0.828 -4.490 -3.242 1.00 36.00 343 VAL A N 1
ATOM 2558 C CA . VAL A 1 343 ? -2.283 -4.515 -3.497 1.00 36.00 343 VAL A CA 1
ATOM 2559 C C . VAL A 1 343 ? -2.660 -4.934 -4.935 1.00 36.00 343 VAL A C 1
ATOM 2561 O O . VAL A 1 343 ? -3.825 -5.214 -5.211 1.00 36.00 343 VAL A O 1
ATOM 2564 N N . ARG A 1 344 ? -1.709 -5.083 -5.871 1.00 27.80 344 ARG A N 1
ATOM 2565 C CA . ARG A 1 344 ? -2.031 -5.295 -7.305 1.00 27.80 344 ARG A CA 1
ATOM 2566 C C . ARG A 1 344 ? -2.385 -6.738 -7.710 1.00 27.80 344 ARG A C 1
ATOM 2568 O O . ARG A 1 344 ? -2.844 -6.962 -8.822 1.00 27.80 344 ARG A O 1
ATOM 2575 N N . GLY A 1 345 ? -2.211 -7.723 -6.826 1.00 26.64 345 GLY A N 1
ATOM 2576 C CA . GLY A 1 345 ? -2.303 -9.153 -7.167 1.00 26.64 345 GLY A CA 1
ATOM 2577 C C . GLY A 1 345 ? -3.682 -9.824 -7.055 1.00 26.64 345 GLY A C 1
ATOM 2578 O O . GLY A 1 345 ? -3.726 -11.047 -6.967 1.00 26.64 345 GLY A O 1
ATOM 2579 N N . VAL A 1 346 ? -4.798 -9.085 -6.981 1.00 31.25 346 VAL A N 1
ATOM 2580 C CA . VAL A 1 346 ? -6.095 -9.659 -6.537 1.00 31.25 346 VAL A CA 1
ATOM 2581 C C . VAL A 1 346 ? -7.189 -9.724 -7.618 1.00 31.25 346 VAL A C 1
ATOM 2583 O O . VAL A 1 346 ? -8.332 -10.013 -7.273 1.00 31.25 346 VAL A O 1
ATOM 2586 N N . PHE A 1 347 ? -6.908 -9.485 -8.906 1.00 27.45 347 PHE A N 1
ATOM 2587 C CA . PHE A 1 347 ? -8.001 -9.397 -9.896 1.00 27.45 347 PHE A CA 1
ATOM 2588 C C . PHE A 1 347 ? -7.941 -10.255 -11.164 1.00 27.45 347 PHE A C 1
ATOM 2590 O O . PHE A 1 347 ? -8.963 -10.318 -11.834 1.00 27.45 347 PHE A O 1
ATOM 2597 N N 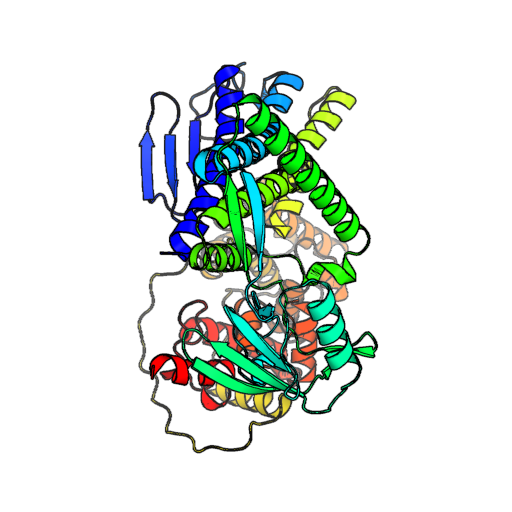. ASP A 1 348 ? -6.890 -11.037 -11.419 1.00 28.44 348 ASP A N 1
ATOM 2598 C CA . ASP A 1 348 ? -6.873 -11.945 -12.580 1.00 28.44 348 ASP A CA 1
ATOM 2599 C C . ASP A 1 348 ? -6.606 -13.398 -12.190 1.00 28.44 348 ASP A C 1
ATOM 2601 O O . ASP A 1 348 ? -5.476 -13.877 -12.213 1.00 28.44 348 ASP A O 1
ATOM 2605 N N . CYS A 1 349 ? -7.669 -14.113 -11.818 1.00 24.70 349 CYS A N 1
ATOM 2606 C CA . CYS A 1 349 ? -7.748 -15.568 -11.981 1.00 24.70 349 CYS A CA 1
ATOM 2607 C C . CYS A 1 349 ? -9.165 -16.053 -11.666 1.00 24.70 349 CYS A C 1
ATOM 2609 O O . CYS A 1 349 ? -9.457 -16.580 -10.595 1.00 24.70 349 CYS A O 1
ATOM 2611 N N . ALA A 1 350 ? -10.074 -15.852 -12.610 1.00 30.70 350 ALA A N 1
ATOM 2612 C CA . ALA A 1 350 ? -11.334 -16.571 -12.628 1.00 30.70 350 ALA A CA 1
ATOM 2613 C C . ALA A 1 350 ? -11.648 -16.923 -14.072 1.00 30.70 350 ALA A C 1
ATOM 2615 O O . ALA A 1 350 ? -12.302 -16.139 -14.760 1.00 30.70 350 ALA A O 1
ATOM 2616 N N . ARG A 1 351 ? -11.147 -18.082 -14.525 1.00 30.03 351 ARG A N 1
ATOM 2617 C CA . ARG A 1 351 ? -11.855 -18.961 -15.464 1.00 30.03 351 ARG A CA 1
ATOM 2618 C C . ARG A 1 351 ? -11.061 -20.237 -15.799 1.00 30.03 351 ARG A C 1
ATOM 2620 O O . ARG A 1 351 ? -9.899 -20.157 -16.160 1.00 30.03 351 ARG A O 1
ATOM 2627 N N . HIS A 1 352 ? -11.791 -21.358 -15.759 1.00 27.31 352 HIS A N 1
ATOM 2628 C CA . HIS A 1 352 ? -11.507 -22.706 -16.285 1.00 27.31 352 HIS A CA 1
ATOM 2629 C C . HIS A 1 352 ? -10.608 -23.652 -15.469 1.00 27.31 352 HIS A C 1
ATOM 2631 O O . HIS A 1 352 ? -9.393 -23.598 -15.558 1.00 27.31 352 HIS A O 1
ATOM 2637 N N . HIS A 1 353 ? -11.238 -24.597 -14.752 1.00 29.44 353 HIS A N 1
ATOM 2638 C CA . HIS A 1 353 ? -11.033 -26.050 -14.919 1.00 29.44 353 HIS A CA 1
ATOM 2639 C C . HIS A 1 353 ? -12.117 -26.852 -14.154 1.00 29.44 353 HIS A C 1
ATOM 2641 O O . HIS A 1 353 ? -12.706 -26.322 -13.211 1.00 29.44 353 HIS A O 1
ATOM 2647 N N . PRO A 1 354 ? -12.448 -28.087 -14.586 1.00 28.42 354 PRO A N 1
ATOM 2648 C CA . PRO A 1 354 ? -13.653 -28.799 -14.166 1.00 28.42 354 PRO A CA 1
ATOM 2649 C C . PRO A 1 354 ? -13.487 -29.502 -12.813 1.00 28.42 354 PRO A C 1
ATOM 2651 O O . PRO A 1 354 ? -12.417 -30.009 -12.476 1.00 28.42 354 PRO A O 1
ATOM 2654 N N . ALA A 1 355 ? -14.580 -29.554 -12.053 1.00 26.88 355 ALA A N 1
ATOM 2655 C CA . ALA A 1 355 ? -14.672 -30.245 -10.775 1.00 26.88 355 ALA A CA 1
ATOM 2656 C C . ALA A 1 355 ? -14.527 -31.770 -10.943 1.00 26.88 355 ALA A C 1
ATOM 2658 O O . ALA A 1 355 ? -15.201 -32.381 -11.772 1.00 26.88 355 ALA A O 1
ATOM 2659 N N . ARG A 1 356 ? -13.685 -32.392 -10.109 1.00 31.67 356 ARG A N 1
ATOM 2660 C CA . ARG A 1 356 ? -13.726 -33.832 -9.818 1.00 31.67 356 ARG A CA 1
ATOM 2661 C C . ARG A 1 356 ? -14.099 -34.025 -8.350 1.00 31.67 356 ARG A C 1
ATOM 2663 O O . ARG A 1 356 ? -13.555 -33.348 -7.481 1.00 31.67 356 ARG A O 1
ATOM 2670 N N . ASN A 1 357 ? -15.039 -34.939 -8.120 1.00 32.81 357 ASN A N 1
ATOM 2671 C CA . ASN A 1 357 ? -15.597 -35.303 -6.819 1.00 32.81 357 ASN A CA 1
ATOM 2672 C C . ASN A 1 357 ? -14.501 -35.693 -5.817 1.00 32.81 357 ASN A C 1
ATOM 2674 O O . ASN A 1 357 ? -13.756 -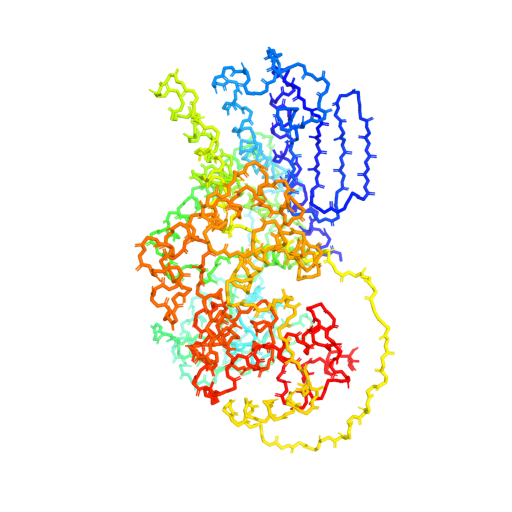36.643 -6.052 1.00 32.81 357 ASN A O 1
ATOM 2678 N N . LEU A 1 358 ? -14.450 -34.982 -4.690 1.00 35.97 358 LEU A N 1
ATOM 2679 C CA . LEU A 1 358 ? -13.685 -35.356 -3.501 1.00 35.97 358 LEU A CA 1
ATOM 2680 C C . LEU A 1 358 ? -14.665 -35.832 -2.410 1.00 35.97 358 LEU A C 1
ATOM 2682 O O . LEU A 1 358 ? -15.746 -35.253 -2.294 1.00 35.97 358 LEU A O 1
ATOM 2686 N N . PRO A 1 359 ? -14.319 -36.875 -1.637 1.00 31.61 359 PRO A N 1
ATOM 2687 C CA . PRO A 1 359 ? -15.196 -37.465 -0.625 1.00 31.61 359 PRO A CA 1
ATOM 2688 C C . PRO A 1 359 ? -15.336 -36.586 0.633 1.00 31.61 359 PRO A C 1
ATOM 2690 O O . PRO A 1 359 ? -14.395 -35.896 1.028 1.00 31.61 359 PRO A O 1
ATOM 2693 N N . GLU A 1 360 ? -16.511 -36.636 1.269 1.00 30.14 360 GLU A N 1
ATOM 2694 C CA . GLU A 1 360 ? -16.846 -35.907 2.504 1.00 30.14 360 GLU A CA 1
ATOM 2695 C C . GLU A 1 360 ? -16.108 -36.457 3.743 1.00 30.14 360 GLU A C 1
ATOM 2697 O O . GLU A 1 360 ? -16.004 -37.678 3.901 1.00 30.14 360 GLU A O 1
ATOM 2702 N N . PRO A 1 361 ? -15.628 -35.596 4.665 1.00 38.03 361 PRO A N 1
ATOM 2703 C CA . PRO A 1 361 ? -15.075 -36.041 5.939 1.00 38.03 361 PRO A CA 1
ATOM 2704 C C . PRO A 1 361 ? -16.152 -36.168 7.034 1.00 38.03 361 PRO A C 1
ATOM 2706 O O . PRO A 1 361 ? -17.043 -35.332 7.172 1.00 38.03 361 PRO A O 1
ATOM 2709 N N . ALA A 1 362 ? -16.014 -37.219 7.847 1.00 32.34 362 ALA A N 1
ATOM 2710 C CA . ALA A 1 362 ? -16.842 -37.544 9.011 1.00 32.34 362 ALA A CA 1
ATOM 2711 C C . ALA A 1 362 ? -16.680 -36.537 10.185 1.00 32.34 362 ALA A C 1
ATOM 2713 O O . ALA A 1 362 ? -15.649 -35.863 10.276 1.00 32.34 362 ALA A O 1
ATOM 2714 N N . PRO A 1 363 ? -17.657 -36.437 11.114 1.00 33.28 363 PRO A N 1
ATOM 2715 C CA . PRO A 1 363 ? -17.661 -35.425 12.172 1.00 33.28 363 PRO A CA 1
ATOM 2716 C C . PRO A 1 363 ? -16.674 -35.758 13.305 1.00 33.28 363 PRO A C 1
ATOM 2718 O O . PRO A 1 363 ? -16.598 -36.897 13.763 1.00 33.28 363 PRO A O 1
ATOM 2721 N N . VAL A 1 364 ? -15.938 -34.749 13.788 1.00 40.03 364 VAL A N 1
ATOM 2722 C CA . VAL A 1 364 ? -14.908 -34.890 14.835 1.00 40.03 364 VAL A CA 1
ATOM 2723 C C . VAL A 1 364 ? -15.385 -34.281 16.159 1.00 40.03 364 VAL A C 1
ATOM 2725 O O . VAL A 1 364 ? -15.715 -33.100 16.238 1.00 40.03 364 VAL A O 1
ATOM 2728 N N . THR A 1 365 ? -15.389 -35.106 17.207 1.00 34.47 365 THR A N 1
ATOM 2729 C CA . THR A 1 365 ? -15.628 -34.762 18.619 1.00 34.47 365 THR A CA 1
ATOM 2730 C C . THR A 1 365 ? -14.503 -33.917 19.227 1.00 34.47 365 THR A C 1
ATOM 2732 O O . THR A 1 365 ? -13.327 -34.119 18.925 1.00 34.47 365 THR A O 1
ATOM 2735 N N . ALA A 1 366 ? -14.865 -33.002 20.131 1.00 37.94 366 ALA A N 1
ATOM 2736 C CA . ALA A 1 366 ? -13.983 -32.036 20.782 1.00 37.94 366 ALA A CA 1
ATOM 2737 C C . ALA A 1 366 ? -12.828 -32.689 21.572 1.00 37.94 366 ALA A C 1
ATOM 2739 O O . ALA A 1 366 ? -13.024 -33.246 22.649 1.00 37.94 366 ALA A O 1
ATOM 2740 N N . GLN A 1 367 ? -11.603 -32.568 21.052 1.00 44.97 367 GLN A N 1
ATOM 2741 C CA . GLN A 1 367 ? -10.358 -32.885 21.755 1.00 44.97 367 GLN A CA 1
ATOM 2742 C C . GLN A 1 367 ? -9.469 -31.636 21.872 1.00 44.97 367 GLN A C 1
ATOM 2744 O O . GLN A 1 367 ? -9.511 -30.727 21.040 1.00 44.97 367 GLN A O 1
ATOM 2749 N N . ARG A 1 368 ? -8.659 -31.602 22.937 1.00 49.44 368 ARG A N 1
ATOM 2750 C CA . ARG A 1 368 ? -7.685 -30.549 23.274 1.00 49.44 368 ARG A CA 1
ATOM 2751 C C . ARG A 1 368 ? -6.810 -30.226 22.050 1.00 49.44 368 ARG A C 1
ATOM 2753 O O . ARG A 1 368 ? -6.225 -31.133 21.462 1.00 49.44 368 ARG A O 1
ATOM 2760 N N . ARG A 1 369 ? -6.728 -28.946 21.652 1.00 59.81 369 ARG A N 1
ATOM 2761 C CA . ARG A 1 369 ? -6.048 -28.538 20.406 1.00 59.81 369 ARG A CA 1
ATOM 2762 C C . ARG A 1 369 ? -4.577 -29.008 20.403 1.00 59.81 369 ARG A C 1
ATOM 2764 O O . ARG A 1 369 ? -3.863 -28.720 21.365 1.00 59.81 369 ARG A O 1
ATOM 2771 N N . PRO A 1 370 ? -4.103 -29.683 19.338 1.00 73.38 370 PRO A N 1
ATOM 2772 C CA . PRO A 1 370 ? -2.729 -30.177 19.255 1.00 73.38 370 PRO A CA 1
ATOM 2773 C C . PRO A 1 370 ? -1.712 -29.029 19.275 1.00 73.38 370 PRO A C 1
ATOM 2775 O O . PRO A 1 370 ? -1.995 -27.920 18.805 1.00 73.38 370 PRO A O 1
ATOM 2778 N N . SER A 1 371 ? -0.503 -29.302 19.781 1.00 86.75 371 SER A N 1
ATOM 2779 C CA . SER A 1 371 ? 0.601 -28.333 19.739 1.00 86.75 371 SER A CA 1
ATOM 2780 C C . SER A 1 371 ? 0.917 -27.927 18.295 1.00 86.75 371 SER A C 1
ATOM 2782 O O . SER A 1 371 ? 0.656 -28.672 17.349 1.00 86.75 371 SER A O 1
ATOM 2784 N N . LYS A 1 372 ? 1.526 -26.750 18.103 1.00 88.88 372 LYS A N 1
ATOM 2785 C CA . LYS A 1 372 ? 1.856 -26.229 16.764 1.00 88.88 372 LYS A CA 1
ATOM 2786 C C . LYS A 1 372 ? 2.670 -27.231 15.925 1.00 88.88 372 LYS A C 1
ATOM 2788 O O . LYS A 1 372 ? 2.386 -27.393 14.742 1.00 88.88 372 LYS A O 1
ATOM 2793 N N . LYS A 1 373 ? 3.626 -27.938 16.542 1.00 91.12 373 LYS A N 1
ATOM 2794 C CA . LYS A 1 373 ? 4.450 -28.961 15.879 1.00 91.12 373 LYS A CA 1
ATOM 2795 C C . LYS A 1 373 ? 3.644 -30.210 15.513 1.00 91.12 373 LYS A C 1
ATOM 2797 O O . LYS A 1 373 ? 3.710 -30.654 14.375 1.00 91.12 373 LYS A O 1
ATOM 2802 N N . GLN A 1 374 ? 2.830 -30.733 16.432 1.00 91.44 374 GLN A N 1
ATOM 2803 C CA . GLN A 1 374 ? 1.952 -31.879 16.147 1.00 91.44 374 GLN A CA 1
ATOM 2804 C C . GLN A 1 374 ? 0.953 -31.556 15.032 1.00 91.44 374 GLN A C 1
ATOM 2806 O O . GLN A 1 374 ? 0.764 -32.353 14.118 1.00 91.44 374 GLN A O 1
ATOM 2811 N N . ARG A 1 375 ? 0.374 -30.351 15.063 1.00 92.44 375 ARG A N 1
ATOM 2812 C CA . ARG A 1 375 ? -0.512 -29.857 14.010 1.00 92.44 375 ARG A CA 1
ATOM 2813 C C . ARG A 1 375 ? 0.204 -29.775 12.660 1.00 92.44 375 ARG A C 1
ATOM 2815 O O . ARG A 1 375 ? -0.348 -30.242 11.672 1.00 92.44 375 ARG A O 1
ATOM 2822 N N . ALA A 1 376 ? 1.412 -29.210 12.606 1.00 94.00 376 ALA A N 1
ATOM 2823 C CA . ALA A 1 376 ? 2.186 -29.113 11.366 1.00 94.00 376 ALA A CA 1
ATOM 2824 C C . ALA A 1 376 ? 2.472 -30.494 10.750 1.00 94.00 376 ALA A C 1
ATOM 2826 O O . ALA A 1 376 ? 2.269 -30.685 9.552 1.00 94.00 376 ALA A O 1
ATOM 2827 N N . LEU A 1 377 ? 2.878 -31.466 11.574 1.00 94.00 377 LEU A N 1
ATOM 2828 C CA . LEU A 1 377 ? 3.158 -32.836 11.133 1.00 94.00 377 LEU A CA 1
ATOM 2829 C C . LEU A 1 377 ? 1.898 -33.569 10.654 1.00 94.00 377 LEU A C 1
ATOM 2831 O O . LEU A 1 377 ? 1.936 -34.256 9.635 1.00 94.00 377 LEU A O 1
ATOM 2835 N N . GLU A 1 378 ? 0.769 -33.391 11.339 1.00 94.44 378 GLU A N 1
ATOM 2836 C CA . GLU A 1 378 ? -0.494 -33.996 10.913 1.00 94.44 378 GLU A CA 1
ATOM 2837 C C . GLU A 1 378 ? -1.023 -33.357 9.618 1.00 94.44 378 GLU A C 1
ATOM 2839 O O . GLU A 1 378 ? -1.460 -34.064 8.708 1.00 94.44 378 GLU A O 1
ATOM 2844 N N . ILE A 1 379 ? -0.904 -32.032 9.466 1.00 95.31 379 ILE A N 1
ATOM 2845 C CA . ILE A 1 379 ? -1.210 -31.355 8.198 1.00 95.31 379 ILE A CA 1
ATOM 2846 C C . ILE A 1 379 ? -0.315 -31.902 7.081 1.00 95.31 379 ILE A C 1
ATOM 2848 O O . ILE A 1 379 ? -0.810 -32.172 5.989 1.00 95.31 379 ILE A O 1
ATOM 2852 N N . LEU A 1 380 ? 0.980 -32.114 7.342 1.00 94.69 380 LEU A N 1
ATOM 2853 C CA . LEU A 1 380 ? 1.922 -32.646 6.352 1.00 94.69 380 LEU A CA 1
ATOM 2854 C C . LEU A 1 380 ? 1.481 -34.034 5.885 1.00 94.69 380 LEU A C 1
ATOM 2856 O O . LEU A 1 380 ? 1.454 -34.297 4.682 1.00 94.69 380 LEU A O 1
ATOM 2860 N N . ARG A 1 381 ? 1.075 -34.898 6.822 1.00 95.44 381 ARG A N 1
ATOM 2861 C CA . ARG A 1 381 ? 0.552 -36.236 6.527 1.00 95.44 381 ARG A CA 1
ATOM 2862 C C . ARG A 1 381 ? -0.689 -36.175 5.634 1.00 95.44 381 ARG A C 1
ATOM 2864 O O . ARG A 1 381 ? -0.754 -36.886 4.635 1.00 95.44 381 ARG A O 1
ATOM 2871 N N . ARG A 1 382 ? -1.655 -35.308 5.950 1.00 95.25 382 ARG A N 1
ATOM 2872 C CA . ARG A 1 382 ? -2.891 -35.164 5.161 1.00 95.25 382 ARG A CA 1
ATOM 2873 C C . ARG A 1 382 ? -2.639 -34.540 3.792 1.00 95.25 382 ARG A C 1
ATOM 2875 O O . ARG A 1 382 ? -3.195 -35.000 2.803 1.00 95.25 382 ARG A O 1
ATOM 2882 N N . LEU A 1 383 ? -1.758 -33.547 3.700 1.00 94.00 383 LEU A N 1
ATOM 2883 C CA . LEU A 1 383 ? -1.356 -32.958 2.422 1.00 94.00 383 LEU A CA 1
ATOM 2884 C C . LEU A 1 383 ? -0.669 -33.979 1.507 1.00 94.00 383 LEU A C 1
ATOM 2886 O O . LEU A 1 383 ? -0.924 -33.957 0.307 1.00 94.00 383 LEU A O 1
ATOM 2890 N N . LYS A 1 384 ? 0.147 -34.894 2.056 1.00 93.94 384 LYS A N 1
ATOM 2891 C CA . LYS A 1 384 ? 0.724 -36.022 1.297 1.00 93.94 384 LYS A CA 1
ATOM 2892 C C . LYS A 1 384 ? -0.356 -36.926 0.697 1.00 93.94 384 LYS A C 1
ATOM 2894 O O . LYS A 1 384 ? -0.200 -37.371 -0.430 1.00 93.94 384 LYS A O 1
ATOM 2899 N N . GLN A 1 385 ? -1.438 -37.177 1.435 1.00 93.12 385 GLN A N 1
ATOM 2900 C CA . GLN A 1 385 ? -2.551 -38.016 0.977 1.00 93.12 385 GLN A CA 1
ATOM 2901 C C . GLN A 1 385 ? -3.444 -37.309 -0.049 1.00 93.12 385 GLN A C 1
ATOM 2903 O O . GLN A 1 385 ? -3.886 -37.934 -1.004 1.00 93.12 385 GLN A O 1
ATOM 2908 N N . LEU A 1 386 ? -3.706 -36.012 0.140 1.00 92.12 386 LEU A N 1
ATOM 2909 C CA . LEU A 1 386 ? -4.551 -35.220 -0.761 1.00 92.12 386 LEU A CA 1
ATOM 2910 C C . LEU A 1 386 ? -3.861 -34.910 -2.092 1.00 92.12 386 LEU A C 1
ATOM 2912 O O . LEU A 1 386 ? -4.520 -34.842 -3.125 1.00 92.12 386 LEU A O 1
ATOM 2916 N N . TYR A 1 387 ? -2.547 -34.689 -2.053 1.00 92.44 387 TYR A N 1
ATOM 2917 C CA . TYR A 1 387 ? -1.754 -34.278 -3.207 1.00 92.44 387 TYR A CA 1
ATOM 2918 C C . TYR A 1 387 ? -0.474 -35.131 -3.308 1.00 92.44 387 TYR A C 1
ATOM 2920 O O . TYR A 1 387 ? 0.632 -34.617 -3.086 1.00 92.44 387 TYR A O 1
ATOM 2928 N N . PRO A 1 388 ? -0.605 -36.442 -3.598 1.00 88.94 388 PRO A N 1
ATOM 2929 C CA . PRO A 1 388 ? 0.542 -37.341 -3.728 1.00 88.94 388 PRO A CA 1
ATOM 2930 C C . PRO A 1 388 ? 1.418 -36.964 -4.928 1.00 88.94 388 PRO A C 1
ATOM 2932 O O . PRO A 1 388 ? 2.638 -36.938 -4.800 1.00 88.94 388 PRO A O 1
ATOM 2935 N N . ASP A 1 389 ? 0.791 -36.550 -6.032 1.00 85.56 389 ASP A N 1
ATOM 2936 C CA . ASP A 1 389 ? 1.448 -36.232 -7.308 1.00 85.56 389 ASP A CA 1
ATOM 2937 C C . ASP A 1 389 ? 1.772 -34.736 -7.473 1.00 85.56 389 ASP A C 1
ATOM 2939 O O . ASP A 1 389 ? 1.989 -34.247 -8.585 1.00 85.56 389 ASP A O 1
ATOM 2943 N N . ALA A 1 390 ? 1.750 -33.974 -6.374 1.00 85.44 390 ALA A N 1
ATOM 2944 C CA . ALA A 1 390 ? 2.014 -32.541 -6.409 1.00 85.44 390 ALA A CA 1
ATOM 2945 C C . ALA A 1 390 ? 3.465 -32.291 -6.835 1.00 85.44 390 ALA A C 1
ATOM 2947 O O . ALA A 1 390 ? 4.401 -32.616 -6.105 1.00 85.44 390 ALA A O 1
ATOM 2948 N N . ARG A 1 391 ? 3.638 -31.681 -8.005 1.00 86.75 391 ARG A N 1
ATOM 2949 C CA . ARG A 1 391 ? 4.939 -31.369 -8.602 1.00 86.75 391 ARG A CA 1
ATOM 2950 C C . ARG A 1 391 ? 5.049 -29.892 -8.951 1.00 86.75 391 ARG A C 1
ATOM 2952 O O . ARG A 1 391 ? 4.034 -29.187 -8.991 1.00 86.75 391 ARG A O 1
ATOM 2959 N N . CYS A 1 392 ? 6.280 -29.441 -9.186 1.00 85.94 392 CYS A N 1
ATOM 2960 C CA . CYS A 1 392 ? 6.539 -28.105 -9.711 1.00 85.94 392 CYS A CA 1
ATOM 2961 C C . CYS A 1 392 ? 5.724 -27.900 -10.999 1.00 85.94 392 CYS A C 1
ATOM 2963 O O . CYS A 1 392 ? 5.623 -28.806 -11.823 1.00 85.94 392 CYS A O 1
ATOM 2965 N N . SER A 1 393 ? 5.081 -26.742 -11.125 1.00 86.69 393 SER A N 1
ATOM 2966 C CA . SER A 1 393 ? 4.184 -26.410 -12.238 1.00 86.69 393 SER A CA 1
ATOM 2967 C C . SER A 1 393 ? 4.908 -25.885 -13.475 1.00 86.69 393 SER A C 1
ATOM 2969 O O . SER A 1 393 ? 4.274 -25.750 -14.517 1.00 86.69 393 SER A O 1
ATOM 2971 N N . LEU A 1 394 ? 6.196 -25.557 -13.360 1.00 91.44 394 LEU A N 1
ATOM 2972 C CA . LEU A 1 394 ? 7.018 -25.114 -14.481 1.00 91.44 394 LEU A CA 1
ATOM 2973 C C . LEU A 1 394 ? 7.530 -26.325 -15.261 1.00 91.44 394 LEU A C 1
ATOM 2975 O O . LEU A 1 394 ? 7.986 -27.291 -14.650 1.00 91.44 394 LEU A O 1
ATOM 2979 N N . ASP A 1 395 ? 7.484 -26.243 -16.588 1.00 91.69 395 ASP A N 1
ATOM 2980 C CA . ASP A 1 395 ? 8.002 -27.286 -17.476 1.00 91.69 395 ASP A CA 1
ATOM 2981 C C . ASP A 1 395 ? 9.499 -27.049 -17.744 1.00 91.69 395 ASP A C 1
ATOM 2983 O O . ASP A 1 395 ? 9.899 -25.967 -18.187 1.00 91.69 395 ASP A O 1
ATOM 2987 N N . TYR A 1 396 ? 10.331 -28.048 -17.438 1.00 94.94 396 TYR A N 1
ATOM 2988 C CA . TYR A 1 396 ? 11.787 -28.013 -17.609 1.00 94.94 396 TYR A CA 1
ATOM 2989 C C . TYR A 1 396 ? 12.363 -29.431 -17.728 1.00 94.94 396 TYR A C 1
ATOM 2991 O O . TYR A 1 396 ? 11.807 -30.385 -17.186 1.00 94.94 396 TYR A O 1
ATOM 2999 N N . GLU A 1 397 ? 13.515 -29.547 -18.385 1.00 94.50 397 GLU A N 1
ATOM 3000 C CA . GLU A 1 397 ? 14.290 -30.790 -18.514 1.00 94.50 397 GLU A CA 1
ATOM 3001 C C . GLU A 1 397 ? 15.655 -30.704 -17.819 1.00 94.50 397 GLU A C 1
ATOM 3003 O O . GLU A 1 397 ? 16.222 -31.719 -17.421 1.00 94.50 397 GLU A O 1
ATOM 3008 N N . THR A 1 398 ? 16.185 -29.489 -17.641 1.00 95.81 398 THR A N 1
ATOM 3009 C CA . THR A 1 398 ? 17.502 -29.249 -17.034 1.00 95.81 398 THR A CA 1
ATOM 3010 C C . THR A 1 398 ? 17.433 -28.200 -15.929 1.00 95.81 398 THR A C 1
ATOM 3012 O O . THR A 1 398 ? 16.523 -27.369 -15.880 1.00 95.81 398 THR A O 1
ATOM 3015 N N . THR A 1 399 ? 18.436 -28.184 -15.049 1.00 96.31 399 THR A N 1
ATOM 3016 C CA . THR A 1 399 ? 18.534 -27.188 -13.971 1.00 96.31 399 THR A CA 1
ATOM 3017 C C . THR A 1 399 ? 18.653 -25.757 -14.501 1.00 96.31 399 THR A C 1
ATOM 3019 O O . THR A 1 399 ? 18.110 -24.827 -13.902 1.00 96.31 399 THR A O 1
ATOM 3022 N N . LEU A 1 400 ? 19.299 -25.574 -15.659 1.00 96.81 400 LEU A N 1
ATOM 3023 C CA . LEU A 1 400 ? 19.345 -24.291 -16.362 1.00 96.81 400 LEU A CA 1
ATOM 3024 C C . LEU A 1 400 ? 17.943 -23.849 -16.792 1.00 96.81 400 LEU A C 1
ATOM 3026 O O . LEU A 1 400 ? 17.535 -22.726 -16.491 1.00 96.81 400 LEU A O 1
ATOM 3030 N N . GLN A 1 401 ? 17.193 -24.737 -17.451 1.00 97.50 401 GLN A N 1
ATOM 3031 C CA . GLN A 1 401 ? 15.825 -24.451 -17.880 1.00 97.50 401 GLN A CA 1
ATOM 3032 C C . GLN A 1 401 ? 14.930 -24.110 -16.687 1.00 97.50 401 GLN A C 1
ATOM 3034 O O . GLN A 1 401 ? 14.204 -23.117 -16.734 1.00 97.50 401 GLN A O 1
ATOM 3039 N N . LEU A 1 402 ? 15.039 -24.861 -15.585 1.00 96.56 402 LEU A N 1
ATOM 3040 C CA . LEU A 1 402 ? 14.322 -24.557 -14.351 1.00 96.56 402 LEU A CA 1
ATOM 3041 C C . LEU A 1 402 ? 14.675 -23.161 -13.832 1.00 96.56 402 LEU A C 1
ATOM 3043 O O . LEU A 1 402 ? 13.774 -22.378 -13.538 1.00 96.56 402 LEU A O 1
ATOM 3047 N N . MET A 1 403 ? 15.961 -22.813 -13.738 1.00 97.00 403 MET A N 1
ATOM 3048 C CA . MET A 1 403 ? 16.394 -21.491 -13.276 1.00 97.00 403 MET A CA 1
ATOM 3049 C C . MET A 1 403 ? 15.800 -20.376 -14.147 1.00 97.00 403 MET A C 1
ATOM 3051 O O . MET A 1 403 ? 15.196 -19.441 -13.616 1.00 97.00 403 MET A O 1
ATOM 3055 N N . VAL A 1 404 ? 15.904 -20.499 -15.472 1.00 97.31 404 VAL A N 1
ATOM 3056 C CA . VAL A 1 404 ? 15.362 -19.520 -16.425 1.00 97.31 404 VAL A CA 1
ATOM 3057 C C . VAL A 1 404 ? 13.840 -19.413 -16.299 1.00 97.31 404 VAL A C 1
ATOM 3059 O O . VAL A 1 404 ? 13.317 -18.308 -16.141 1.00 97.31 404 VAL A O 1
ATOM 3062 N N . ALA A 1 405 ? 13.120 -20.537 -16.280 1.00 96.81 405 ALA A N 1
ATOM 3063 C CA . ALA A 1 405 ? 11.669 -20.565 -16.098 1.00 96.81 405 ALA A CA 1
ATOM 3064 C C . ALA A 1 405 ? 11.251 -19.914 -14.768 1.00 96.81 405 ALA A C 1
ATOM 3066 O O . ALA A 1 405 ? 10.284 -19.152 -14.710 1.00 96.81 405 ALA A O 1
ATOM 3067 N N . THR A 1 406 ? 12.019 -20.138 -13.701 1.00 93.62 406 THR A N 1
ATOM 3068 C CA . THR A 1 406 ? 11.730 -19.572 -12.380 1.00 93.62 406 THR A CA 1
ATOM 3069 C C . THR A 1 406 ? 11.946 -18.054 -12.359 1.00 93.62 406 THR A C 1
ATOM 3071 O O . THR A 1 406 ? 11.112 -17.338 -11.796 1.00 93.62 406 THR A O 1
ATOM 3074 N N . ILE A 1 407 ? 12.994 -17.542 -13.024 1.00 94.75 407 ILE A N 1
ATOM 3075 C CA . ILE A 1 407 ? 13.210 -16.096 -13.238 1.00 94.75 407 ILE A CA 1
ATOM 3076 C C . ILE A 1 407 ? 12.039 -15.494 -14.033 1.00 94.75 407 ILE A C 1
ATOM 3078 O O . ILE A 1 407 ? 11.519 -14.434 -13.671 1.00 94.75 407 ILE A O 1
ATOM 3082 N N . LEU A 1 408 ? 11.569 -16.183 -15.078 1.00 94.75 408 LEU A N 1
ATOM 3083 C CA . LEU A 1 408 ? 10.423 -15.744 -15.879 1.00 94.75 408 LEU A CA 1
ATOM 3084 C C . LEU A 1 408 ? 9.105 -15.747 -15.096 1.00 94.75 408 LEU A C 1
ATOM 3086 O O . LEU A 1 408 ? 8.275 -14.862 -15.324 1.00 94.75 408 LEU A O 1
ATOM 3090 N N . SER A 1 409 ? 8.926 -16.675 -14.150 1.00 90.06 409 SER A N 1
ATOM 3091 C CA . SER A 1 409 ? 7.719 -16.779 -13.310 1.00 90.06 409 SER A CA 1
ATOM 3092 C C . SER A 1 409 ? 7.534 -15.602 -12.349 1.00 90.06 409 SER A C 1
ATOM 3094 O O . SER A 1 409 ? 6.437 -15.378 -11.836 1.00 90.06 409 SER A O 1
ATOM 3096 N N . ALA A 1 410 ? 8.577 -14.801 -12.105 1.00 85.38 410 ALA A N 1
ATOM 3097 C CA . ALA A 1 410 ? 8.460 -13.624 -11.257 1.00 85.38 410 ALA A CA 1
ATOM 3098 C C . ALA A 1 410 ? 7.378 -12.676 -11.809 1.00 85.38 410 ALA A C 1
ATOM 3100 O O . ALA A 1 410 ? 7.522 -12.111 -12.895 1.00 85.38 410 ALA A O 1
ATOM 3101 N N . GLN A 1 411 ? 6.285 -12.517 -11.053 1.00 81.06 411 GLN A N 1
ATOM 3102 C CA . GLN A 1 411 ? 5.106 -11.730 -11.445 1.00 81.06 411 GLN A CA 1
ATOM 3103 C C . GLN A 1 411 ? 4.480 -12.171 -12.786 1.00 81.06 411 GLN A C 1
ATOM 3105 O O . GLN A 1 411 ? 3.918 -11.358 -13.514 1.00 81.06 411 GLN A O 1
ATOM 3110 N N . CYS A 1 412 ? 4.581 -13.459 -13.113 1.00 83.69 412 CYS A N 1
ATOM 3111 C CA . CYS A 1 412 ? 3.979 -14.089 -14.285 1.00 83.69 412 CYS A CA 1
ATOM 3112 C C . CYS A 1 412 ? 3.304 -15.401 -13.858 1.00 83.69 412 CYS A C 1
ATOM 3114 O O . CYS A 1 412 ? 3.656 -15.975 -12.829 1.00 83.69 412 CYS A O 1
ATOM 3116 N N . THR A 1 413 ? 2.320 -15.881 -14.615 1.00 82.56 413 THR A N 1
ATOM 3117 C CA . THR A 1 413 ? 1.703 -17.184 -14.341 1.00 82.56 413 THR A CA 1
ATOM 3118 C C . THR A 1 413 ? 2.550 -18.312 -14.924 1.00 82.56 413 THR A C 1
ATOM 3120 O O . THR A 1 413 ? 3.067 -18.183 -16.033 1.00 82.56 413 THR A O 1
ATOM 3123 N N . ASP A 1 414 ? 2.640 -19.440 -14.215 1.00 86.88 414 ASP A N 1
ATOM 3124 C CA . ASP A 1 414 ? 3.369 -20.628 -14.691 1.00 86.88 414 ASP A CA 1
ATOM 3125 C C . ASP A 1 414 ? 2.857 -21.084 -16.068 1.00 86.88 414 ASP A C 1
ATOM 3127 O O . ASP A 1 414 ? 3.644 -21.394 -16.950 1.00 86.88 414 ASP A O 1
ATOM 3131 N N . GLU A 1 415 ? 1.542 -21.006 -16.310 1.00 85.62 415 GLU A N 1
ATOM 3132 C CA . GLU A 1 415 ? 0.942 -21.324 -17.613 1.00 85.62 415 GLU A CA 1
ATOM 3133 C C . GLU A 1 415 ? 1.482 -20.430 -18.742 1.00 85.62 415 GLU A C 1
ATOM 3135 O O . GLU A 1 415 ? 1.756 -20.903 -19.845 1.00 85.62 415 GLU A O 1
ATOM 3140 N N . ARG A 1 416 ? 1.645 -19.123 -18.491 1.00 90.31 416 ARG A N 1
ATOM 3141 C CA . ARG A 1 416 ? 2.219 -18.208 -19.483 1.00 90.31 416 ARG A CA 1
ATOM 3142 C C . ARG A 1 416 ? 3.698 -18.511 -19.699 1.00 90.31 416 ARG A C 1
ATOM 3144 O O . ARG A 1 416 ? 4.139 -18.449 -20.842 1.00 90.31 416 ARG A O 1
ATOM 3151 N N . VAL A 1 417 ? 4.440 -18.833 -18.639 1.00 93.88 417 VAL A N 1
ATOM 3152 C CA . VAL A 1 417 ? 5.851 -19.231 -18.744 1.00 93.88 417 VAL A CA 1
ATOM 3153 C C . VAL A 1 417 ? 5.984 -20.499 -19.586 1.00 93.88 417 VAL A C 1
ATOM 3155 O O . VAL A 1 417 ? 6.715 -20.472 -20.569 1.00 93.88 417 VAL A O 1
ATOM 3158 N N . ASN A 1 418 ? 5.200 -21.541 -19.307 1.00 95.50 418 ASN A N 1
ATOM 3159 C CA . ASN A 1 418 ? 5.237 -22.814 -20.035 1.00 95.50 418 ASN A CA 1
ATOM 3160 C C . ASN A 1 418 ? 4.805 -22.695 -21.507 1.00 95.50 418 ASN A C 1
ATOM 3162 O O . ASN A 1 418 ? 5.172 -23.522 -22.332 1.00 95.50 418 ASN A O 1
ATOM 3166 N N . LYS A 1 419 ? 4.044 -21.654 -21.877 1.00 95.81 419 LYS A N 1
ATOM 3167 C CA . LYS A 1 419 ? 3.755 -21.339 -23.290 1.00 95.81 419 LYS A CA 1
ATOM 3168 C C . LYS A 1 419 ? 4.940 -20.697 -24.016 1.00 95.81 419 LYS A C 1
ATOM 3170 O O . LYS A 1 419 ? 5.004 -20.763 -25.238 1.00 95.81 419 LYS A O 1
ATOM 3175 N N . VAL A 1 420 ? 5.837 -20.038 -23.286 1.00 95.25 420 VAL A N 1
ATOM 3176 C CA . VAL A 1 420 ? 6.978 -19.286 -23.833 1.00 95.25 420 VAL A CA 1
ATOM 3177 C C . VAL A 1 420 ? 8.251 -20.129 -23.852 1.00 95.25 420 VAL A C 1
ATOM 3179 O O . VAL A 1 420 ? 9.025 -20.057 -24.806 1.00 95.25 420 VAL A O 1
ATOM 3182 N N . THR A 1 421 ? 8.469 -20.935 -22.814 1.00 96.69 421 THR A N 1
ATOM 3183 C CA . THR A 1 421 ? 9.704 -21.697 -22.628 1.00 96.69 421 THR A CA 1
ATOM 3184 C C . THR A 1 421 ? 10.035 -22.691 -23.747 1.00 96.69 421 THR A C 1
ATOM 3186 O O . THR A 1 421 ? 11.220 -22.790 -24.043 1.00 96.69 421 THR A O 1
ATOM 3189 N N . PRO A 1 422 ? 9.094 -23.358 -24.453 1.00 97.50 422 PRO A N 1
ATOM 3190 C CA . PRO A 1 422 ? 9.459 -24.293 -25.520 1.00 97.50 422 PRO A CA 1
ATOM 3191 C C . PRO A 1 422 ? 10.211 -23.623 -26.675 1.00 97.50 422 PRO A C 1
ATOM 3193 O O . PRO A 1 422 ? 11.259 -24.103 -27.094 1.00 97.50 422 PRO A O 1
ATOM 3196 N N . ALA A 1 423 ? 9.717 -22.476 -27.158 1.00 96.25 423 ALA A N 1
ATOM 3197 C CA . ALA A 1 423 ? 10.390 -21.714 -28.211 1.00 96.25 423 ALA A CA 1
ATOM 3198 C C . ALA A 1 423 ? 11.705 -21.102 -27.707 1.00 96.25 423 ALA A C 1
ATOM 3200 O O . ALA A 1 423 ? 12.702 -21.092 -28.424 1.00 96.25 423 ALA A O 1
ATOM 3201 N N . LEU A 1 424 ? 11.717 -20.630 -26.456 1.00 97.62 424 LEU A N 1
ATOM 3202 C CA . LEU A 1 424 ? 12.905 -20.060 -25.829 1.00 97.62 424 LEU A CA 1
ATOM 3203 C C . LEU A 1 424 ? 14.036 -21.090 -25.681 1.00 97.62 424 LEU A C 1
ATOM 3205 O O . LEU A 1 424 ? 15.173 -20.791 -26.023 1.00 97.62 424 LEU A O 1
ATOM 3209 N N . PHE A 1 425 ? 13.732 -22.288 -25.180 1.00 97.81 425 PHE A N 1
ATOM 3210 C CA . PHE A 1 425 ? 14.715 -23.349 -24.950 1.00 97.81 425 PHE A CA 1
ATOM 3211 C C . PHE A 1 425 ? 15.148 -24.037 -26.244 1.00 97.81 425 PHE A C 1
ATOM 3213 O O . PHE A 1 425 ? 16.260 -24.545 -26.312 1.00 97.81 425 PHE A O 1
ATOM 3220 N N . ALA A 1 426 ? 14.319 -24.006 -27.291 1.00 96.50 426 ALA A N 1
ATOM 3221 C CA . ALA A 1 426 ? 14.748 -24.404 -28.628 1.00 96.50 426 ALA A CA 1
ATOM 3222 C C . ALA A 1 426 ? 15.751 -23.403 -29.232 1.00 96.50 426 ALA A C 1
ATOM 3224 O O . ALA A 1 426 ? 16.715 -23.819 -29.869 1.00 96.50 426 ALA A O 1
ATOM 3225 N N . ALA A 1 427 ? 15.537 -22.098 -29.025 1.00 95.62 427 ALA A N 1
ATOM 3226 C CA . ALA A 1 427 ? 16.445 -21.052 -29.501 1.00 95.62 427 ALA A CA 1
ATOM 3227 C C . ALA A 1 427 ? 17.759 -20.996 -28.700 1.00 95.62 427 ALA A C 1
ATOM 3229 O O . ALA A 1 427 ? 18.820 -20.768 -29.276 1.00 95.62 427 ALA A O 1
ATOM 3230 N N . TYR A 1 428 ? 17.694 -21.235 -27.387 1.00 97.19 428 TYR A N 1
ATOM 3231 C CA . TYR A 1 428 ? 18.841 -21.211 -26.479 1.00 97.19 428 TYR A CA 1
ATOM 3232 C C . TYR A 1 428 ? 18.902 -22.520 -25.667 1.00 97.19 428 TYR A C 1
ATOM 3234 O O . TYR A 1 428 ? 18.366 -22.586 -24.556 1.00 97.19 428 TYR A O 1
ATOM 3242 N N . PRO A 1 429 ? 19.514 -23.586 -26.218 1.00 94.75 429 PRO A N 1
ATOM 3243 C CA . PRO A 1 429 ? 19.482 -24.921 -25.612 1.00 94.75 429 PRO A CA 1
ATOM 3244 C C . PRO A 1 429 ? 20.396 -25.074 -24.390 1.00 94.75 429 PRO A C 1
ATOM 3246 O O . PRO A 1 429 ? 20.142 -25.923 -23.534 1.00 94.75 429 PRO A O 1
ATOM 3249 N N . ASP A 1 430 ? 21.447 -24.260 -24.286 1.00 95.50 430 ASP A N 1
ATOM 3250 C CA . ASP A 1 430 ? 22.443 -24.338 -23.222 1.00 95.50 430 ASP A CA 1
ATOM 3251 C C . ASP A 1 430 ? 22.835 -22.955 -22.674 1.00 95.50 430 ASP A C 1
ATOM 3253 O O . ASP A 1 430 ? 22.367 -21.903 -23.121 1.00 95.50 430 ASP A O 1
ATOM 3257 N N . VAL A 1 431 ? 23.685 -22.959 -21.645 1.00 97.25 431 VAL A N 1
ATOM 3258 C CA . VAL A 1 431 ? 24.099 -21.738 -20.947 1.00 97.25 431 VAL A CA 1
ATOM 3259 C C . VAL A 1 431 ? 24.932 -20.811 -21.835 1.00 97.25 431 VAL A C 1
ATOM 3261 O O . VAL A 1 431 ? 24.869 -19.594 -21.661 1.00 97.25 431 VAL A O 1
ATOM 3264 N N . TYR A 1 432 ? 25.690 -21.363 -22.786 1.00 97.38 432 TYR A N 1
ATOM 3265 C CA . TYR A 1 432 ? 26.545 -20.596 -23.686 1.00 97.38 432 TYR A CA 1
ATOM 3266 C C . TYR A 1 432 ? 25.680 -19.845 -24.697 1.00 97.38 432 TYR A C 1
ATOM 3268 O O . TYR A 1 432 ? 25.839 -18.635 -24.858 1.00 97.38 432 TYR A O 1
ATOM 3276 N N . ALA A 1 433 ? 24.671 -20.519 -25.257 1.00 97.44 433 ALA A N 1
ATOM 3277 C CA . ALA A 1 433 ? 23.674 -19.914 -26.130 1.00 97.44 433 ALA A CA 1
ATOM 3278 C C . ALA A 1 433 ? 22.926 -18.768 -25.430 1.00 97.44 433 ALA A C 1
ATOM 3280 O O . ALA A 1 433 ? 22.759 -17.695 -26.007 1.00 97.44 433 ALA A O 1
ATOM 3281 N N . PHE A 1 434 ? 22.534 -18.936 -24.161 1.00 97.69 434 PHE A N 1
ATOM 3282 C CA . PHE A 1 434 ? 21.935 -17.840 -23.389 1.00 97.69 434 PHE A CA 1
ATOM 3283 C C . PHE A 1 434 ? 22.918 -16.701 -23.070 1.00 97.69 434 PHE A C 1
ATOM 3285 O O . PHE A 1 434 ? 22.506 -15.542 -23.008 1.00 97.69 434 PHE A O 1
ATOM 3292 N N . ALA A 1 435 ? 24.198 -16.999 -22.829 1.00 97.12 435 ALA A N 1
ATOM 3293 C CA . ALA A 1 435 ? 25.211 -15.993 -22.506 1.00 97.12 435 ALA A CA 1
ATOM 3294 C C . ALA A 1 435 ? 25.540 -15.087 -23.711 1.00 97.12 435 ALA A C 1
ATOM 3296 O O . ALA A 1 435 ? 25.759 -13.875 -23.551 1.00 97.12 435 ALA A O 1
ATOM 3297 N N . GLU A 1 436 ? 25.531 -15.671 -24.909 1.00 96.69 436 GLU A N 1
ATOM 3298 C CA . GLU A 1 436 ? 25.801 -15.004 -26.187 1.00 96.69 436 GLU A CA 1
ATOM 3299 C C . GLU A 1 436 ? 24.539 -14.475 -26.883 1.00 96.69 436 GLU A C 1
ATOM 3301 O O . GLU A 1 436 ? 24.653 -13.758 -27.874 1.00 96.69 436 GLU A O 1
ATOM 3306 N N . ALA A 1 437 ? 23.352 -14.757 -26.334 1.00 96.19 437 ALA A N 1
ATOM 3307 C CA . ALA A 1 437 ? 22.070 -14.360 -26.904 1.00 96.19 437 ALA A CA 1
ATOM 3308 C C . ALA A 1 437 ? 22.009 -12.868 -27.273 1.00 96.19 437 ALA A C 1
ATOM 3310 O O . ALA A 1 437 ? 22.345 -11.988 -26.462 1.00 96.19 437 ALA A O 1
ATOM 3311 N N . ASP A 1 438 ? 21.496 -12.581 -28.475 1.00 96.62 438 ASP A N 1
ATOM 3312 C CA . ASP A 1 438 ? 21.093 -11.226 -28.824 1.00 96.62 438 ASP A CA 1
ATOM 3313 C C . ASP A 1 438 ? 19.968 -10.771 -27.887 1.00 96.62 438 ASP A C 1
ATOM 3315 O O . ASP A 1 438 ? 18.985 -11.478 -27.643 1.00 96.62 438 ASP A O 1
ATOM 3319 N N . LEU A 1 439 ? 20.134 -9.580 -27.310 1.00 96.12 439 LEU A N 1
ATOM 3320 C CA . LEU A 1 439 ? 19.207 -9.111 -26.287 1.00 96.12 439 LEU A CA 1
ATOM 3321 C C . LEU A 1 439 ? 17.831 -8.789 -26.881 1.00 96.12 439 LEU A C 1
ATOM 3323 O O . LEU A 1 439 ? 16.834 -9.027 -26.206 1.00 96.12 439 LEU A O 1
ATOM 3327 N N . ALA A 1 440 ? 17.761 -8.271 -28.110 1.00 95.75 440 ALA A N 1
ATOM 3328 C CA . ALA A 1 440 ? 16.496 -7.913 -28.741 1.00 95.75 440 ALA A CA 1
ATOM 3329 C C . ALA A 1 440 ? 15.692 -9.165 -29.129 1.00 95.75 440 ALA A C 1
ATOM 3331 O O . ALA A 1 440 ? 14.476 -9.199 -28.923 1.00 95.75 440 ALA A O 1
ATOM 3332 N N . GLU A 1 441 ? 16.360 -10.214 -29.611 1.00 96.12 441 GLU A N 1
ATOM 3333 C CA . GLU A 1 441 ? 15.731 -11.512 -29.890 1.00 96.12 441 GLU A CA 1
ATOM 3334 C C . GLU A 1 441 ? 15.225 -12.194 -28.613 1.00 96.12 441 GLU A C 1
ATOM 3336 O O . GLU A 1 441 ? 14.065 -12.617 -28.543 1.00 96.12 441 GLU A O 1
ATOM 3341 N N . LEU A 1 442 ? 16.051 -12.226 -27.562 1.00 96.25 442 LEU A N 1
ATOM 3342 C CA . LEU A 1 442 ? 15.662 -12.776 -26.264 1.00 96.25 442 LEU A CA 1
ATOM 3343 C C . LEU A 1 442 ? 14.467 -12.013 -25.671 1.00 96.25 442 LEU A C 1
ATOM 3345 O O . LEU A 1 442 ? 13.516 -12.615 -25.166 1.00 96.25 442 LEU A O 1
ATOM 3349 N N . GLU A 1 443 ? 14.485 -10.682 -25.764 1.00 97.06 443 GLU A N 1
ATOM 3350 C CA . GLU A 1 443 ? 13.375 -9.820 -25.365 1.00 97.06 443 GLU A CA 1
ATOM 3351 C C . GLU A 1 443 ? 12.089 -10.121 -26.142 1.00 97.06 443 GLU A C 1
ATOM 3353 O O . GLU A 1 443 ? 11.013 -10.176 -25.538 1.00 97.06 443 GLU A O 1
ATOM 3358 N N . ALA A 1 444 ? 12.182 -10.332 -27.457 1.00 96.25 444 ALA A N 1
ATOM 3359 C CA . ALA A 1 444 ? 11.037 -10.658 -28.298 1.00 96.25 444 ALA A CA 1
ATOM 3360 C C . ALA A 1 444 ? 10.398 -11.993 -27.888 1.00 96.25 444 ALA A C 1
ATOM 3362 O O . ALA A 1 444 ? 9.174 -12.064 -27.737 1.00 96.25 444 ALA A O 1
ATOM 3363 N N . LEU A 1 445 ? 11.215 -13.018 -27.622 1.00 95.38 445 LEU A N 1
ATOM 3364 C CA . LEU A 1 445 ? 10.752 -14.340 -27.193 1.00 95.38 445 LEU A CA 1
ATOM 3365 C C . LEU A 1 445 ? 10.046 -14.293 -25.833 1.00 95.38 445 LEU A C 1
ATOM 3367 O O . LEU A 1 445 ? 8.995 -14.908 -25.651 1.00 95.38 445 LEU A O 1
ATOM 3371 N N . VAL A 1 446 ? 10.567 -13.513 -24.882 1.00 96.25 446 VAL A N 1
ATOM 3372 C CA . VAL A 1 446 ? 10.007 -13.439 -23.521 1.00 96.25 446 VAL A CA 1
ATOM 3373 C C . VAL A 1 446 ? 9.004 -12.301 -23.317 1.00 96.25 446 VAL A C 1
ATOM 3375 O O . VAL A 1 446 ? 8.488 -12.137 -22.205 1.00 96.25 446 VAL A O 1
ATOM 3378 N N . LYS A 1 447 ? 8.667 -11.542 -24.370 1.00 94.62 447 LYS A N 1
ATOM 3379 C CA . LYS A 1 447 ? 7.832 -10.324 -24.321 1.00 94.62 447 LYS A CA 1
ATOM 3380 C C . LYS A 1 447 ? 6.526 -10.503 -23.549 1.00 94.62 447 LYS A C 1
ATOM 3382 O O . LYS A 1 447 ? 6.114 -9.633 -22.782 1.00 94.62 447 LYS A O 1
ATOM 3387 N N . SER A 1 448 ? 5.890 -11.661 -23.711 1.00 91.88 448 SER A N 1
ATOM 3388 C CA . SER A 1 448 ? 4.586 -11.965 -23.113 1.00 91.88 448 SER A CA 1
ATOM 3389 C C . SER A 1 448 ? 4.621 -12.314 -21.615 1.00 91.88 448 SER A C 1
ATOM 3391 O O . SER A 1 448 ? 3.561 -12.469 -21.008 1.00 91.88 448 SER A O 1
ATOM 3393 N N . THR A 1 449 ? 5.808 -12.409 -21.004 1.00 88.31 449 THR A N 1
ATOM 3394 C CA . THR A 1 449 ? 5.977 -12.751 -19.577 1.00 88.31 449 THR A CA 1
ATOM 3395 C C . THR A 1 449 ? 5.931 -11.543 -18.633 1.00 88.31 449 THR A C 1
ATOM 3397 O O . THR A 1 449 ? 6.019 -11.720 -17.417 1.00 88.31 449 THR A O 1
ATOM 3400 N N . GLY A 1 450 ? 5.793 -10.318 -19.161 1.00 82.94 450 GLY A N 1
ATOM 3401 C CA . GLY A 1 450 ? 5.808 -9.076 -18.376 1.00 82.94 450 GLY A CA 1
ATOM 3402 C C . GLY A 1 450 ? 7.191 -8.756 -17.792 1.00 82.94 450 GLY A C 1
ATOM 3403 O O . GLY A 1 450 ? 7.962 -9.654 -17.466 1.00 82.94 450 GLY A O 1
ATOM 3404 N N . PHE A 1 451 ? 7.544 -7.470 -17.679 1.00 89.81 451 PHE A N 1
ATOM 3405 C CA . PHE A 1 451 ? 8.900 -7.023 -17.288 1.00 89.81 451 PHE A CA 1
ATOM 3406 C C . PHE A 1 451 ? 10.028 -7.681 -18.112 1.00 89.81 451 PHE A C 1
ATOM 3408 O O . PHE A 1 451 ? 11.142 -7.890 -17.628 1.00 89.81 451 PHE A O 1
ATOM 3415 N N . TYR A 1 452 ? 9.722 -8.025 -19.365 1.00 90.94 452 TYR A N 1
ATOM 3416 C CA . TYR A 1 452 ? 10.530 -8.912 -20.196 1.00 90.94 452 TYR A CA 1
ATOM 3417 C C . TYR A 1 452 ? 11.936 -8.370 -20.472 1.00 90.94 452 TYR A C 1
ATOM 3419 O O . TYR A 1 452 ? 12.869 -9.157 -20.498 1.00 90.94 452 TYR A O 1
ATOM 3427 N N . ARG A 1 453 ? 12.114 -7.045 -20.584 1.00 92.19 453 ARG A N 1
ATOM 3428 C CA . ARG A 1 453 ? 13.432 -6.408 -20.775 1.00 92.19 453 ARG A CA 1
ATOM 3429 C C . ARG A 1 453 ? 14.388 -6.714 -19.625 1.00 92.19 453 ARG A C 1
ATOM 3431 O O . ARG A 1 453 ? 15.496 -7.203 -19.825 1.00 92.19 453 ARG A O 1
ATOM 3438 N N . ASN A 1 454 ? 13.922 -6.505 -18.393 1.00 93.50 454 ASN A N 1
ATOM 3439 C CA . ASN A 1 454 ? 14.706 -6.794 -17.192 1.00 93.50 454 ASN A CA 1
ATOM 3440 C C . ASN A 1 454 ? 14.938 -8.298 -17.026 1.00 93.50 454 ASN A C 1
ATOM 3442 O O . ASN A 1 454 ? 16.035 -8.709 -16.657 1.00 93.50 454 ASN A O 1
ATOM 3446 N N . LYS A 1 455 ? 13.932 -9.127 -17.332 1.00 94.06 455 LYS A N 1
ATOM 3447 C CA . LYS A 1 455 ? 14.070 -10.589 -17.297 1.00 94.06 455 LYS A CA 1
ATOM 3448 C C . LYS A 1 455 ? 15.096 -11.089 -18.313 1.00 94.06 455 LYS A C 1
ATOM 3450 O O . LYS A 1 455 ? 15.999 -11.813 -17.917 1.00 94.06 455 LYS A O 1
ATOM 3455 N N . ALA A 1 456 ? 15.012 -10.657 -19.570 1.00 96.62 456 ALA A N 1
ATOM 3456 C CA . ALA A 1 456 ? 15.955 -10.997 -20.636 1.00 96.62 456 ALA A CA 1
ATOM 3457 C C . ALA A 1 456 ? 17.385 -10.591 -20.263 1.00 96.62 456 ALA A C 1
ATOM 3459 O O . ALA A 1 456 ? 18.297 -11.417 -20.289 1.00 96.62 456 ALA A O 1
ATOM 3460 N N . LYS A 1 457 ? 17.566 -9.345 -19.804 1.00 97.06 457 LYS A N 1
ATOM 3461 C CA . LYS A 1 457 ? 18.861 -8.850 -19.326 1.00 97.06 457 LYS A CA 1
ATOM 3462 C C . LYS A 1 457 ? 19.417 -9.699 -18.180 1.00 97.06 457 LYS A C 1
ATOM 3464 O O . LYS A 1 457 ? 20.593 -10.048 -18.205 1.00 97.06 457 LYS A O 1
ATOM 3469 N N . ASN A 1 458 ? 18.590 -10.029 -17.188 1.00 97.06 458 ASN A N 1
ATOM 3470 C CA . ASN A 1 458 ? 19.013 -10.826 -16.037 1.00 97.06 458 ASN A CA 1
ATOM 3471 C C . ASN A 1 458 ? 19.347 -12.268 -16.424 1.00 97.06 458 ASN A C 1
ATOM 3473 O O . ASN A 1 458 ? 20.363 -12.775 -15.970 1.00 97.06 458 ASN A O 1
ATOM 3477 N N . ILE A 1 459 ? 18.544 -12.907 -17.280 1.00 97.75 459 ILE A N 1
ATOM 3478 C CA . ILE A 1 459 ? 18.797 -14.267 -17.776 1.00 97.75 459 ILE A CA 1
ATOM 3479 C C . ILE A 1 459 ? 20.143 -14.320 -18.496 1.00 97.75 459 ILE A C 1
ATOM 3481 O O . ILE A 1 459 ? 20.990 -15.142 -18.146 1.00 97.75 459 ILE A O 1
ATOM 3485 N N . ARG A 1 460 ? 20.373 -13.402 -19.442 1.00 98.06 460 ARG A N 1
ATOM 3486 C CA . ARG A 1 460 ? 21.640 -13.318 -20.173 1.00 98.06 460 ARG A CA 1
ATOM 3487 C C . ARG A 1 460 ? 22.816 -13.081 -19.226 1.00 98.06 460 ARG A C 1
ATOM 3489 O O . ARG A 1 460 ? 23.799 -13.811 -19.282 1.00 98.06 460 ARG A O 1
ATOM 3496 N N . ALA A 1 461 ? 22.706 -12.108 -18.321 1.00 97.44 461 ALA A N 1
ATOM 3497 C CA . ALA A 1 461 ? 23.772 -11.788 -17.370 1.00 97.44 461 ALA A CA 1
ATOM 3498 C C . ALA A 1 461 ? 24.051 -12.931 -16.374 1.00 97.44 461 ALA A C 1
ATOM 3500 O O . ALA A 1 461 ? 25.204 -13.178 -16.027 1.00 97.44 461 ALA A O 1
ATOM 3501 N N . ALA A 1 462 ? 23.018 -13.656 -15.933 1.00 97.19 462 ALA A N 1
ATOM 3502 C CA . ALA A 1 462 ? 23.174 -14.853 -15.111 1.00 97.19 462 ALA A CA 1
ATOM 3503 C C . ALA A 1 462 ? 23.932 -15.945 -15.863 1.00 97.19 462 ALA A C 1
ATOM 3505 O O . ALA A 1 462 ? 24.889 -16.489 -15.323 1.00 97.19 462 ALA A O 1
ATOM 3506 N N . CYS A 1 463 ? 23.574 -16.210 -17.119 1.00 98.00 463 CYS A N 1
ATOM 3507 C CA . CYS A 1 463 ? 24.262 -17.213 -17.929 1.00 98.00 463 CYS A CA 1
ATOM 3508 C C . CYS A 1 463 ? 25.713 -16.808 -18.234 1.00 98.00 463 CYS A C 1
ATOM 3510 O O . CYS A 1 463 ? 26.611 -17.632 -18.100 1.00 98.00 463 CYS A O 1
ATOM 3512 N N . GLN A 1 464 ? 25.977 -15.528 -18.517 1.00 98.00 464 GLN A N 1
ATOM 3513 C CA . GLN A 1 464 ? 27.343 -15.000 -18.663 1.00 98.00 464 GLN A CA 1
ATOM 3514 C C . GLN A 1 464 ? 28.186 -15.231 -17.409 1.00 98.00 464 GLN A C 1
ATOM 3516 O O . GLN A 1 464 ? 29.331 -15.670 -17.498 1.00 98.00 464 GLN A O 1
ATOM 3521 N N . LYS A 1 465 ? 27.609 -14.981 -16.230 1.00 97.69 465 LYS A N 1
ATOM 3522 C CA . LYS A 1 465 ? 28.283 -15.233 -14.958 1.00 97.69 465 LYS A CA 1
ATOM 3523 C C . LYS A 1 465 ? 28.518 -16.724 -14.709 1.00 97.69 465 LYS A C 1
ATOM 3525 O O . LYS A 1 465 ? 29.591 -17.094 -14.248 1.00 97.69 465 LYS A O 1
ATOM 3530 N N . ILE A 1 466 ? 27.556 -17.580 -15.055 1.00 97.56 466 ILE A N 1
ATOM 3531 C CA . ILE A 1 466 ? 27.706 -19.041 -14.969 1.00 97.56 466 ILE A CA 1
ATOM 3532 C C . ILE A 1 466 ? 28.861 -19.534 -15.843 1.00 97.56 466 ILE A C 1
ATOM 3534 O O . ILE A 1 466 ? 29.682 -20.328 -15.388 1.00 97.56 466 ILE A O 1
ATOM 3538 N N . VAL A 1 467 ? 28.974 -19.027 -17.070 1.00 97.69 467 VAL A N 1
ATOM 3539 C CA . VAL A 1 467 ? 30.092 -19.355 -17.961 1.00 97.69 467 VAL A CA 1
ATOM 3540 C C . VAL A 1 467 ? 31.426 -18.881 -17.375 1.00 97.69 467 VAL A C 1
ATOM 3542 O O . VAL A 1 467 ? 32.386 -19.649 -17.355 1.00 97.69 467 VAL A O 1
ATOM 3545 N N . ALA A 1 468 ? 31.486 -17.647 -16.868 1.00 96.06 468 ALA A N 1
ATOM 3546 C CA . ALA A 1 468 ? 32.726 -17.036 -16.393 1.00 96.06 468 ALA A CA 1
ATOM 3547 C C . ALA A 1 468 ? 33.239 -17.609 -15.059 1.00 96.06 468 ALA A C 1
ATOM 3549 O O . ALA A 1 468 ? 34.437 -17.840 -14.909 1.00 96.06 468 ALA A O 1
ATOM 3550 N N . GLU A 1 469 ? 32.351 -17.821 -14.085 1.00 96.44 469 GLU A N 1
ATOM 3551 C CA . GLU A 1 469 ? 32.725 -18.132 -12.697 1.00 96.44 469 GLU A CA 1
ATOM 3552 C C . GLU A 1 469 ? 32.407 -19.581 -12.297 1.00 96.44 469 GLU A C 1
ATOM 3554 O O . GLU A 1 469 ? 33.072 -20.138 -11.425 1.00 96.44 469 GLU A O 1
ATOM 3559 N N . PHE A 1 470 ? 31.437 -20.221 -12.960 1.00 95.50 470 PHE A N 1
ATOM 3560 C CA . PHE A 1 470 ? 30.907 -21.538 -12.578 1.00 95.50 470 PHE A CA 1
ATOM 3561 C C . PHE A 1 470 ? 31.077 -22.603 -13.675 1.00 95.50 470 PHE A C 1
ATOM 3563 O O . PHE A 1 470 ? 30.406 -23.631 -13.664 1.00 95.50 470 PHE A O 1
ATOM 3570 N N . LYS A 1 471 ? 31.997 -22.376 -14.625 1.00 93.00 471 LYS A N 1
ATOM 3571 C CA . LYS A 1 471 ? 32.378 -23.329 -15.689 1.00 93.00 471 LYS A CA 1
ATOM 3572 C C . LYS A 1 471 ? 31.201 -23.838 -16.536 1.00 93.00 471 LYS A C 1
ATOM 3574 O O . LYS A 1 471 ? 31.262 -24.940 -17.068 1.00 93.00 471 LYS A O 1
ATOM 3579 N N . GLY A 1 472 ? 30.149 -23.033 -16.681 1.00 92.00 472 GLY A N 1
ATOM 3580 C CA . GLY A 1 472 ? 28.967 -23.397 -17.465 1.00 92.00 472 GLY A CA 1
ATOM 3581 C C . GLY A 1 472 ? 27.922 -24.233 -16.710 1.00 92.00 472 GLY A C 1
ATOM 3582 O O . GLY A 1 472 ? 26.895 -24.583 -17.285 1.00 92.00 472 GLY A O 1
ATOM 3583 N N . GLU A 1 473 ? 28.123 -24.515 -15.423 1.00 94.50 473 GLU A N 1
ATOM 3584 C CA . GLU A 1 473 ? 27.168 -25.265 -14.604 1.00 94.50 473 GLU A CA 1
ATOM 3585 C C . GLU A 1 473 ? 26.432 -24.342 -13.627 1.00 94.50 473 GLU A C 1
ATOM 3587 O O . GLU A 1 473 ? 27.027 -23.476 -12.984 1.00 94.50 473 GLU A O 1
ATOM 3592 N N . VAL A 1 474 ? 25.113 -24.515 -13.495 1.00 96.25 474 VAL A N 1
ATOM 3593 C CA . VAL A 1 474 ? 24.333 -23.769 -12.494 1.00 96.25 474 VAL A CA 1
ATOM 3594 C C . VAL A 1 474 ? 24.875 -24.128 -11.100 1.00 96.25 474 VAL A C 1
ATOM 3596 O O . VAL A 1 474 ? 24.971 -25.314 -10.793 1.00 96.25 474 VAL A O 1
ATOM 3599 N N . PRO A 1 475 ? 25.218 -23.156 -10.236 1.00 95.56 475 PRO A N 1
ATOM 3600 C CA . PRO A 1 475 ? 25.782 -23.461 -8.928 1.00 95.56 475 PRO A CA 1
ATOM 3601 C C . PRO A 1 475 ? 24.769 -24.163 -8.015 1.00 95.56 475 PRO A C 1
ATOM 3603 O O . PRO A 1 475 ? 23.576 -23.849 -8.013 1.00 95.56 475 PRO A O 1
ATOM 3606 N N . SER A 1 476 ? 25.258 -25.093 -7.194 1.00 94.38 476 SER A N 1
ATOM 3607 C CA . SER A 1 476 ? 24.438 -25.950 -6.328 1.00 94.38 476 SER A CA 1
ATOM 3608 C C . SER A 1 476 ? 24.392 -25.486 -4.868 1.00 94.38 476 SER A C 1
ATOM 3610 O O . SER A 1 476 ? 23.991 -26.249 -3.987 1.00 94.38 476 SER A O 1
ATOM 3612 N N . THR A 1 477 ? 24.800 -24.245 -4.575 1.00 94.06 477 THR A N 1
ATOM 3613 C CA . THR A 1 477 ? 24.697 -23.654 -3.233 1.00 94.06 477 THR A CA 1
ATOM 3614 C C . THR A 1 477 ? 23.877 -22.365 -3.241 1.00 94.06 477 THR A C 1
ATOM 3616 O O . THR A 1 477 ? 23.892 -21.588 -4.194 1.00 94.06 477 THR A O 1
ATOM 3619 N N . MET A 1 478 ? 23.160 -22.098 -2.143 1.00 93.06 478 MET A N 1
ATOM 3620 C CA . MET A 1 478 ? 22.358 -20.874 -2.011 1.00 93.06 478 MET A CA 1
ATOM 3621 C C . MET A 1 478 ? 23.224 -19.609 -2.079 1.00 93.06 478 MET A C 1
ATOM 3623 O O . MET A 1 478 ? 22.808 -18.617 -2.670 1.00 93.06 478 MET A O 1
ATOM 3627 N N . ALA A 1 479 ? 24.414 -19.632 -1.472 1.00 92.31 479 ALA A N 1
ATOM 3628 C CA . ALA A 1 479 ? 25.308 -18.478 -1.449 1.00 92.31 479 ALA A CA 1
ATOM 3629 C C . ALA A 1 479 ? 25.726 -18.068 -2.866 1.00 92.31 479 ALA A C 1
ATOM 3631 O O . ALA A 1 479 ? 25.661 -16.889 -3.194 1.00 92.31 479 ALA A O 1
ATOM 3632 N N . GLU A 1 480 ? 26.074 -19.039 -3.711 1.00 94.81 480 GLU A N 1
ATOM 3633 C CA . GLU A 1 480 ? 26.478 -18.813 -5.100 1.00 94.81 480 GLU A CA 1
ATOM 3634 C C . GLU A 1 480 ? 25.288 -18.448 -5.993 1.00 94.81 480 GLU A C 1
ATOM 3636 O O . GLU A 1 480 ? 25.381 -17.493 -6.765 1.00 94.81 480 GLU A O 1
ATOM 3641 N N . LEU A 1 481 ? 24.144 -19.129 -5.847 1.00 95.12 481 LEU A N 1
ATOM 3642 C CA . LEU A 1 481 ? 22.923 -18.827 -6.606 1.00 95.12 481 LEU A CA 1
ATOM 3643 C C . LEU A 1 481 ? 22.463 -17.380 -6.409 1.00 95.12 481 LEU A C 1
ATOM 3645 O O . LEU A 1 481 ? 22.074 -16.725 -7.370 1.00 95.12 481 LEU A O 1
ATOM 3649 N N . LEU A 1 482 ? 22.554 -16.851 -5.186 1.00 93.75 482 LEU A N 1
ATOM 3650 C CA . LEU A 1 482 ? 22.207 -15.457 -4.884 1.00 93.75 482 LEU A CA 1
ATOM 3651 C C . LEU A 1 482 ? 23.143 -14.430 -5.538 1.00 93.75 482 LEU A C 1
ATOM 3653 O O . LEU A 1 482 ? 22.815 -13.245 -5.570 1.00 93.75 482 LEU A O 1
ATOM 3657 N N . THR A 1 483 ? 24.295 -14.853 -6.062 1.00 95.81 483 THR A N 1
ATOM 3658 C CA . THR A 1 483 ? 25.190 -13.971 -6.820 1.00 95.81 483 THR A CA 1
ATOM 3659 C C . THR A 1 483 ? 24.768 -13.803 -8.282 1.00 95.81 483 THR A C 1
ATOM 3661 O O . THR A 1 483 ? 25.327 -12.940 -8.970 1.00 95.81 483 THR A O 1
ATOM 3664 N N . LEU A 1 484 ? 23.818 -14.616 -8.765 1.00 95.31 484 LEU A N 1
ATOM 3665 C CA . LEU A 1 484 ? 23.327 -14.587 -10.138 1.00 95.31 484 LEU A CA 1
ATOM 3666 C C . LEU A 1 484 ? 22.224 -13.521 -10.306 1.00 95.31 484 LEU A C 1
ATOM 3668 O O . LEU A 1 484 ? 21.242 -13.518 -9.557 1.00 95.31 484 LEU A O 1
ATOM 3672 N N . PRO A 1 485 ? 22.327 -12.626 -11.307 1.00 93.06 485 PRO A N 1
ATOM 3673 C CA . PRO A 1 485 ? 21.281 -11.655 -11.615 1.00 93.06 485 PRO A CA 1
ATOM 3674 C C . PRO A 1 485 ? 19.901 -12.298 -11.819 1.00 93.06 485 PRO A C 1
ATOM 3676 O O . PRO A 1 485 ? 19.739 -13.258 -12.563 1.00 93.06 485 PRO A O 1
ATOM 3679 N N . GLY A 1 486 ? 18.876 -11.748 -11.165 1.00 89.94 486 GLY A N 1
ATOM 3680 C CA . GLY A 1 486 ? 17.503 -12.265 -11.245 1.00 89.94 486 GLY A CA 1
ATOM 3681 C C . GLY A 1 486 ? 17.200 -13.466 -10.340 1.00 89.94 486 GLY A C 1
ATOM 3682 O O . GLY A 1 486 ? 16.035 -13.853 -10.235 1.00 89.94 486 GLY A O 1
ATOM 3683 N N . VAL A 1 487 ? 18.192 -14.018 -9.633 1.00 93.00 487 VAL A N 1
ATOM 3684 C CA . VAL A 1 487 ? 18.001 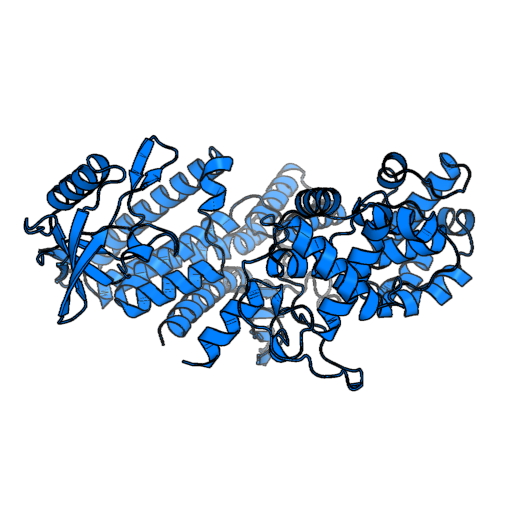-15.123 -8.686 1.00 93.00 487 VAL A CA 1
ATOM 3685 C C . VAL A 1 487 ? 17.912 -14.580 -7.259 1.00 93.00 487 VAL A C 1
ATOM 3687 O O . VAL A 1 487 ? 18.897 -14.199 -6.637 1.00 93.00 487 VAL A O 1
ATOM 3690 N N . ALA A 1 488 ? 16.696 -14.552 -6.717 1.00 90.88 488 ALA A N 1
ATOM 3691 C CA . ALA A 1 488 ? 16.452 -14.259 -5.305 1.00 90.88 488 ALA A CA 1
ATOM 3692 C C . ALA A 1 488 ? 16.387 -15.554 -4.479 1.00 90.88 488 ALA A C 1
ATOM 3694 O O . ALA A 1 488 ? 16.305 -16.649 -5.031 1.00 90.88 488 ALA A O 1
ATOM 3695 N N . ARG A 1 489 ? 16.322 -15.446 -3.143 1.00 88.88 489 ARG A N 1
ATOM 3696 C CA . ARG A 1 489 ? 16.289 -16.613 -2.233 1.00 88.88 489 ARG A CA 1
ATOM 3697 C C . ARG A 1 489 ? 15.179 -17.614 -2.564 1.00 88.88 489 ARG A C 1
ATOM 3699 O O . ARG A 1 489 ? 15.401 -18.816 -2.510 1.00 88.88 489 ARG A O 1
ATOM 3706 N N . LYS A 1 490 ? 14.002 -17.122 -2.969 1.00 87.56 490 LYS A N 1
ATOM 3707 C CA . LYS A 1 490 ? 12.893 -17.970 -3.431 1.00 87.56 490 LYS A CA 1
ATOM 3708 C C . LYS A 1 490 ? 13.280 -18.772 -4.678 1.00 87.56 490 LYS A C 1
ATOM 3710 O O . LYS A 1 490 ? 13.081 -19.979 -4.704 1.00 87.56 490 LYS A O 1
ATOM 3715 N N . THR A 1 491 ? 13.838 -18.102 -5.684 1.00 90.50 491 THR A N 1
ATOM 3716 C CA . THR A 1 491 ? 14.335 -18.737 -6.912 1.00 90.50 491 THR A CA 1
ATOM 3717 C C . THR A 1 491 ? 15.412 -19.768 -6.581 1.00 90.50 491 THR A C 1
ATOM 3719 O O . THR A 1 491 ? 15.345 -20.890 -7.066 1.00 90.50 491 THR A O 1
ATOM 3722 N N . GLY A 1 492 ? 16.346 -19.423 -5.690 1.00 92.69 492 GLY A N 1
ATOM 3723 C CA . GLY A 1 492 ? 17.389 -20.331 -5.221 1.00 92.69 492 GLY A CA 1
ATOM 3724 C C . GLY A 1 492 ? 16.831 -21.590 -4.554 1.00 92.69 492 GLY A C 1
ATOM 3725 O O . GLY A 1 492 ? 17.268 -22.683 -4.886 1.00 92.69 492 GLY A O 1
ATOM 3726 N N . ASN A 1 493 ? 15.828 -21.469 -3.677 1.00 91.50 493 ASN A N 1
ATOM 3727 C CA . ASN A 1 493 ? 15.202 -22.631 -3.033 1.00 91.50 493 ASN A CA 1
ATOM 3728 C C . ASN A 1 493 ? 14.550 -23.570 -4.061 1.00 91.50 493 ASN A C 1
ATOM 3730 O O . ASN A 1 493 ? 14.749 -24.778 -3.980 1.00 91.50 493 ASN A O 1
ATOM 3734 N N . VAL A 1 494 ? 13.839 -23.022 -5.054 1.00 91.31 494 VAL A N 1
ATOM 3735 C CA . VAL A 1 494 ? 13.223 -23.813 -6.134 1.00 91.31 494 VAL A CA 1
ATOM 3736 C C . VAL A 1 494 ? 14.290 -24.544 -6.953 1.00 91.31 494 VAL A C 1
ATOM 3738 O O . VAL A 1 494 ? 14.165 -25.744 -7.182 1.00 91.31 494 VAL A O 1
ATOM 3741 N N . VAL A 1 495 ? 15.356 -23.847 -7.358 1.00 93.94 495 VAL A N 1
ATOM 3742 C CA . VAL A 1 495 ? 16.449 -24.430 -8.155 1.00 93.94 495 VAL A CA 1
ATOM 3743 C C . VAL A 1 495 ? 17.198 -25.511 -7.373 1.00 93.94 495 VAL A C 1
ATOM 3745 O O . VAL A 1 495 ? 17.446 -26.583 -7.915 1.00 93.94 495 VAL A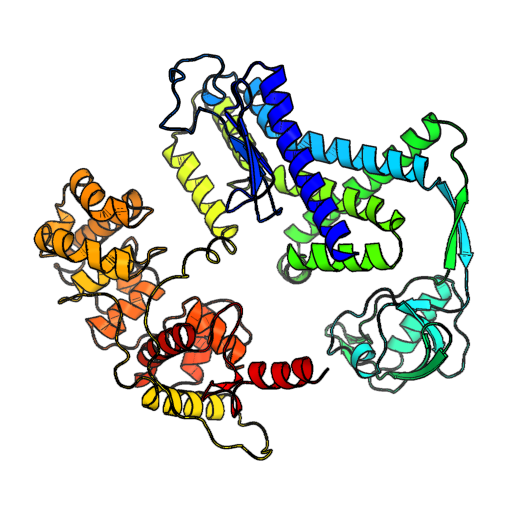 O 1
ATOM 3748 N N . LEU A 1 496 ? 17.514 -25.280 -6.096 1.00 93.94 496 LEU A N 1
ATOM 3749 C CA . LEU A 1 496 ? 18.183 -26.276 -5.255 1.00 93.94 496 LEU A CA 1
ATOM 3750 C C . LEU A 1 496 ? 17.316 -27.513 -5.041 1.00 93.94 496 LEU A C 1
ATOM 3752 O O . LEU A 1 496 ? 17.797 -28.632 -5.214 1.00 93.94 496 LEU A O 1
ATOM 3756 N N . ALA A 1 497 ? 16.041 -27.329 -4.712 1.00 91.62 497 ALA A N 1
ATOM 3757 C CA . ALA A 1 497 ? 15.171 -28.444 -4.379 1.00 91.62 497 ALA A CA 1
ATOM 3758 C C . ALA A 1 497 ? 14.802 -29.289 -5.606 1.00 91.62 497 ALA A C 1
ATOM 3760 O O . ALA A 1 497 ? 14.901 -30.511 -5.550 1.00 91.62 497 ALA A O 1
ATOM 3761 N N . HIS A 1 498 ? 14.421 -28.660 -6.720 1.00 90.31 498 HIS A N 1
ATOM 3762 C CA . HIS A 1 498 ? 13.957 -29.380 -7.915 1.00 90.31 498 HIS A CA 1
ATOM 3763 C C . HIS A 1 498 ? 15.071 -29.691 -8.911 1.00 90.31 498 HIS A C 1
ATOM 3765 O O . HIS A 1 498 ? 15.032 -30.729 -9.559 1.00 90.31 498 HIS A O 1
ATOM 3771 N N . GLY A 1 499 ? 16.074 -28.818 -9.021 1.00 91.31 499 GLY A N 1
ATOM 3772 C CA . GLY A 1 499 ? 17.212 -29.023 -9.916 1.00 91.31 499 GLY A CA 1
ATOM 3773 C C . GLY A 1 499 ? 18.297 -29.928 -9.332 1.00 91.31 499 GLY A C 1
ATOM 3774 O O . GLY A 1 499 ? 18.947 -30.648 -10.080 1.00 91.31 499 GLY A O 1
ATOM 3775 N N . PHE A 1 500 ? 18.488 -29.916 -8.006 1.00 92.19 500 PHE A N 1
ATOM 3776 C CA . PHE A 1 500 ? 19.557 -30.676 -7.339 1.00 92.19 500 PHE A CA 1
ATOM 3777 C C . PHE A 1 500 ? 19.072 -31.650 -6.255 1.00 92.19 500 PHE A C 1
ATOM 3779 O O . PHE A 1 500 ? 19.882 -32.391 -5.701 1.00 92.19 500 PHE A O 1
ATOM 3786 N N . GLY A 1 501 ? 17.781 -31.662 -5.907 1.00 89.56 501 GLY A N 1
ATOM 3787 C CA . GLY A 1 501 ? 17.273 -32.471 -4.789 1.00 89.56 501 GLY A CA 1
ATOM 3788 C C . GLY A 1 501 ? 17.689 -31.951 -3.404 1.00 89.56 501 GLY A C 1
ATOM 3789 O O . GLY A 1 501 ? 17.577 -32.670 -2.411 1.00 89.56 501 GLY A O 1
ATOM 3790 N N . ILE A 1 502 ? 18.184 -30.712 -3.316 1.00 91.62 502 ILE A N 1
ATOM 3791 C CA . ILE A 1 502 ? 18.709 -30.101 -2.093 1.00 91.62 502 ILE A CA 1
ATOM 3792 C C . ILE A 1 502 ? 17.641 -29.197 -1.472 1.00 91.62 502 ILE A C 1
ATOM 3794 O O . ILE A 1 502 ? 17.421 -28.063 -1.895 1.00 91.62 502 ILE A O 1
ATOM 3798 N N . ASN A 1 503 ? 17.009 -29.664 -0.397 1.00 90.81 503 ASN A N 1
ATOM 3799 C CA . ASN A 1 503 ? 16.062 -28.860 0.378 1.00 90.81 503 ASN A CA 1
ATOM 3800 C C . ASN A 1 503 ? 16.807 -27.887 1.308 1.00 90.81 503 ASN A C 1
ATOM 3802 O O . ASN A 1 503 ? 17.043 -28.184 2.483 1.00 90.81 503 ASN A O 1
ATOM 3806 N N . ALA A 1 504 ? 17.194 -26.728 0.771 1.00 88.62 504 ALA A N 1
ATOM 3807 C CA . ALA A 1 504 ? 17.896 -25.673 1.509 1.00 88.62 504 ALA A CA 1
ATOM 3808 C C . ALA A 1 504 ? 16.967 -24.781 2.355 1.00 88.62 504 ALA A C 1
ATOM 3810 O O . ALA A 1 504 ? 17.427 -24.125 3.290 1.00 88.62 504 ALA A O 1
ATOM 3811 N N . GLY A 1 505 ? 15.671 -24.767 2.040 1.00 89.94 505 GLY A N 1
ATOM 3812 C CA . GLY A 1 505 ? 14.673 -23.958 2.727 1.00 89.94 505 GLY A CA 1
ATOM 3813 C C . GLY A 1 505 ? 13.253 -24.258 2.258 1.00 89.94 505 GLY A C 1
ATOM 3814 O O . GLY A 1 505 ? 13.036 -25.069 1.359 1.00 89.94 505 GLY A O 1
ATOM 3815 N N . VAL A 1 506 ? 12.277 -23.606 2.887 1.00 90.44 506 VAL A N 1
ATOM 3816 C CA . VAL A 1 506 ? 10.859 -23.699 2.513 1.00 90.44 506 VAL A CA 1
ATOM 3817 C C . VAL A 1 506 ? 10.520 -22.519 1.607 1.00 90.44 506 VAL A C 1
ATOM 3819 O O . VAL A 1 506 ? 10.600 -21.363 2.026 1.00 90.44 506 VAL A O 1
ATOM 3822 N N . THR A 1 507 ? 10.103 -22.780 0.369 1.00 90.06 507 THR A N 1
ATOM 3823 C CA . THR A 1 507 ? 9.699 -21.721 -0.566 1.00 90.06 507 THR A CA 1
ATOM 3824 C C . THR A 1 507 ? 8.400 -21.062 -0.094 1.00 90.06 507 THR A C 1
ATOM 3826 O O . THR A 1 507 ? 7.326 -21.659 -0.169 1.00 90.06 507 THR A O 1
ATOM 3829 N N . VAL A 1 508 ? 8.473 -19.813 0.378 1.00 89.25 508 VAL A N 1
ATOM 3830 C CA . VAL A 1 508 ? 7.302 -19.050 0.842 1.00 89.25 508 VAL A CA 1
ATOM 3831 C C . VAL A 1 508 ? 6.793 -18.125 -0.262 1.00 89.25 508 VAL A C 1
ATOM 3833 O O . VAL A 1 508 ? 7.361 -17.067 -0.528 1.00 89.25 508 VAL A O 1
ATOM 3836 N N . ASP A 1 509 ? 5.693 -18.513 -0.902 1.00 86.88 509 ASP A N 1
ATOM 3837 C CA . ASP A 1 509 ? 4.941 -17.665 -1.826 1.00 86.88 509 ASP A CA 1
ATOM 3838 C C . ASP A 1 509 ? 3.671 -17.086 -1.166 1.00 86.88 509 ASP A C 1
ATOM 3840 O O . ASP A 1 509 ? 3.469 -17.175 0.048 1.00 86.88 509 ASP A O 1
ATOM 3844 N N . THR A 1 510 ? 2.791 -16.470 -1.959 1.00 84.94 510 THR A N 1
ATOM 3845 C CA . THR A 1 510 ? 1.535 -15.894 -1.457 1.00 84.94 510 THR A CA 1
ATOM 3846 C C . THR A 1 510 ? 0.560 -16.952 -0.934 1.00 84.94 510 THR A C 1
ATOM 3848 O O . THR A 1 510 ? -0.193 -16.670 0.004 1.00 84.94 510 THR A O 1
ATOM 3851 N N . HIS A 1 511 ? 0.566 -18.169 -1.489 1.00 90.38 511 HIS A N 1
ATOM 3852 C CA . HIS A 1 511 ? -0.249 -19.283 -1.010 1.00 90.38 511 HIS A CA 1
ATOM 3853 C C . HIS A 1 511 ? 0.293 -19.824 0.309 1.00 90.38 511 HIS A C 1
ATOM 3855 O O . HIS A 1 511 ? -0.449 -19.876 1.288 1.00 90.38 511 HIS A O 1
ATOM 3861 N N . VAL A 1 512 ? 1.582 -20.155 0.365 1.00 92.38 512 VAL A N 1
ATOM 3862 C CA . VAL A 1 512 ? 2.254 -20.673 1.559 1.00 92.38 512 VAL A CA 1
ATOM 3863 C C . VAL A 1 512 ? 2.136 -19.668 2.696 1.00 92.38 512 VAL A C 1
ATOM 3865 O O . VAL A 1 512 ? 1.670 -20.050 3.768 1.00 92.38 512 VAL A O 1
ATOM 3868 N N . LYS A 1 513 ? 2.426 -18.379 2.460 1.00 93.62 513 LYS A N 1
ATOM 3869 C CA . LYS A 1 513 ? 2.238 -17.305 3.452 1.00 93.62 513 LYS A CA 1
ATOM 3870 C C . LYS A 1 513 ? 0.804 -17.264 3.977 1.00 93.62 513 LYS A C 1
ATOM 3872 O O . LYS A 1 513 ? 0.594 -17.249 5.188 1.00 93.62 513 LYS A O 1
ATOM 3877 N N . ARG A 1 514 ? -0.194 -17.258 3.087 1.00 94.25 514 ARG A N 1
ATOM 3878 C CA . ARG A 1 514 ? -1.613 -17.199 3.476 1.00 94.25 514 ARG A CA 1
ATOM 3879 C C . ARG A 1 514 ? -2.027 -18.419 4.294 1.00 94.25 514 ARG A C 1
ATOM 3881 O O . ARG A 1 514 ? -2.654 -18.273 5.341 1.00 94.25 514 ARG A O 1
ATOM 3888 N N . LEU A 1 515 ? -1.716 -19.617 3.807 1.00 95.50 515 LEU A N 1
ATOM 3889 C CA . LEU A 1 515 ? -2.181 -20.862 4.409 1.00 95.50 515 LEU A CA 1
ATOM 3890 C C . LEU A 1 515 ? -1.477 -21.134 5.735 1.00 95.50 515 LEU A C 1
ATOM 3892 O O . LEU A 1 515 ? -2.144 -21.507 6.689 1.00 95.50 515 LEU A O 1
ATOM 3896 N N . THR A 1 516 ? -0.172 -20.892 5.847 1.00 95.38 516 THR A N 1
ATOM 3897 C CA . THR A 1 516 ? 0.549 -21.100 7.116 1.00 95.38 516 THR A CA 1
ATOM 3898 C C . THR A 1 516 ? 0.099 -20.140 8.215 1.00 95.38 516 THR A C 1
ATOM 3900 O O . THR A 1 516 ? 0.029 -20.553 9.374 1.00 95.38 516 THR A O 1
ATOM 3903 N N . ASN A 1 517 ? -0.304 -18.913 7.865 1.00 93.56 517 ASN A N 1
ATOM 3904 C CA . ASN A 1 517 ? -0.975 -18.003 8.797 1.00 93.56 517 ASN A CA 1
ATOM 3905 C C . ASN A 1 517 ? -2.372 -18.522 9.195 1.00 93.56 517 ASN A C 1
ATOM 3907 O O . ASN A 1 517 ? -2.657 -18.638 10.384 1.00 93.56 517 ASN A O 1
ATOM 3911 N N . ARG A 1 518 ? -3.222 -18.933 8.237 1.00 94.12 518 ARG A N 1
ATOM 3912 C CA . ARG A 1 518 ? -4.565 -19.495 8.528 1.00 94.12 518 ARG A CA 1
ATOM 3913 C C . ARG A 1 518 ? -4.527 -20.775 9.371 1.00 94.12 518 ARG A C 1
ATOM 3915 O O . ARG A 1 518 ? -5.343 -20.975 10.264 1.00 94.12 518 ARG A O 1
ATOM 3922 N N . LEU A 1 519 ? -3.548 -21.636 9.111 1.00 93.56 519 LEU A N 1
ATOM 3923 C CA . LEU A 1 519 ? -3.306 -22.876 9.855 1.00 93.56 519 LEU A CA 1
ATOM 3924 C C . LEU A 1 519 ? -2.656 -22.616 11.231 1.00 93.56 519 LEU A C 1
ATOM 3926 O O . LEU A 1 519 ? -2.399 -23.554 11.991 1.00 93.56 519 LEU A O 1
ATOM 3930 N N . GLY A 1 520 ? -2.369 -21.352 11.567 1.00 92.19 520 GLY A N 1
ATOM 3931 C CA . GLY A 1 520 ? -1.771 -20.949 12.837 1.00 92.19 520 GLY A CA 1
ATOM 3932 C C . GLY A 1 520 ? -0.374 -21.531 13.055 1.00 92.19 520 GLY A C 1
ATOM 3933 O O . GLY A 1 520 ? -0.027 -21.895 14.182 1.00 92.19 520 GLY A O 1
ATOM 3934 N N . LEU A 1 521 ? 0.409 -21.700 11.987 1.00 92.81 521 LEU A N 1
ATOM 3935 C CA . LEU A 1 521 ? 1.780 -22.220 12.046 1.00 92.81 521 LEU A CA 1
ATOM 3936 C C . LEU A 1 521 ? 2.798 -21.095 12.264 1.00 92.81 521 LEU A C 1
ATOM 3938 O O . LEU A 1 521 ? 3.805 -21.291 12.938 1.00 92.81 521 LEU A O 1
ATOM 3942 N N . THR A 1 522 ? 2.479 -19.880 11.833 1.00 93.25 522 THR A N 1
ATOM 3943 C CA . THR A 1 522 ? 3.282 -18.669 12.046 1.00 93.25 522 THR A CA 1
ATOM 3944 C C . THR A 1 522 ? 2.379 -17.490 12.415 1.00 93.25 522 THR A C 1
ATOM 3946 O O . THR A 1 522 ? 1.173 -17.539 12.177 1.00 93.25 522 THR A O 1
ATOM 3949 N N . LYS A 1 523 ? 2.960 -16.463 13.045 1.00 89.50 523 LYS A N 1
ATOM 3950 C CA . LYS A 1 523 ? 2.344 -15.134 13.230 1.00 89.50 523 LYS A CA 1
ATOM 3951 C C . LYS A 1 523 ? 3.059 -14.061 12.396 1.00 89.50 523 LYS A C 1
ATOM 3953 O O . LYS A 1 523 ? 2.716 -12.886 12.471 1.00 89.50 523 LYS A O 1
ATOM 3958 N N . HIS A 1 524 ? 4.100 -14.445 11.658 1.00 90.19 524 HIS A N 1
ATOM 3959 C CA . HIS A 1 524 ? 4.902 -13.523 10.874 1.00 90.19 524 HIS A CA 1
ATOM 3960 C C . HIS A 1 524 ? 4.288 -13.306 9.489 1.00 90.19 524 HIS A C 1
ATOM 3962 O O . HIS A 1 524 ? 3.698 -14.202 8.883 1.00 90.19 524 HIS A O 1
ATOM 3968 N N . SER A 1 525 ? 4.456 -12.091 8.974 1.00 84.31 525 SER A N 1
ATOM 3969 C CA . SER A 1 525 ? 4.085 -11.706 7.610 1.00 84.31 525 SER A CA 1
ATOM 3970 C C . SER A 1 525 ? 5.287 -11.682 6.657 1.00 84.31 525 SER A C 1
ATOM 3972 O O . SER A 1 525 ? 5.094 -11.711 5.438 1.00 84.31 525 SER A O 1
ATOM 3974 N N . ASP A 1 526 ? 6.506 -11.647 7.198 1.00 87.81 526 ASP A N 1
ATOM 3975 C CA . ASP A 1 526 ? 7.762 -11.642 6.452 1.00 87.81 526 ASP A CA 1
ATOM 3976 C C . ASP A 1 526 ? 8.133 -13.055 5.948 1.00 87.81 526 ASP A C 1
ATOM 3978 O O . ASP A 1 526 ? 8.210 -13.977 6.765 1.00 87.81 526 ASP A O 1
ATOM 3982 N N . PRO A 1 527 ? 8.388 -13.256 4.639 1.00 88.00 527 PRO A N 1
ATOM 3983 C CA . PRO A 1 527 ? 8.693 -14.573 4.079 1.00 88.00 527 PRO A CA 1
ATOM 3984 C C . PRO A 1 527 ? 9.905 -15.278 4.700 1.00 88.00 527 PRO A C 1
ATOM 3986 O O . PRO A 1 527 ? 9.853 -16.492 4.870 1.00 88.00 527 PRO A O 1
ATOM 3989 N N . LEU A 1 528 ? 10.966 -14.550 5.073 1.00 88.25 528 LEU A N 1
ATOM 3990 C CA . LEU A 1 528 ? 12.176 -15.151 5.653 1.00 88.25 528 LEU A CA 1
ATOM 3991 C C . LEU A 1 528 ? 11.919 -15.660 7.073 1.00 88.25 528 LEU A C 1
ATOM 3993 O O . LEU A 1 528 ? 12.396 -16.729 7.454 1.00 88.25 528 LEU A O 1
ATOM 3997 N N . LYS A 1 529 ? 11.143 -14.916 7.867 1.00 91.00 529 LYS A N 1
ATOM 3998 C CA . LYS A 1 529 ? 10.712 -15.375 9.196 1.00 91.00 529 LYS A CA 1
ATOM 3999 C C . LYS A 1 529 ? 9.767 -16.573 9.097 1.00 91.00 529 LYS A C 1
ATOM 4001 O O . LYS A 1 529 ? 9.923 -17.522 9.858 1.00 91.00 529 LYS A O 1
ATOM 4006 N N . ILE A 1 530 ? 8.840 -16.566 8.135 1.00 92.69 530 ILE A N 1
ATOM 4007 C CA . ILE A 1 530 ? 7.939 -17.703 7.884 1.00 92.69 530 ILE A CA 1
ATOM 4008 C C . ILE A 1 530 ? 8.736 -18.947 7.467 1.00 92.69 530 ILE A C 1
ATOM 4010 O O . ILE A 1 530 ? 8.477 -20.029 7.983 1.00 92.69 530 ILE A O 1
ATOM 4014 N N . GLU A 1 531 ? 9.719 -18.806 6.573 1.00 92.62 531 GLU A N 1
ATOM 4015 C CA . GLU A 1 531 ? 10.619 -19.896 6.177 1.00 92.62 531 GLU A CA 1
ATOM 4016 C C . GLU A 1 531 ? 11.287 -20.521 7.412 1.00 92.62 531 GLU A C 1
ATOM 4018 O O . GLU A 1 531 ? 11.200 -21.732 7.609 1.00 92.62 531 GLU A O 1
ATOM 4023 N N . ARG A 1 532 ? 11.870 -19.700 8.298 1.00 92.44 532 ARG A N 1
ATOM 4024 C CA . ARG A 1 532 ? 12.507 -20.161 9.548 1.00 92.44 532 ARG A CA 1
ATOM 4025 C C . ARG A 1 532 ? 11.543 -20.879 10.489 1.00 92.44 532 ARG A C 1
ATOM 4027 O O . ARG A 1 532 ? 11.893 -21.938 11.007 1.00 92.44 532 ARG A O 1
ATOM 4034 N N . ASP A 1 533 ? 10.336 -20.348 10.674 1.00 93.88 533 ASP A N 1
ATOM 4035 C CA . ASP A 1 533 ? 9.301 -20.999 11.481 1.00 93.88 533 ASP A CA 1
ATOM 4036 C C . ASP A 1 533 ? 8.961 -22.388 10.930 1.00 93.88 533 ASP A C 1
ATOM 4038 O O . ASP A 1 533 ? 8.872 -23.360 11.679 1.00 93.88 533 ASP A O 1
ATOM 4042 N N . LEU A 1 534 ? 8.775 -22.500 9.613 1.00 94.50 534 LEU A N 1
ATOM 4043 C CA . LEU A 1 534 ? 8.406 -23.759 8.971 1.00 94.50 534 LEU A CA 1
ATOM 4044 C C . LEU A 1 534 ? 9.544 -24.778 9.020 1.00 94.50 534 LEU A C 1
ATOM 4046 O O . LEU A 1 534 ? 9.279 -25.947 9.295 1.00 94.50 534 LEU A O 1
ATOM 4050 N N . MET A 1 535 ? 10.795 -24.345 8.848 1.00 94.31 535 MET A N 1
ATOM 4051 C CA . MET A 1 535 ? 11.968 -25.212 9.002 1.00 94.31 535 MET A CA 1
ATOM 4052 C C . MET A 1 535 ? 12.086 -25.795 10.418 1.00 94.31 535 MET A C 1
ATOM 4054 O O . MET A 1 535 ? 12.512 -26.935 10.576 1.00 94.31 535 MET A O 1
ATOM 4058 N N . ALA A 1 536 ? 11.666 -25.055 11.450 1.00 93.94 536 ALA A N 1
ATOM 4059 C CA . ALA A 1 536 ? 11.652 -25.547 12.830 1.00 93.94 536 ALA A CA 1
ATOM 4060 C C . ALA A 1 536 ? 10.510 -26.548 13.115 1.00 93.94 536 ALA A C 1
ATOM 4062 O O . ALA A 1 536 ? 10.583 -27.339 14.063 1.00 93.94 536 ALA A O 1
ATOM 4063 N N . LEU A 1 537 ? 9.435 -26.509 12.321 1.00 93.31 537 LEU A N 1
ATOM 4064 C CA . LEU A 1 537 ? 8.239 -27.336 12.509 1.00 93.31 537 LEU A CA 1
ATOM 4065 C C . LEU A 1 537 ? 8.240 -28.608 11.654 1.00 93.31 537 LEU A C 1
ATOM 4067 O O . LEU A 1 537 ? 7.661 -29.612 12.073 1.00 93.31 537 LEU A O 1
ATOM 4071 N N . LEU A 1 538 ? 8.853 -28.560 10.470 1.00 94.38 538 LEU A N 1
ATOM 4072 C CA . LEU A 1 538 ? 8.780 -29.599 9.444 1.00 94.38 538 LEU A CA 1
ATOM 4073 C C . LEU A 1 538 ? 10.128 -30.309 9.260 1.00 94.38 538 LEU A C 1
ATOM 4075 O O . LEU A 1 538 ? 11.174 -29.663 9.326 1.00 94.38 538 LEU A O 1
ATOM 4079 N N . PRO A 1 539 ? 10.127 -31.620 8.966 1.00 93.19 539 PRO A N 1
ATOM 4080 C CA . PRO A 1 539 ? 11.352 -32.335 8.632 1.00 93.19 539 PRO A CA 1
ATOM 4081 C C . PRO A 1 539 ? 11.920 -31.840 7.291 1.00 93.19 539 PRO A C 1
ATOM 4083 O O . PRO A 1 539 ? 11.176 -31.644 6.330 1.00 93.19 539 PRO A O 1
ATOM 4086 N N . GLN A 1 540 ? 13.243 -31.672 7.219 1.00 91.31 540 GLN A N 1
ATOM 4087 C CA . GLN A 1 540 ? 13.945 -31.125 6.048 1.00 91.31 540 GLN A CA 1
ATOM 4088 C C . GLN A 1 540 ? 13.628 -31.809 4.703 1.00 91.31 540 GLN A C 1
ATOM 4090 O O . GLN A 1 540 ? 13.446 -31.096 3.714 1.00 91.31 540 GLN A O 1
ATOM 4095 N N . PRO A 1 541 ? 13.476 -33.148 4.617 1.00 90.38 541 PRO A N 1
ATOM 4096 C CA . PRO A 1 541 ? 13.093 -33.815 3.367 1.00 90.38 541 PRO A CA 1
ATOM 4097 C C . PRO A 1 541 ? 11.741 -33.364 2.788 1.00 90.38 541 PRO A C 1
ATOM 4099 O O . PRO A 1 541 ? 11.474 -33.564 1.605 1.00 90.38 541 PRO A O 1
ATOM 4102 N N . ASP A 1 542 ? 10.883 -32.756 3.608 1.00 90.50 542 ASP A N 1
ATOM 4103 C CA . ASP A 1 542 ? 9.543 -32.331 3.217 1.00 90.50 542 ASP A CA 1
ATOM 4104 C C . ASP A 1 542 ? 9.418 -30.823 2.960 1.00 90.50 542 ASP A C 1
ATOM 4106 O O . ASP A 1 542 ? 8.333 -30.387 2.588 1.00 90.50 542 ASP A O 1
ATOM 4110 N N . TRP A 1 543 ? 10.475 -30.020 3.127 1.00 92.56 543 TRP A N 1
ATOM 4111 C CA . TRP A 1 543 ? 10.381 -28.554 3.054 1.00 92.56 543 TRP A CA 1
ATOM 4112 C C . TRP A 1 543 ? 9.817 -28.030 1.730 1.00 92.56 543 TRP A C 1
ATOM 4114 O O . TRP A 1 543 ? 8.852 -27.266 1.747 1.00 92.56 543 TRP A O 1
ATOM 4124 N N . GLU A 1 544 ? 10.347 -28.464 0.588 1.00 86.75 544 GLU A N 1
ATOM 4125 C CA . GLU A 1 544 ? 9.853 -27.974 -0.704 1.00 86.75 544 GLU A CA 1
ATOM 4126 C C . GLU A 1 544 ? 8.522 -28.630 -1.102 1.00 86.75 544 GLU A C 1
ATOM 4128 O O . GLU A 1 544 ? 7.581 -27.965 -1.544 1.00 86.75 544 GLU A O 1
ATOM 4133 N N . ASN A 1 545 ? 8.389 -29.937 -0.870 1.00 86.94 545 ASN A N 1
ATOM 4134 C CA . ASN A 1 545 ? 7.146 -30.655 -1.149 1.00 86.94 545 ASN A CA 1
ATOM 4135 C C . ASN A 1 545 ? 5.970 -30.116 -0.321 1.00 86.94 545 ASN A C 1
ATOM 4137 O O . ASN A 1 545 ? 4.820 -30.136 -0.764 1.00 86.94 545 ASN A O 1
ATOM 4141 N N . TRP A 1 546 ? 6.238 -29.618 0.885 1.00 91.75 546 TRP A N 1
ATOM 4142 C CA . TRP A 1 546 ? 5.262 -28.905 1.697 1.00 91.75 546 TRP A CA 1
ATOM 4143 C C . TRP A 1 546 ? 4.760 -27.644 0.992 1.00 91.75 546 TRP A C 1
ATOM 4145 O O . TRP A 1 546 ? 3.544 -27.452 0.890 1.00 91.75 546 TRP A O 1
ATOM 4155 N N . SER A 1 547 ? 5.668 -26.816 0.467 1.00 91.38 547 SER A N 1
ATOM 4156 C CA . SER A 1 547 ? 5.312 -25.600 -0.266 1.00 91.38 547 SER A CA 1
ATOM 4157 C C . SER A 1 547 ? 4.419 -25.901 -1.465 1.00 91.38 547 SER A C 1
ATOM 4159 O O . SER A 1 547 ? 3.346 -25.309 -1.589 1.00 91.38 547 SER A O 1
ATOM 4161 N N . ILE A 1 548 ? 4.787 -26.884 -2.290 1.00 90.62 548 ILE A N 1
ATOM 4162 C CA . ILE A 1 548 ? 3.988 -27.283 -3.458 1.00 90.62 548 ILE A CA 1
ATOM 4163 C C . ILE A 1 548 ? 2.600 -27.768 -3.041 1.00 90.62 548 ILE A C 1
ATOM 4165 O O . ILE A 1 548 ? 1.592 -27.304 -3.575 1.00 90.62 548 ILE A O 1
ATOM 4169 N N . ARG A 1 549 ? 2.507 -28.663 -2.054 1.00 93.94 549 ARG A N 1
ATOM 4170 C CA . ARG A 1 549 ? 1.209 -29.193 -1.611 1.00 93.94 549 ARG A CA 1
ATOM 4171 C C . ARG A 1 549 ? 0.313 -28.106 -1.021 1.00 93.94 549 ARG A C 1
ATOM 4173 O O . ARG A 1 549 ? -0.900 -28.136 -1.231 1.00 93.94 549 ARG A O 1
ATOM 4180 N N . LEU A 1 550 ? 0.883 -27.112 -0.335 1.00 93.88 550 LEU A N 1
ATOM 4181 C CA . LEU A 1 550 ? 0.130 -25.939 0.110 1.00 93.88 550 LEU A CA 1
ATOM 4182 C C . LEU A 1 550 ? -0.332 -25.059 -1.051 1.00 93.88 550 LEU A C 1
ATOM 4184 O O . LEU A 1 550 ? -1.445 -24.539 -0.993 1.00 93.88 550 LEU A O 1
ATOM 4188 N N . ILE A 1 551 ? 0.465 -24.899 -2.107 1.00 90.94 551 ILE A N 1
ATOM 4189 C CA . ILE A 1 551 ? 0.037 -24.176 -3.312 1.00 90.94 551 ILE A CA 1
ATOM 4190 C C . ILE A 1 551 ? -1.173 -24.880 -3.940 1.00 90.94 551 ILE A C 1
ATOM 4192 O O . ILE A 1 551 ? -2.199 -24.233 -4.162 1.00 90.94 551 ILE A O 1
ATOM 4196 N N . TYR A 1 552 ? -1.108 -26.204 -4.129 1.00 91.94 552 TYR A N 1
ATOM 4197 C CA . TYR A 1 552 ? -2.231 -27.008 -4.631 1.00 91.94 552 TYR A CA 1
ATOM 4198 C C . TYR A 1 552 ? -3.468 -26.859 -3.740 1.00 91.94 552 TYR A C 1
ATOM 4200 O O . TYR A 1 552 ? -4.545 -26.505 -4.223 1.00 91.94 552 TYR A O 1
ATOM 4208 N N . HIS A 1 553 ? -3.308 -27.010 -2.423 1.00 94.25 553 HIS A N 1
ATOM 4209 C CA . HIS A 1 553 ? -4.408 -26.841 -1.476 1.00 94.25 553 HIS A CA 1
ATOM 4210 C C . HIS A 1 553 ? -4.993 -25.424 -1.484 1.00 94.25 553 HIS A C 1
ATOM 4212 O O . HIS A 1 553 ? -6.206 -25.231 -1.386 1.00 94.25 553 HIS A O 1
ATOM 4218 N N . GLY A 1 554 ? -4.143 -24.409 -1.620 1.00 91.81 554 GLY A N 1
ATOM 4219 C CA . GLY A 1 554 ? -4.542 -23.009 -1.669 1.00 91.81 554 GLY A CA 1
ATOM 4220 C C . GLY A 1 554 ? -5.283 -22.631 -2.949 1.00 91.81 554 GLY A C 1
ATOM 4221 O O . GLY A 1 554 ? -6.070 -21.684 -2.909 1.00 91.81 554 GLY A O 1
ATOM 4222 N N . ARG A 1 555 ? -5.031 -23.337 -4.057 1.00 87.38 555 ARG A N 1
ATOM 4223 C CA . ARG A 1 555 ? -5.746 -23.180 -5.331 1.00 87.38 555 ARG A CA 1
ATOM 4224 C C . ARG A 1 555 ? -7.065 -23.959 -5.335 1.00 87.38 555 ARG A C 1
ATOM 4226 O O . ARG A 1 555 ? -8.074 -23.408 -5.751 1.00 87.38 555 ARG A O 1
ATOM 4233 N N . ALA A 1 556 ? -7.069 -25.192 -4.827 1.00 87.75 556 ALA A N 1
ATOM 4234 C CA . ALA A 1 556 ? -8.234 -26.079 -4.873 1.00 87.75 556 ALA A CA 1
ATOM 4235 C C . ALA A 1 556 ? -9.287 -25.796 -3.785 1.00 87.75 556 ALA A C 1
ATOM 4237 O O . ALA A 1 556 ? -10.482 -25.867 -4.052 1.00 87.75 556 ALA A O 1
ATOM 4238 N N . VAL A 1 557 ? -8.859 -25.486 -2.554 1.00 92.06 557 VAL A N 1
ATOM 4239 C CA . VAL A 1 557 ? -9.749 -25.442 -1.375 1.00 92.06 557 VAL A CA 1
ATOM 4240 C C . VAL A 1 557 ? -9.650 -24.107 -0.634 1.00 92.06 557 VAL A C 1
ATOM 4242 O O . VAL A 1 557 ? -10.656 -23.445 -0.374 1.00 92.06 557 VAL A O 1
ATOM 4245 N N . CYS A 1 558 ? -8.435 -23.669 -0.295 1.00 92.38 558 CYS A N 1
ATOM 4246 C CA . CYS A 1 558 ? -8.202 -22.525 0.592 1.00 92.38 558 CYS A CA 1
ATOM 4247 C C . CYS A 1 558 ? -7.945 -21.216 -0.184 1.00 92.38 558 CYS A C 1
ATOM 4249 O O . CYS A 1 558 ? -6.893 -20.571 -0.055 1.00 92.38 558 CYS A O 1
ATOM 4251 N N . MET A 1 559 ? -8.927 -20.815 -0.997 1.00 88.69 559 MET A N 1
ATOM 4252 C CA . MET A 1 559 ? -8.899 -19.585 -1.801 1.00 88.69 559 MET A CA 1
ATOM 4253 C C . MET A 1 559 ? -8.792 -18.318 -0.936 1.00 88.69 559 MET A C 1
ATOM 4255 O O . MET A 1 559 ? -9.178 -18.298 0.236 1.00 88.69 559 MET A O 1
ATOM 4259 N N . ALA A 1 560 ? -8.253 -17.236 -1.506 1.00 83.88 560 ALA A N 1
ATOM 4260 C CA . ALA A 1 560 ? -7.971 -16.009 -0.758 1.00 83.88 560 ALA A CA 1
ATOM 4261 C C . ALA A 1 560 ? -9.235 -15.342 -0.191 1.00 83.88 560 ALA A C 1
ATOM 4263 O O . ALA A 1 560 ? -9.259 -15.036 0.997 1.00 83.88 560 ALA A O 1
ATOM 4264 N N . ARG A 1 561 ? -10.284 -15.166 -1.003 1.00 80.06 561 ARG A N 1
ATOM 4265 C CA . ARG A 1 561 ? -11.516 -14.474 -0.586 1.00 80.06 561 ARG A CA 1
ATOM 4266 C C . ARG A 1 561 ? -12.567 -15.407 0.022 1.00 80.06 561 ARG A C 1
ATOM 4268 O O . ARG A 1 561 ? -13.126 -15.075 1.054 1.00 80.06 561 ARG A O 1
ATOM 4275 N N . ASN A 1 562 ? -12.802 -16.573 -0.583 1.00 82.31 562 ASN A N 1
ATOM 4276 C CA . ASN A 1 562 ? -13.858 -17.498 -0.159 1.00 82.31 562 ASN A CA 1
ATOM 4277 C C . ASN A 1 562 ? -13.310 -18.933 -0.025 1.00 82.31 562 ASN A C 1
ATOM 4279 O O . ASN A 1 562 ? -13.470 -19.730 -0.948 1.00 82.31 562 ASN A O 1
ATOM 4283 N N . PRO A 1 563 ? -12.569 -19.257 1.053 1.00 89.44 563 PRO A N 1
ATOM 4284 C CA . PRO A 1 563 ? -12.073 -20.613 1.265 1.00 89.44 563 PRO A CA 1
ATOM 4285 C C . PRO A 1 563 ? -13.236 -21.583 1.505 1.00 89.44 563 PRO A C 1
ATOM 4287 O O . PRO A 1 563 ? -14.147 -21.293 2.277 1.00 89.44 563 PRO A O 1
ATOM 4290 N N . ASN A 1 564 ? -13.183 -22.763 0.891 1.00 89.88 564 ASN A N 1
ATOM 4291 C CA . ASN A 1 564 ? -14.200 -23.793 1.084 1.00 89.88 564 ASN A CA 1
ATOM 4292 C C . ASN A 1 564 ? -13.920 -24.603 2.363 1.00 89.88 564 ASN A C 1
ATOM 4294 O O . ASN A 1 564 ? -13.522 -25.765 2.307 1.00 89.88 564 ASN A O 1
ATOM 4298 N N . CYS A 1 565 ? -14.074 -23.963 3.527 1.00 90.38 565 CYS A N 1
ATOM 4299 C CA . CYS A 1 565 ? -13.781 -24.572 4.829 1.00 90.38 565 CYS A CA 1
ATOM 4300 C C . CYS A 1 565 ? -14.640 -25.815 5.112 1.00 90.38 565 CYS A C 1
ATOM 4302 O O . CYS A 1 565 ? -14.142 -26.745 5.735 1.00 90.38 565 CYS A O 1
ATOM 4304 N N . GLY A 1 566 ? -15.884 -25.863 4.617 1.00 86.19 566 GLY A N 1
ATOM 4305 C CA . GLY A 1 566 ? -16.780 -27.012 4.802 1.00 86.19 566 GLY A CA 1
ATOM 4306 C C . GLY A 1 566 ? -16.282 -28.292 4.123 1.00 86.19 566 GLY A C 1
ATOM 4307 O O . GLY A 1 566 ? -16.423 -29.370 4.682 1.00 86.19 566 GLY A O 1
ATOM 4308 N N . ALA A 1 567 ? -15.628 -28.168 2.964 1.00 85.31 567 ALA A N 1
ATOM 4309 C CA . ALA A 1 567 ? -15.020 -29.294 2.249 1.00 85.31 567 ALA A CA 1
ATOM 4310 C C . ALA A 1 567 ? -13.517 -29.465 2.552 1.00 85.31 567 ALA A C 1
ATOM 4312 O O . ALA A 1 567 ? -12.823 -30.247 1.901 1.00 85.31 567 ALA A O 1
ATOM 4313 N N . CYS A 1 568 ? -12.966 -28.699 3.497 1.00 91.88 568 CYS A N 1
ATOM 4314 C CA . CYS A 1 568 ? -11.535 -28.703 3.759 1.00 91.88 568 CYS A CA 1
ATOM 4315 C C . CYS A 1 568 ? -11.151 -29.839 4.711 1.00 91.88 568 CYS A C 1
ATOM 4317 O O . CYS A 1 568 ? -11.419 -29.782 5.906 1.00 91.88 568 CYS A O 1
ATOM 4319 N N . ALA A 1 569 ? -10.392 -30.815 4.210 1.00 91.50 569 ALA A N 1
ATOM 4320 C CA . ALA A 1 569 ? -9.844 -31.917 5.010 1.00 91.50 569 ALA A CA 1
ATOM 4321 C C . ALA A 1 569 ? -8.804 -31.493 6.077 1.00 91.50 569 ALA A C 1
ATOM 4323 O O . ALA A 1 569 ? -8.245 -32.344 6.770 1.00 91.50 569 ALA A O 1
ATOM 4324 N N . LEU A 1 570 ? -8.508 -30.194 6.200 1.00 93.50 570 LEU A N 1
ATOM 4325 C CA . LEU A 1 570 ? -7.668 -29.620 7.258 1.00 93.50 570 LEU A CA 1
ATOM 4326 C C . LEU A 1 570 ? -8.477 -28.769 8.256 1.00 93.50 570 LEU A C 1
ATOM 4328 O O . LEU A 1 570 ? -7.878 -28.148 9.132 1.00 93.50 570 LEU A O 1
ATOM 4332 N N . ALA A 1 571 ? -9.803 -28.667 8.104 1.00 91.31 571 ALA A N 1
ATOM 4333 C CA . ALA A 1 571 ? -10.637 -27.723 8.851 1.00 91.31 571 ALA A CA 1
ATOM 4334 C C . ALA A 1 571 ? -10.630 -27.966 10.367 1.00 91.31 571 ALA A C 1
ATOM 4336 O O . ALA A 1 571 ? -10.521 -27.016 11.137 1.00 91.31 571 ALA A O 1
ATOM 4337 N N . ASP A 1 572 ? -10.666 -29.225 10.796 1.00 88.06 572 ASP A N 1
ATOM 4338 C CA . ASP A 1 572 ? -10.579 -29.643 12.201 1.00 88.06 572 ASP A CA 1
ATOM 4339 C C . ASP A 1 572 ? -9.255 -29.225 12.861 1.00 88.06 572 ASP A C 1
ATOM 4341 O O . ASP A 1 572 ? -9.211 -28.930 14.055 1.00 88.06 572 ASP A O 1
ATOM 4345 N N . LEU A 1 573 ? -8.184 -29.131 12.070 1.00 89.75 573 LEU A N 1
ATOM 4346 C CA . LEU A 1 573 ? -6.864 -28.685 12.512 1.00 89.75 573 LEU A CA 1
ATOM 4347 C C . LEU A 1 573 ? -6.666 -27.171 12.358 1.00 89.75 573 LEU A C 1
ATOM 4349 O O . LEU A 1 573 ? -5.723 -26.626 12.926 1.00 89.75 573 LEU A O 1
ATOM 4353 N N . CYS A 1 574 ?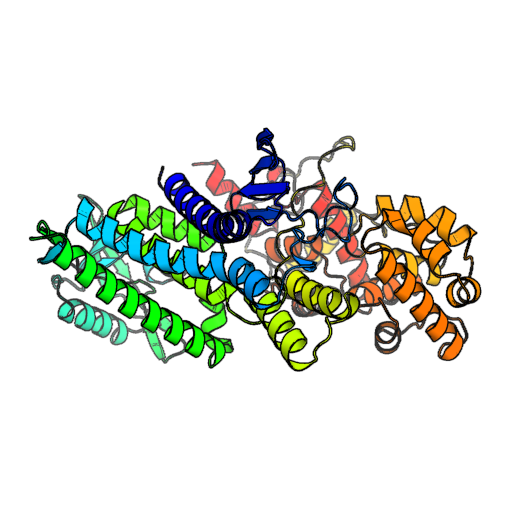 -7.510 -26.483 11.587 1.00 91.12 574 CYS A N 1
ATOM 4354 C CA . CYS A 1 574 ? -7.319 -25.094 11.178 1.00 91.12 574 CYS A CA 1
ATOM 4355 C C . CYS A 1 574 ? -8.003 -24.116 12.151 1.00 91.12 574 CYS A C 1
ATOM 4357 O O . CYS A 1 574 ? -9.235 -24.050 12.180 1.00 91.12 574 CYS A O 1
ATOM 4359 N N . PRO A 1 575 ? -7.247 -23.274 12.888 1.00 88.50 575 PRO A N 1
ATOM 4360 C CA . PRO A 1 575 ? -7.841 -22.276 13.779 1.00 88.50 575 PRO A CA 1
ATOM 4361 C C . PRO A 1 575 ? -8.780 -21.306 13.049 1.00 88.50 575 PRO A C 1
ATOM 4363 O O . PRO A 1 575 ? -9.824 -20.943 13.580 1.00 88.50 575 PRO A O 1
ATOM 4366 N N . SER A 1 576 ? -8.452 -20.931 11.807 1.00 88.50 576 SER A N 1
ATOM 4367 C CA . SER A 1 576 ? -9.288 -20.030 11.005 1.00 88.50 576 SER A CA 1
ATOM 4368 C C . SER A 1 576 ? -10.572 -20.665 10.458 1.00 88.50 576 SER A C 1
ATOM 4370 O O . SER A 1 576 ? -11.453 -19.925 10.033 1.00 88.50 576 SER A O 1
ATOM 4372 N N . ALA A 1 577 ? -10.702 -21.997 10.435 1.00 83.44 577 ALA A N 1
ATOM 4373 C CA . ALA A 1 577 ? -11.936 -22.655 9.990 1.00 83.44 577 ALA A CA 1
ATOM 4374 C C . ALA A 1 577 ? -13.001 -22.679 11.100 1.00 83.44 577 ALA A C 1
ATOM 4376 O O . ALA A 1 577 ? -14.183 -22.503 10.817 1.00 83.44 577 ALA A O 1
ATOM 4377 N N . GLN A 1 578 ? -12.578 -22.820 12.361 1.00 65.00 578 GLN A N 1
ATOM 4378 C CA . GLN A 1 578 ? -13.476 -22.873 13.522 1.00 65.00 578 GLN A CA 1
ATOM 4379 C C . GLN A 1 578 ? -14.175 -21.526 13.793 1.00 65.00 578 GLN A C 1
ATOM 4381 O O . GLN A 1 578 ? -15.319 -21.515 14.231 1.00 65.00 578 GLN A O 1
ATOM 4386 N N . GLY A 1 579 ? -13.547 -20.396 13.445 1.00 52.91 579 GLY A N 1
ATOM 4387 C CA . GLY A 1 579 ? -14.174 -19.068 13.554 1.00 52.91 579 GLY A CA 1
ATOM 4388 C C . GLY A 1 579 ? -15.233 -18.760 12.483 1.00 52.91 579 GLY A C 1
ATOM 4389 O O . GLY A 1 579 ? -16.018 -17.835 12.648 1.00 52.91 579 GLY A O 1
ATOM 4390 N N . GLN A 1 580 ? -15.297 -19.522 11.381 1.00 44.19 580 GLN A N 1
ATOM 4391 C CA . GLN A 1 580 ? -16.285 -19.294 10.310 1.00 44.19 580 GLN A CA 1
ATOM 4392 C C . GLN A 1 580 ? -17.603 -20.055 10.516 1.00 44.19 580 GLN A C 1
ATOM 4394 O O . GLN A 1 580 ? -18.614 -19.691 9.917 1.00 44.19 580 GLN A O 1
ATOM 4399 N N . SER A 1 581 ? -17.615 -21.102 11.347 1.00 37.25 581 SER A N 1
ATOM 4400 C CA . SER A 1 581 ? -18.836 -21.848 11.680 1.00 37.25 581 SER A CA 1
ATOM 4401 C C . SER A 1 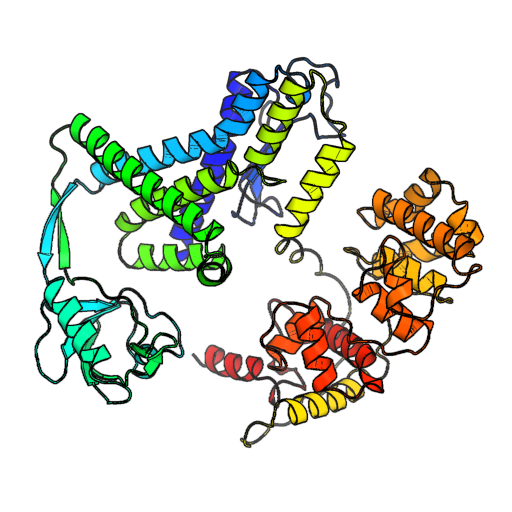581 ? -19.749 -21.116 12.667 1.00 37.25 581 SER A C 1
ATOM 4403 O O . SER A 1 581 ? -20.958 -21.330 12.621 1.00 37.25 581 SER A O 1
ATOM 4405 N N . GLU A 1 582 ? -19.208 -20.241 13.519 1.00 34.22 582 GLU A N 1
ATOM 4406 C CA . GLU A 1 582 ? -20.007 -19.411 14.437 1.00 34.22 582 GLU A CA 1
ATOM 4407 C C . GLU A 1 582 ? -20.676 -18.242 13.700 1.00 34.22 582 GLU A C 1
ATOM 4409 O O . GLU A 1 582 ? -21.878 -18.047 13.839 1.00 34.22 582 GLU A O 1
ATOM 4414 N N . ALA A 1 583 ? -19.957 -17.566 12.798 1.00 34.53 583 ALA A N 1
ATOM 4415 C CA . ALA A 1 583 ? -20.473 -16.430 12.024 1.00 34.53 583 ALA A CA 1
ATOM 4416 C C . ALA A 1 583 ? -21.512 -16.783 10.934 1.00 34.53 583 ALA A C 1
ATOM 4418 O O . ALA A 1 583 ? -22.052 -15.889 10.293 1.00 34.53 583 ALA A O 1
ATOM 4419 N N . ARG A 1 584 ? -21.769 -18.074 10.673 1.00 36.12 584 ARG A N 1
ATOM 4420 C CA . ARG A 1 584 ? -22.832 -18.545 9.755 1.00 36.12 584 ARG A CA 1
ATOM 4421 C C . ARG A 1 584 ? -24.069 -19.093 10.477 1.00 36.12 584 ARG A C 1
ATOM 4423 O O . ARG A 1 584 ? -25.016 -19.494 9.805 1.00 36.12 584 ARG A O 1
ATOM 4430 N N . ARG A 1 585 ? -24.045 -19.181 11.813 1.00 33.34 585 ARG A N 1
ATOM 4431 C CA . ARG A 1 585 ? -25.186 -19.615 12.645 1.00 33.34 585 ARG A CA 1
ATOM 4432 C C . ARG A 1 585 ? -25.936 -18.449 13.303 1.00 33.34 585 ARG A C 1
ATOM 4434 O O . ARG A 1 585 ? -26.976 -18.684 13.909 1.00 33.34 585 ARG A O 1
ATOM 4441 N N . THR A 1 586 ? -25.417 -17.235 13.159 1.00 32.19 586 THR A N 1
ATOM 4442 C CA . THR A 1 586 ? -26.086 -15.947 13.397 1.00 32.19 586 THR A CA 1
ATOM 4443 C C . THR A 1 586 ? -26.437 -15.325 12.061 1.00 32.19 586 THR A C 1
ATOM 4445 O O . THR A 1 586 ? -27.545 -14.766 11.948 1.00 32.19 586 THR A O 1
#

Secondary structure (DSSP, 8-state):
-HHHHHHHHHHHHHHHHHHHHHHHHHHTT----EEEEEEEEEEEEEE-SS-EEEEEEEEEEEEEE-GGG-TT--S-TT-TTSGGGS-HHHHHHHHHHHHHHHHHHHHHHHHHHHHHT-EEEEEEEEEEEEEEEES-TTSHHHHTT--TT-EEEEETTEEP-SSHHHHHHHHHHHHH-TTS-EEEEEEETTEEEEEEE-PEEPTTS-EE--EEEEEEEEEEEEPPSSHHHHHHHHHHHHHHHHHHHHHHHHHHHHTHHHHGGGPPPHHHHHHHHHHHHHH-GGGHHHHHHHHHHHHHHHHHSS-TTSHHHHHHHHHHHHHHTSPPPHHHHHHHHHHHHHHH-TTTTSS-----------PPPPP----PPPPHHHHHHHHHHHHHHH-TT---SS--SSHHHHHHHHHHHTTS-HHHHHHHHHHHHHH--SHHHHHH--HHHHHHHHGGGSSHHHHHHHHHHHHHHHHHHSTTS--SSHHHHTTSTT--HHHHHHIIIIIH----S----HHHHHHHHHTTS----SHHHHHHHHHHHS-GGGHHHHHHHHHHHHHHT--SSS--GGG-TTGGG-HHHHHHHHTTT-